Protein 3NYQ (pdb70)

CATH classification: 3.40.50.12780 (+1 more: 3.30.300.30)

Radius of gyration: 21.84 Å; Cα contacts (8 Å, |Δi|>4): 1114; chains: 1; bounding box: 54×60×55 Å

Solvent-accessible surface area: 18293 Å² total; per-residue (Å²): 42,6,99,35,0,27,114,65,28,118,49,82,82,5,107,82,67,0,0,85,17,59,170,95,59,6,31,2,30,56,0,0,14,0,0,2,32,9,5,67,126,10,110,103,3,0,1,7,1,28,58,27,4,15,2,0,0,1,0,0,0,0,3,18,33,30,36,7,0,0,6,0,13,32,141,11,9,76,66,13,0,51,51,9,27,96,32,0,72,11,79,12,0,1,0,19,67,138,14,148,43,40,128,36,6,67,111,36,88,89,6,72,1,72,19,193,30,173,28,89,24,43,168,89,76,32,100,94,37,45,61,1,0,0,1,19,9,9,14,65,101,24,62,8,38,0,0,10,0,7,21,108,0,0,20,44,2,0,54,9,0,14,74,1,0,94,9,71,19,129,7,24,1,0,0,7,4,40,0,23,50,8,15,1,2,0,0,0,0,0,0,1,0,52,57,14,4,4,0,32,5,40,24,194,24,30,12,114,17,0,8,173,30,15,77,92,45,5,39,0,1,1,1,12,13,12,22,1,25,110,0,3,97,39,6,121,89,30,87,91,0,20,118,0,0,54,67,9,84,10,0,0,0,1,29,36,82,4,64,90,122,5,7,65,64,0,19,94,48,16,70,47,74,8,17,8,8,17,19,43,22,9,0,0,6,0,0,1,6,67,33,91,28,127,73,91,33,40,1,14,0,39,51,5,66,58,17,79,25,62,2,63,143,38,92,56,77,50,20,128,40,84,1,8,0,6,0,82,18,59,4,22,9,69,65,16,12,94,103,104,124,23,20,69,71,14,44,18,188,74,27,12,6,106,8,13,18,21,0,5,34,11,108,75,16,16,0,68,66,72,34,58,134,93,63,124,60,12,56,5,17,13,50,56,4,2,24,7,10,0,44,65,0,0,84,71,23,109,68,12,154,44,11,11,9,58,25,35,114,19,102,40,24,46,45,66,0,0,0,69,0,16,7,32,66,109,97,59,51,7,64,60,41,57,0,10,102,41,0,22,65,65,3,0,43,29,10,77,1,83,30,30,95,92,59,141,74,16,114,247

Nearest PDB structures (foldseek):
  3nyq-assembly1_A  TM=1.002E+00  e=0.000E+00  Streptomyces coelicolor
  6m2o-assembly1_A  TM=8.420E-01  e=3.042E-34  Rhodopseudomonas palustris
  5buq-assembly1_B  TM=7.169E-01  e=3.191E-35  Bacillus subtilis subsp. subtilis str. 168
  4wv3-assembly1_A  TM=7.093E-01  e=4.140E-33  Stigmatella aurantiaca
  8ra0-assembly1_A  TM=7.270E-01  e=8.937E-28  Kitasatospora cystarginea

B-factor: mean 18.49, std 7.71, range [5.99, 53.06]

Foldseek 3Di:
DQVLQPQQDDDPLQQAWAEAAPPDTHGSNLLSFLLQVVLVVPCQEEEAFALDPLNLSPLVSCVLNLHAYQYDDNLFFQQQLLVVCVQVVHQAYEYAPPDDHDCSCVPHHYDYRDSRGGHGRDDDPYDQQRFSYFAWADDQADHTFTFGAGNLLLVVLLVLVCVQAVDAQQAEEEEADGCRACQCPSCNRVSNSNRSHYYHHHSHDDLVSLLVVLVPRHQEYEFEQLSLLNLLVCLVVDPSSLQSVLRHLAYEYELDANDPVSQVSNCVRNVDGHKYWYDDRQQGTFAINGSPHDHDHQWRHAGTPFKDWCFQVDDDQDQDDKGWIWIDGSNGTDAGRPCPPVRVVQADPVGIGGPQWMWHHHPVRIIGTDAGDPDHWDFFSSGTEHFNVLQVQLCVDQQFPGWGWDWDQDSNGRTFIEIEGATPDPVDHDDLVVSQVSSCNNGNNSRGHPYYHYDNDDDD

Sequence (460 aa):
LFPALSPAPTGAPADRPALRFGERSLTYAELAAAAGATAGRIGRVAVWATPAMETGVAVVAALLAGVAAVPLNPKSGDKELAHILSDSAPSLVLAPPDAELPPALGALERVDVDVRARGAVPEDGADDGDPALVVYTSGTTGPPKGAVIPRRALATTLDALADAWQWTGEDVLVQGLPLFHVHGLVLGILGPLRRGGSVRHLGRFSTEGAARELNDGATMLFGVPTMYHRIAETLPADPELAKALAGARLLVSGSAALPVHDHERIAAATGRRVIERYGMTETLMNTSVRADGEPRAGTVGVPLPGVELRLVPIAALDGESVGEIQVRGPNLFTEYLNRPDATAAAFTEDGFFRTGDMAVRDPDGYVRIVGRKATDLIKSGGYKIGAGEIENALLEHPEVREAAVTGEPDPDLGERIVAWIVPADPAAPPALGTLADHVAARLAPHKRPRVVRYLDAVPR

InterPro domains:
  IPR000873 AMP-dependent synthetase/ligase domain [PF00501] (16-348)
  IPR020845 AMP-binding, conserved site [PS00455] (140-151)
  IPR025110 AMP-binding enzyme, C-terminal domain [PF13193] (400-476)
  IPR042099 ANL, N-terminal domain [G3DSA:3.40.50.12780] (8-385)
  IPR045851 AMP-binding enzyme domain superfamily [G3DSA:3.30.300.30] (386-485)

Structure (mmCIF, N/CA/C/O backbone):
data_3NYQ
#
_entry.id   3NYQ
#
_cell.length_a   73.376
_cell.length_b   86.786
_cell.length_c   153.391
_cell.angle_alpha   90.00
_cell.angle_beta   90.00
_cell.angle_gamma   90.00
#
_symmetry.space_group_name_H-M   'C 2 2 21'
#
loop_
_entity.id
_entity.type
_entity.pdbx_description
1 polymer 'Malonyl-CoA Ligase'
2 non-polymer 'METHYLMALONYL-COENZYME A'
3 non-polymer 'ADENOSINE MONOPHOSPHATE'
4 non-polymer 'CHLORIDE ION'
5 non-polymer 'MAGNESIUM ION'
6 water water
#
loop_
_atom_site.group_PDB
_atom_site.id
_atom_site.type_symbol
_atom_site.label_atom_id
_atom_site.label_alt_id
_atom_site.label_comp_id
_atom_site.label_asym_id
_atom_site.label_entity_id
_atom_site.label_seq_id
_atom_site.pdbx_PDB_ins_code
_atom_site.Cartn_x
_atom_site.Cartn_y
_atom_site.Cartn_z
_atom_site.occupancy
_atom_site.B_iso_or_equiv
_atom_site.auth_seq_id
_atom_site.auth_comp_id
_atom_site.auth_asym_id
_atom_site.auth_atom_id
_atom_site.pdbx_PDB_model_num
ATOM 1 N N . LEU A 1 24 ? 24.287 -12.620 39.208 1.00 21.92 4 LEU A N 1
ATOM 2 C CA . LEU A 1 24 ? 23.703 -11.916 40.415 1.00 19.68 4 LEU A CA 1
ATOM 3 C C . LEU A 1 24 ? 22.205 -12.137 40.530 1.00 15.54 4 LEU A C 1
ATOM 4 O O . LEU A 1 24 ? 21.696 -12.439 41.605 1.00 15.40 4 LEU A O 1
ATOM 9 N N . PHE A 1 25 ? 21.476 -12.024 39.414 1.00 15.28 5 PHE A N 1
ATOM 10 C CA . PHE A 1 25 ? 20.061 -12.333 39.378 1.00 15.23 5 PHE A CA 1
ATOM 11 C C . PHE A 1 25 ? 19.760 -13.341 38.267 1.00 15.61 5 PHE A C 1
ATOM 12 O O . PHE A 1 25 ? 19.353 -12.945 37.158 1.00 15.80 5 PHE A O 1
ATOM 20 N N . PRO A 1 26 ? 19.958 -14.641 38.553 1.00 16.22 6 PRO A N 1
ATOM 21 C CA . PRO A 1 26 ? 19.789 -15.570 37.432 1.00 16.36 6 PRO A CA 1
ATOM 22 C C . PRO A 1 26 ? 18.347 -15.656 36.956 1.00 15.88 6 PRO A C 1
ATOM 23 O O . PRO A 1 26 ? 18.138 -16.150 35.854 1.00 15.40 6 PRO A O 1
ATOM 27 N N . ALA A 1 27 ? 17.356 -15.206 37.735 1.00 14.23 7 ALA A N 1
ATOM 28 C CA . ALA A 1 27 ? 15.967 -15.168 37.309 1.00 14.67 7 ALA A CA 1
ATOM 29 C C . ALA A 1 27 ? 15.641 -13.981 36.387 1.00 15.29 7 ALA A C 1
ATOM 30 O O . ALA A 1 27 ? 14.548 -13.938 35.820 1.00 15.08 7 ALA A O 1
ATOM 32 N N . LEU A 1 28 ? 16.595 -13.061 36.227 1.00 13.18 8 LEU A N 1
ATOM 33 C CA . LEU A 1 28 ? 16.431 -11.892 35.342 1.00 14.93 8 LEU A CA 1
ATOM 34 C C . LEU A 1 28 ? 17.364 -11.915 34.146 1.00 16.58 8 LEU A C 1
ATOM 35 O O . LEU A 1 28 ? 17.078 -11.287 33.130 1.00 17.58 8 LEU A O 1
ATOM 40 N N . SER A 1 29 ? 18.526 -12.552 34.293 1.00 16.88 9 SER A N 1
ATOM 41 C CA . SER A 1 29 ? 19.555 -12.495 33.256 1.00 20.10 9 SER A CA 1
ATOM 42 C C . SER A 1 29 ? 20.120 -13.912 33.129 1.00 18.55 9 SER A C 1
ATOM 43 O O . SER A 1 29 ? 20.714 -14.417 34.080 1.00 22.06 9 SER A O 1
ATOM 46 N N . PRO A 1 30 ? 19.998 -14.518 31.944 1.00 19.31 10 PRO A N 1
ATOM 47 C CA . PRO A 1 30 ? 19.347 -13.957 30.771 1.00 17.77 10 PRO A CA 1
ATOM 48 C C . PRO A 1 30 ? 17.840 -13.780 30.972 1.00 18.04 10 PRO A C 1
ATOM 49 O O . PRO A 1 30 ? 17.264 -14.290 31.931 1.00 18.35 10 PRO A O 1
ATOM 53 N N . ALA A 1 31 ? 17.197 -13.084 30.046 1.00 17.91 11 ALA A N 1
ATOM 54 C CA . ALA A 1 31 ? 15.772 -12.851 30.161 1.00 17.13 11 ALA A CA 1
ATOM 55 C C . ALA A 1 31 ? 15.037 -14.173 30.373 1.00 17.68 11 ALA A C 1
ATOM 56 O O . ALA A 1 31 ? 15.311 -15.170 29.682 1.00 19.89 11 ALA A O 1
ATOM 58 N N . PRO A 1 32 ? 14.121 -14.209 31.329 1.00 14.07 12 PRO A N 1
ATOM 59 C CA . PRO A 1 32 ? 13.438 -15.452 31.642 1.00 13.19 12 PRO A CA 1
ATOM 60 C C . PRO A 1 32 ? 12.389 -15.829 30.590 1.00 13.90 12 PRO A C 1
ATOM 61 O O . PRO A 1 32 ? 11.893 -14.989 29.842 1.00 16.38 12 PRO A O 1
ATOM 65 N N . THR A 1 33 ? 11.968 -17.090 30.608 1.00 14.78 13 THR A N 1
ATOM 66 C CA . THR A 1 33 ? 10.904 -17.554 29.715 1.00 15.32 13 THR A CA 1
ATOM 67 C C . THR A 1 33 ? 9.936 -18.496 30.432 1.00 15.44 13 THR A C 1
ATOM 68 O O . THR A 1 33 ? 10.270 -19.104 31.472 1.00 16.87 13 THR A O 1
ATOM 72 N N . GLY A 1 34 ? 8.728 -18.626 29.901 1.00 16.54 14 GLY A N 1
ATOM 73 C CA . GLY A 1 34 ? 7.770 -19.582 30.425 1.00 16.62 14 GLY A CA 1
ATOM 74 C C . GLY A 1 34 ? 7.274 -19.143 31.785 1.00 20.83 14 GLY A C 1
ATOM 75 O O . GLY A 1 34 ? 7.241 -17.947 32.081 1.00 18.03 14 GLY A O 1
ATOM 76 N N . ALA A 1 35 ? 6.941 -20.114 32.630 1.00 22.56 15 ALA A N 1
ATOM 77 C CA . ALA A 1 35 ? 6.335 -19.861 33.937 1.00 24.63 15 ALA A CA 1
ATOM 78 C C . ALA A 1 35 ? 7.146 -19.004 34.890 1.00 25.22 15 ALA A C 1
ATOM 79 O O . ALA A 1 35 ? 6.574 -18.118 35.536 1.00 25.96 15 ALA A O 1
ATOM 81 N N . PRO A 1 36 ? 8.462 -19.238 34.995 1.00 26.60 16 PRO A N 1
ATOM 82 C CA . PRO A 1 36 ? 9.285 -18.363 35.837 1.00 26.68 16 PRO A CA 1
ATOM 83 C C . PRO A 1 36 ? 9.165 -16.899 35.392 1.00 25.70 16 PRO A C 1
ATOM 84 O O . PRO A 1 36 ? 9.299 -15.985 36.198 1.00 23.21 16 PRO A O 1
ATOM 88 N N . ALA A 1 37 ? 8.948 -16.668 34.108 1.00 20.58 17 ALA A N 1
ATOM 89 C CA . ALA A 1 37 ? 8.947 -15.303 33.612 1.00 16.79 17 ALA A CA 1
ATOM 90 C C . ALA A 1 37 ? 7.714 -14.554 34.086 1.00 14.10 17 ALA A C 1
ATOM 91 O O . ALA A 1 37 ? 7.772 -13.318 34.229 1.00 14.16 17 ALA A O 1
ATOM 93 N N . ASP A 1 38 ? 6.597 -15.237 34.314 1.00 14.70 18 ASP A N 1
ATOM 94 C CA . ASP A 1 38 ? 5.372 -14.539 34.671 1.00 15.78 18 ASP A CA 1
ATOM 95 C C . ASP A 1 38 ? 5.180 -14.517 36.203 1.00 15.28 18 ASP A C 1
ATOM 96 O O . ASP A 1 38 ? 4.157 -14.006 36.668 1.00 20.85 18 ASP A O 1
ATOM 101 N N . ARG A 1 39 ? 6.140 -14.934 36.969 1.00 16.42 19 ARG A N 1
ATOM 102 C CA . ARG A 1 39 ? 6.029 -14.777 38.422 1.00 17.74 19 ARG A CA 1
ATOM 103 C C . ARG A 1 39 ? 6.153 -13.278 38.793 1.00 16.33 19 ARG A C 1
ATOM 104 O O . ARG A 1 39 ? 6.842 -12.551 38.167 1.00 12.87 19 ARG A O 1
ATOM 112 N N . PRO A 1 40 ? 5.453 -12.876 39.831 1.00 17.10 20 PRO A N 1
ATOM 113 C CA . PRO A 1 40 ? 5.599 -11.483 40.280 1.00 15.42 20 PRO A CA 1
ATOM 114 C C . PRO A 1 40 ? 6.989 -11.183 40.819 1.00 12.12 20 PRO A C 1
ATOM 115 O O . PRO A 1 40 ? 7.597 -12.026 41.482 1.00 13.85 20 PRO A O 1
ATOM 119 N N . ALA A 1 41 ? 7.482 -9.990 40.513 1.00 10.55 21 ALA A N 1
ATOM 120 C CA . ALA A 1 41 ? 8.783 -9.557 41.016 1.00 10.72 21 ALA A CA 1
ATOM 121 C C . ALA A 1 41 ? 8.620 -8.363 41.963 1.00 10.23 21 ALA A C 1
ATOM 122 O O . ALA A 1 41 ? 8.949 -8.461 43.148 1.00 10.07 21 ALA A O 1
ATOM 124 N N . LEU A 1 42 ? 8.140 -7.247 41.444 1.00 9.93 22 LEU A N 1
ATOM 125 C CA . LEU A 1 42 ? 7.947 -6.030 42.254 1.00 9.07 22 LEU A CA 1
ATOM 126 C C . LEU A 1 42 ? 6.486 -5.636 42.246 1.00 8.76 22 LEU A C 1
ATOM 127 O O . LEU A 1 42 ? 5.820 -5.659 41.174 1.00 10.39 22 LEU A O 1
ATOM 132 N N . ARG A 1 43 ? 5.960 -5.198 43.376 1.00 8.55 23 ARG A N 1
ATOM 133 C CA . ARG A 1 43 ? 4.605 -4.682 43.465 1.00 9.90 23 ARG A CA 1
ATOM 134 C C . ARG A 1 43 ? 4.637 -3.445 44.333 1.00 10.41 23 ARG A C 1
ATOM 135 O O . ARG A 1 43 ? 5.145 -3.463 45.492 1.00 10.02 23 ARG A O 1
ATOM 143 N N . PHE A 1 44 ? 4.104 -2.356 43.795 1.00 9.37 24 PHE A N 1
ATOM 144 C CA . PHE A 1 44 ? 3.973 -1.082 44.525 1.00 9.59 24 PHE A CA 1
ATOM 145 C C . PHE A 1 44 ? 2.520 -0.660 44.425 1.00 9.20 24 PHE A C 1
ATOM 146 O O . PHE A 1 44 ? 2.117 -0.083 43.404 1.00 10.21 24 PHE A O 1
ATOM 154 N N . GLY A 1 45 ? 1.693 -1.062 45.363 1.00 11.22 25 GLY A N 1
ATOM 155 C CA . GLY A 1 45 ? 0.237 -0.837 45.246 1.00 10.97 25 GLY A CA 1
ATOM 156 C C . GLY A 1 45 ? -0.295 -1.623 44.062 1.00 10.10 25 GLY A C 1
ATOM 157 O O . GLY A 1 45 ? -0.045 -2.812 43.918 1.00 12.72 25 GLY A O 1
ATOM 158 N N . GLU A 1 46 ? -1.039 -0.927 43.195 1.00 10.87 26 GLU A N 1
ATOM 159 C CA . GLU A 1 46 ? -1.623 -1.561 42.004 1.00 10.49 26 GLU A CA 1
ATOM 160 C C . GLU A 1 46 ? -0.692 -1.589 40.839 1.00 9.98 26 GLU A C 1
ATOM 161 O O . GLU A 1 46 ? -1.042 -2.180 39.794 1.00 12.63 26 GLU A O 1
ATOM 167 N N . ARG A 1 47 ? 0.545 -1.109 40.994 1.00 8.71 27 ARG A N 1
ATOM 168 C CA . ARG A 1 47 ? 1.576 -1.201 39.966 1.00 9.14 27 ARG A CA 1
ATOM 169 C C . ARG A 1 47 ? 2.447 -2.419 40.186 1.00 9.43 27 ARG A C 1
ATOM 170 O O . ARG A 1 47 ? 2.779 -2.760 41.332 1.00 10.47 27 ARG A O 1
ATOM 178 N N . SER A 1 48 ? 2.838 -3.132 39.149 1.00 9.78 28 SER A N 1
ATOM 179 C CA . SER A 1 48 ? 3.699 -4.307 39.312 1.00 10.72 28 SER A CA 1
ATOM 180 C C . SER A 1 48 ? 4.479 -4.630 38.065 1.00 10.54 28 SER A C 1
ATOM 181 O O . SER A 1 48 ? 4.215 -4.076 36.963 1.00 11.69 28 SER A O 1
ATOM 184 N N . LEU A 1 49 ? 5.480 -5.474 38.267 1.00 10.65 29 LEU A N 1
ATOM 185 C CA . LEU A 1 49 ? 6.275 -6.053 37.200 1.00 10.23 29 LEU A CA 1
ATOM 186 C C . LEU A 1 49 ? 6.505 -7.500 37.526 1.00 11.36 29 LEU A C 1
ATOM 187 O O . LEU A 1 49 ? 6.948 -7.817 38.647 1.00 10.70 29 LEU A O 1
ATOM 192 N N . THR A 1 50 ? 6.276 -8.372 36.531 1.00 11.22 30 THR A N 1
ATOM 193 C CA . THR A 1 50 ? 6.734 -9.766 36.616 1.00 10.16 30 THR A CA 1
ATOM 194 C C . THR A 1 50 ? 8.253 -9.810 36.388 1.00 10.19 30 THR A C 1
ATOM 195 O O . THR A 1 50 ? 8.900 -8.812 36.031 1.00 10.24 30 THR A O 1
ATOM 199 N N . TYR A 1 51 ? 8.846 -10.984 36.598 1.00 10.04 31 TYR A N 1
ATOM 200 C CA . TYR A 1 51 ? 10.263 -11.144 36.250 1.00 9.82 31 TYR A CA 1
ATOM 201 C C . TYR A 1 51 ? 10.574 -10.778 34.787 1.00 9.68 31 TYR A C 1
ATOM 202 O O . TYR A 1 51 ? 11.551 -10.079 34.522 1.00 11.75 31 TYR A O 1
ATOM 211 N N . ALA A 1 52 ? 9.742 -11.258 33.856 1.00 10.36 32 ALA A N 1
ATOM 212 C CA . ALA A 1 52 ? 9.993 -10.873 32.474 1.00 10.90 32 ALA A CA 1
ATOM 213 C C . ALA A 1 52 ? 9.877 -9.383 32.200 1.00 10.31 32 ALA A C 1
ATOM 214 O O . ALA A 1 52 ? 10.685 -8.790 31.491 1.00 11.50 32 ALA A O 1
ATOM 216 N N . GLU A 1 53 ? 8.873 -8.752 32.809 1.00 10.59 33 GLU A N 1
ATOM 217 C CA . GLU A 1 53 ? 8.673 -7.321 32.611 1.00 10.27 33 GLU A CA 1
ATOM 218 C C . GLU A 1 53 ? 9.804 -6.509 33.222 1.00 9.83 33 GLU A C 1
ATOM 219 O O . GLU A 1 53 ? 10.285 -5.542 32.635 1.00 11.13 33 GLU A O 1
ATOM 225 N N . LEU A 1 54 ? 10.236 -6.900 34.423 1.00 10.85 34 LEU A N 1
ATOM 226 C CA . LEU A 1 54 ? 11.358 -6.218 35.074 1.00 10.85 34 LEU A CA 1
ATOM 227 C C . LEU A 1 54 ? 12.647 -6.377 34.281 1.00 9.09 34 LEU A C 1
ATOM 228 O O . LEU A 1 54 ? 13.404 -5.423 34.081 1.00 11.53 34 LEU A O 1
ATOM 233 N N . ALA A 1 55 ? 12.905 -7.624 33.844 1.00 10.43 35 ALA A N 1
ATOM 234 C CA . ALA A 1 55 ? 14.102 -7.852 33.025 1.00 10.77 35 ALA A CA 1
ATOM 235 C C . ALA A 1 55 ? 14.111 -7.001 31.747 1.00 10.76 35 ALA A C 1
ATOM 236 O O . ALA A 1 55 ? 15.098 -6.379 31.432 1.00 13.15 35 ALA A O 1
ATOM 238 N N . ALA A 1 56 ? 12.939 -6.897 31.122 1.00 11.84 36 ALA A N 1
ATOM 239 C CA . ALA A 1 56 ? 12.837 -6.106 29.895 1.00 12.84 36 ALA A CA 1
ATOM 240 C C . ALA A 1 56 ? 12.912 -4.596 30.129 1.00 11.76 36 ALA A C 1
ATOM 241 O O . ALA A 1 56 ? 13.611 -3.887 29.390 1.00 12.20 36 ALA A O 1
ATOM 243 N N . ALA A 1 57 ? 12.312 -4.102 31.222 1.00 11.16 37 ALA A N 1
ATOM 244 C CA . ALA A 1 57 ? 12.342 -2.656 31.510 1.00 10.67 37 ALA A CA 1
ATOM 245 C C . ALA A 1 57 ? 13.725 -2.247 32.023 1.00 12.19 37 ALA A C 1
ATOM 246 O O . ALA A 1 57 ? 14.298 -1.227 31.576 1.00 12.38 37 ALA A O 1
ATOM 248 N N . ALA A 1 58 ? 14.311 -3.095 32.877 1.00 11.84 38 ALA A N 1
ATOM 249 C CA . ALA A 1 58 ? 15.678 -2.829 33.341 1.00 10.25 38 ALA A CA 1
ATOM 250 C C . ALA A 1 58 ? 16.680 -2.999 32.216 1.00 12.90 38 ALA A C 1
ATOM 251 O O . ALA A 1 58 ? 17.661 -2.262 32.133 1.00 14.60 38 ALA A O 1
ATOM 253 N N . GLY A 1 59 ? 16.430 -3.965 31.326 1.00 14.48 39 GLY A N 1
ATOM 254 C CA . GLY A 1 59 ? 17.309 -4.123 30.169 1.00 17.73 39 GLY A CA 1
ATOM 255 C C . GLY A 1 59 ? 17.304 -2.913 29.249 1.00 14.72 39 GLY A C 1
ATOM 256 O O . GLY A 1 59 ? 18.387 -2.460 28.819 1.00 17.34 39 GLY A O 1
ATOM 257 N N . ALA A 1 60 ? 16.125 -2.348 28.972 1.00 14.83 40 ALA A N 1
ATOM 258 C CA . ALA A 1 60 ? 16.006 -1.127 28.154 1.00 17.09 40 ALA A CA 1
ATOM 259 C C . ALA A 1 60 ? 16.770 0.018 28.814 1.00 18.61 40 ALA A C 1
ATOM 260 O O . ALA A 1 60 ? 17.526 0.761 28.171 1.00 19.97 40 ALA A O 1
ATOM 262 N N . THR A 1 61 ? 16.672 0.105 30.139 1.00 16.42 41 THR A N 1
ATOM 263 C CA . THR A 1 61 ? 17.358 1.168 30.864 1.00 19.46 41 THR A CA 1
ATOM 264 C C . THR A 1 61 ? 18.874 0.943 30.856 1.00 18.62 41 THR A C 1
ATOM 265 O O . THR A 1 61 ? 19.645 1.898 30.690 1.00 18.79 41 THR A O 1
ATOM 269 N N . ALA A 1 62 ? 19.292 -0.315 30.993 1.00 16.73 42 ALA A N 1
ATOM 270 C CA . ALA A 1 62 ? 20.697 -0.697 31.020 1.00 17.52 42 ALA A CA 1
ATOM 271 C C . ALA A 1 62 ? 21.397 -0.334 29.717 1.00 20.91 42 ALA A C 1
ATOM 272 O O . ALA A 1 62 ? 22.599 -0.062 29.718 1.00 21.30 42 ALA A O 1
ATOM 274 N N . GLY A 1 63 ? 20.642 -0.362 28.616 1.00 23.96 43 GLY A N 1
ATOM 275 C CA . GLY A 1 63 ? 21.216 -0.028 27.297 1.00 27.41 43 GLY A CA 1
ATOM 276 C C . GLY A 1 63 ? 21.408 1.465 27.136 1.00 30.88 43 GLY A C 1
ATOM 277 O O . GLY A 1 63 ? 22.088 1.928 26.216 1.00 33.55 43 GLY A O 1
ATOM 278 N N . ARG A 1 64 ? 20.777 2.231 28.012 1.00 30.95 44 ARG A N 1
ATOM 279 C CA . ARG A 1 64 ? 20.820 3.682 27.961 1.00 32.25 44 ARG A CA 1
ATOM 280 C C . ARG A 1 64 ? 21.917 4.240 28.886 1.00 32.20 44 ARG A C 1
ATOM 281 O O . ARG A 1 64 ? 22.171 5.458 28.909 1.00 34.36 44 ARG A O 1
ATOM 289 N N . ILE A 1 65 ? 22.630 3.338 29.564 1.00 30.72 45 ILE A N 1
ATOM 290 C CA . ILE A 1 65 ? 23.690 3.719 30.506 1.00 29.66 45 ILE A CA 1
ATOM 291 C C . ILE A 1 65 ? 25.023 2.998 30.310 1.00 32.98 45 ILE A C 1
ATOM 292 O O . ILE A 1 65 ? 25.886 3.017 31.191 1.00 33.29 45 ILE A O 1
ATOM 297 N N . GLY A 1 66 ? 25.241 2.428 29.130 1.00 35.06 46 GLY A N 1
ATOM 298 C CA . GLY A 1 66 ? 26.595 2.005 28.767 1.00 37.47 46 GLY A CA 1
ATOM 299 C C . GLY A 1 66 ? 27.511 3.200 28.549 1.00 37.95 46 GLY A C 1
ATOM 300 O O . GLY A 1 66 ? 28.617 3.257 29.095 1.00 38.86 46 GLY A O 1
ATOM 301 N N . ARG A 1 70 ? 29.721 5.612 36.936 1.00 22.81 50 ARG A N 1
ATOM 302 C CA . ARG A 1 70 ? 28.655 5.594 37.967 1.00 21.10 50 ARG A CA 1
ATOM 303 C C . ARG A 1 70 ? 27.423 6.338 37.551 1.00 18.19 50 ARG A C 1
ATOM 304 O O . ARG A 1 70 ? 27.469 7.388 36.916 1.00 20.71 50 ARG A O 1
ATOM 312 N N . VAL A 1 71 ? 26.283 5.846 38.022 1.00 14.76 51 VAL A N 1
ATOM 313 C CA . VAL A 1 71 ? 24.997 6.481 37.766 1.00 13.82 51 VAL A CA 1
ATOM 314 C C . VAL A 1 71 ? 24.304 6.758 39.092 1.00 13.19 51 VAL A C 1
ATOM 315 O O . VAL A 1 71 ? 24.415 5.965 40.048 1.00 16.91 51 VAL A O 1
ATOM 319 N N . ALA A 1 72 ? 23.769 7.954 39.206 1.00 12.96 52 ALA A N 1
ATOM 320 C CA . ALA A 1 72 ? 22.921 8.261 40.365 1.00 11.85 52 ALA A CA 1
ATOM 321 C C . ALA A 1 72 ? 21.529 7.717 40.116 1.00 12.46 52 ALA A C 1
ATOM 322 O O . ALA A 1 72 ? 21.045 7.665 38.971 1.00 12.64 52 ALA A O 1
ATOM 324 N N . VAL A 1 73 ? 20.817 7.389 41.203 1.00 10.87 53 VAL A N 1
ATOM 325 C CA . VAL A 1 73 ? 19.414 7.005 41.129 1.00 10.96 53 VAL A CA 1
ATOM 326 C C . VAL A 1 73 ? 18.628 7.879 42.080 1.00 11.30 53 VAL A C 1
ATOM 327 O O . VAL A 1 73 ? 18.944 7.969 43.292 1.00 10.92 53 VAL A O 1
ATOM 331 N N . TRP A 1 74 ? 17.600 8.541 41.576 1.00 10.36 54 TRP A N 1
ATOM 332 C CA . TRP A 1 74 ? 16.691 9.326 42.397 1.00 9.89 54 TRP A CA 1
ATOM 333 C C . TRP A 1 74 ? 15.758 8.354 43.108 1.00 11.72 54 TRP A C 1
ATOM 334 O O . TRP A 1 74 ? 14.751 7.919 42.549 1.00 11.16 54 TRP A O 1
ATOM 345 N N . ALA A 1 75 ? 16.128 8.003 44.333 1.00 10.14 55 ALA A N 1
ATOM 346 C CA . ALA A 1 75 ? 15.627 6.756 44.917 1.00 10.38 55 ALA A CA 1
ATOM 347 C C . ALA A 1 75 ? 14.359 6.933 45.745 1.00 9.55 55 ALA A C 1
ATOM 348 O O . ALA A 1 75 ? 14.366 6.760 46.986 1.00 9.98 55 ALA A O 1
ATOM 350 N N . THR A 1 76 ? 13.300 7.405 45.107 1.00 9.76 56 THR A N 1
ATOM 351 C CA . THR A 1 76 ? 11.990 7.459 45.723 1.00 10.45 56 THR A CA 1
ATOM 352 C C . THR A 1 76 ? 11.552 6.029 46.091 1.00 10.17 56 THR A C 1
ATOM 353 O O . THR A 1 76 ? 12.001 5.037 45.480 1.00 9.89 56 THR A O 1
ATOM 357 N N . PRO A 1 77 ? 10.571 5.910 46.982 1.00 10.13 57 PRO A N 1
ATOM 358 C CA . PRO A 1 77 ? 10.063 4.564 47.373 1.00 9.37 57 PRO A CA 1
ATOM 359 C C . PRO A 1 77 ? 8.975 4.148 46.386 1.00 10.18 57 PRO A C 1
ATOM 360 O O . PRO A 1 77 ? 7.783 4.072 46.699 1.00 12.45 57 PRO A O 1
ATOM 364 N N . ALA A 1 78 ? 9.418 3.917 45.158 1.00 10.22 58 ALA A N 1
ATOM 365 C CA . ALA A 1 78 ? 8.551 3.739 44.005 1.00 9.93 58 ALA A CA 1
ATOM 366 C C . ALA A 1 78 ? 9.195 2.727 43.057 1.00 9.70 58 ALA A C 1
ATOM 367 O O . ALA A 1 78 ? 10.393 2.431 43.107 1.00 9.22 58 ALA A O 1
ATOM 369 N N . MET A 1 79 ? 8.343 2.139 42.214 1.00 8.57 59 MET A N 1
ATOM 370 C CA . MET A 1 79 ? 8.772 1.015 41.402 1.00 9.68 59 MET A CA 1
ATOM 371 C C . MET A 1 79 ? 9.951 1.352 40.479 1.00 9.91 59 MET A C 1
ATOM 372 O O . MET A 1 79 ? 10.818 0.497 40.245 1.00 10.23 59 MET A O 1
ATOM 377 N N . GLU A 1 80 ? 9.984 2.597 39.978 1.00 9.06 60 GLU A N 1
ATOM 378 C CA . GLU A 1 80 ? 11.088 3.043 39.127 1.00 9.83 60 GLU A CA 1
ATOM 379 C C . GLU A 1 80 ? 12.445 2.877 39.768 1.00 9.39 60 GLU A C 1
ATOM 380 O O . GLU A 1 80 ? 13.416 2.617 39.098 1.00 10.97 60 GLU A O 1
ATOM 386 N N . THR A 1 81 ? 12.527 2.970 41.091 1.00 9.55 61 THR A N 1
ATOM 387 C CA . THR A 1 81 ? 13.798 2.823 41.762 1.00 9.96 61 THR A CA 1
ATOM 388 C C . THR A 1 81 ? 14.311 1.397 41.671 1.00 9.59 61 THR A C 1
ATOM 389 O O . THR A 1 81 ? 15.504 1.146 41.454 1.00 10.24 61 THR A O 1
ATOM 393 N N . GLY A 1 82 ? 13.401 0.429 41.795 1.00 11.20 62 GLY A N 1
ATOM 394 C CA . GLY A 1 82 ? 13.780 -0.964 41.587 1.00 11.04 62 GLY A CA 1
ATOM 395 C C . GLY A 1 82 ? 14.291 -1.209 40.171 1.00 9.73 62 GLY A C 1
ATOM 396 O O . GLY A 1 82 ? 15.339 -1.856 39.980 1.00 10.71 62 GLY A O 1
ATOM 397 N N . VAL A 1 83 ? 13.555 -0.687 39.190 1.00 10.28 63 VAL A N 1
ATOM 398 C CA . VAL A 1 83 ? 14.014 -0.837 37.818 1.00 10.69 63 VAL A CA 1
ATOM 399 C C . VAL A 1 83 ? 15.382 -0.188 37.626 1.00 11.07 63 VAL A C 1
ATOM 400 O O . VAL A 1 83 ? 16.248 -0.752 36.945 1.00 11.16 63 VAL A O 1
ATOM 404 N N . ALA A 1 84 ? 15.576 1.028 38.157 1.00 10.83 64 ALA A N 1
ATOM 405 C CA . ALA A 1 84 ? 16.826 1.736 37.980 1.00 10.88 64 ALA A CA 1
ATOM 406 C C . ALA A 1 84 ? 18.018 1.011 38.547 1.00 11.43 64 ALA A C 1
ATOM 407 O O . ALA A 1 84 ? 19.053 0.881 37.905 1.00 11.18 64 ALA A O 1
ATOM 409 N N . VAL A 1 85 ? 17.890 0.529 39.786 1.00 9.82 65 VAL A N 1
ATOM 410 C CA . VAL A 1 85 ? 19.016 -0.142 40.413 1.00 10.00 65 VAL A CA 1
ATOM 411 C C . VAL A 1 85 ? 19.294 -1.482 39.740 1.00 10.36 65 VAL A C 1
ATOM 412 O O . VAL A 1 85 ? 20.458 -1.825 39.524 1.00 11.13 65 VAL A O 1
ATOM 416 N N . VAL A 1 86 ? 18.239 -2.207 39.369 1.00 9.89 66 VAL A N 1
ATOM 417 C CA . VAL A 1 86 ? 18.463 -3.460 38.644 1.00 11.60 66 VAL A CA 1
ATOM 418 C C . VAL A 1 86 ? 19.121 -3.160 37.294 1.00 11.48 66 VAL A C 1
ATOM 419 O O . VAL A 1 86 ? 20.059 -3.874 36.923 1.00 11.93 66 VAL A O 1
ATOM 423 N N . ALA A 1 87 ? 18.704 -2.081 36.634 1.00 10.51 67 ALA A N 1
ATOM 424 C CA . ALA A 1 87 ? 19.368 -1.686 35.342 1.00 11.27 67 ALA A CA 1
ATOM 425 C C . ALA A 1 87 ? 20.851 -1.486 35.534 1.00 12.29 67 ALA A C 1
ATOM 426 O O . ALA A 1 87 ? 21.667 -2.048 34.771 1.00 13.56 67 ALA A O 1
ATOM 428 N N . ALA A 1 88 ? 21.241 -0.720 36.554 1.00 10.75 68 ALA A N 1
ATOM 429 C CA . ALA A 1 88 ? 22.660 -0.500 36.810 1.00 11.23 68 ALA A CA 1
ATOM 430 C C . ALA A 1 88 ? 23.382 -1.814 37.044 1.00 12.58 68 ALA A C 1
ATOM 431 O O . ALA A 1 88 ? 24.486 -2.033 36.517 1.00 12.64 68 ALA A O 1
ATOM 433 N N . LEU A 1 89 ? 22.820 -2.702 37.841 1.00 12.60 69 LEU A N 1
ATOM 434 C CA . LEU A 1 89 ? 23.463 -3.983 38.130 1.00 12.78 69 LEU A CA 1
ATOM 435 C C . LEU A 1 89 ? 23.566 -4.839 36.855 1.00 14.21 69 LEU A C 1
ATOM 436 O O . LEU A 1 89 ? 24.607 -5.445 36.644 1.00 16.09 69 LEU A O 1
ATOM 441 N N . LEU A 1 90 ? 22.543 -4.824 36.009 1.00 13.39 70 LEU A N 1
ATOM 442 C CA . LEU A 1 90 ? 22.619 -5.588 34.749 1.00 15.28 70 LEU A CA 1
ATOM 443 C C . LEU A 1 90 ? 23.659 -5.034 33.814 1.00 17.27 70 LEU A C 1
ATOM 444 O O . LEU A 1 90 ? 24.335 -5.818 33.144 1.00 17.83 70 LEU A O 1
ATOM 449 N N . ALA A 1 91 ? 23.876 -3.722 33.866 1.00 15.05 71 ALA A N 1
ATOM 450 C CA . ALA A 1 91 ? 24.870 -3.041 33.026 1.00 15.46 71 ALA A CA 1
ATOM 451 C C . ALA A 1 91 ? 26.274 -3.192 33.584 1.00 16.00 71 ALA A C 1
ATOM 452 O O . ALA A 1 91 ? 27.242 -2.815 32.918 1.00 18.47 71 ALA A O 1
ATOM 454 N N . GLY A 1 92 ? 26.391 -3.592 34.846 1.00 16.66 72 GLY A N 1
ATOM 455 C CA . GLY A 1 92 ? 27.684 -3.666 35.523 1.00 17.19 72 GLY A CA 1
ATOM 456 C C . GLY A 1 92 ? 28.244 -2.312 35.922 1.00 16.43 72 GLY A C 1
ATOM 457 O O . GLY A 1 92 ? 29.464 -2.172 36.111 1.00 18.91 72 GLY A O 1
ATOM 458 N N . VAL A 1 93 ? 27.377 -1.332 36.124 1.00 15.20 73 VAL A N 1
ATOM 459 C CA . VAL A 1 93 ? 27.731 0.067 36.422 1.00 15.43 73 VAL A CA 1
ATOM 460 C C . VAL A 1 93 ? 27.278 0.357 37.860 1.00 16.09 73 VAL A C 1
ATOM 461 O O . VAL A 1 93 ? 26.103 0.217 38.171 1.00 16.98 73 VAL A O 1
ATOM 465 N N . ALA A 1 94 ? 28.165 0.903 38.675 1.00 14.44 74 ALA A N 1
ATOM 466 C CA . ALA A 1 94 ? 27.791 1.195 40.060 1.00 14.68 74 ALA A CA 1
ATOM 467 C C . ALA A 1 94 ? 26.681 2.234 40.149 1.00 14.09 74 ALA A C 1
ATOM 468 O O . ALA A 1 94 ? 26.678 3.235 39.423 1.00 14.56 74 ALA A O 1
ATOM 470 N N . ALA A 1 95 ? 25.711 1.981 41.028 1.00 13.73 75 ALA A N 1
ATOM 471 C CA . ALA A 1 95 ? 24.633 2.953 41.306 1.00 11.39 75 ALA A CA 1
ATOM 472 C C . ALA A 1 95 ? 24.862 3.673 42.631 1.00 9.87 75 ALA A C 1
ATOM 473 O O . ALA A 1 95 ? 25.259 3.051 43.620 1.00 11.37 75 ALA A O 1
ATOM 475 N N . VAL A 1 96 ?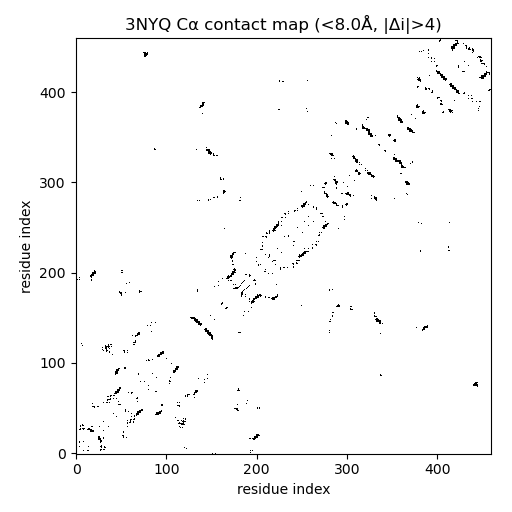 24.520 4.960 42.619 1.00 11.12 76 VAL A N 1
ATOM 476 C CA . VAL A 1 96 ? 24.640 5.800 43.812 1.00 11.43 76 VAL A CA 1
ATOM 477 C C . VAL A 1 96 ? 23.215 6.227 44.137 1.00 12.03 76 VAL A C 1
ATOM 478 O O . VAL A 1 96 ? 22.664 7.143 43.532 1.00 11.12 76 VAL A O 1
ATOM 482 N N . PRO A 1 97 ? 22.597 5.592 45.151 1.00 11.06 77 PRO A N 1
ATOM 483 C CA . PRO A 1 97 ? 21.237 6.020 45.503 1.00 10.81 77 PRO A CA 1
ATOM 484 C C . PRO A 1 97 ? 21.215 7.391 46.153 1.00 11.21 77 PRO A C 1
ATOM 485 O O . PRO A 1 97 ? 22.026 7.665 47.030 1.00 13.01 77 PRO A O 1
ATOM 489 N N . LEU A 1 98 ? 20.267 8.210 45.739 1.00 10.04 78 LEU A N 1
ATOM 490 C CA . LEU A 1 98 ? 20.067 9.555 46.287 1.00 9.52 78 LEU A CA 1
ATOM 491 C C . LEU A 1 98 ? 18.759 9.556 47.038 1.00 10.64 78 LEU A C 1
ATOM 492 O O . LEU A 1 98 ? 17.708 9.139 46.528 1.00 11.19 78 LEU A O 1
ATOM 497 N N . ASN A 1 99 ? 18.797 10.093 48.246 1.00 10.17 79 ASN A N 1
ATOM 498 C CA . ASN A 1 99 ? 17.580 10.381 48.980 1.00 9.44 79 ASN A CA 1
ATOM 499 C C . ASN A 1 99 ? 16.848 11.527 48.262 1.00 10.50 79 ASN A C 1
ATOM 500 O O . ASN A 1 99 ? 17.427 12.628 48.163 1.00 11.33 79 ASN A O 1
ATOM 505 N N . PRO A 1 100 ? 15.615 11.322 47.819 1.00 9.44 80 PRO A N 1
ATOM 506 C CA . PRO A 1 100 ? 14.919 12.395 47.081 1.00 11.49 80 PRO A CA 1
ATOM 507 C C . PRO A 1 100 ? 14.591 13.590 47.968 1.00 12.44 80 PRO A C 1
ATOM 508 O O . PRO A 1 100 ? 14.170 14.628 47.435 1.00 15.78 80 PRO A O 1
ATOM 512 N N . LYS A 1 101 ? 14.708 13.460 49.286 1.00 10.70 81 LYS A N 1
ATOM 513 C CA . LYS A 1 101 ? 14.523 14.605 50.179 1.00 12.16 81 LYS A CA 1
ATOM 514 C C . LYS A 1 101 ? 15.843 15.190 50.663 1.00 12.39 81 LYS A C 1
ATOM 515 O O . LYS A 1 101 ? 15.819 16.051 51.568 1.00 16.11 81 LYS A O 1
ATOM 521 N N . SER A 1 102 ? 16.975 14.730 50.141 1.00 12.67 82 SER A N 1
ATOM 522 C CA . SER A 1 102 ? 18.258 15.376 50.466 1.00 13.94 82 SER A CA 1
ATOM 523 C C . SER A 1 102 ? 18.206 16.859 50.113 1.00 14.78 82 SER A C 1
ATOM 524 O O . SER A 1 102 ? 17.629 17.270 49.103 1.00 16.33 82 SER A O 1
ATOM 527 N N . GLY A 1 103 ? 18.858 17.644 50.960 1.00 14.46 83 GLY A N 1
ATOM 528 C CA . GLY A 1 103 ? 18.950 19.087 50.726 1.00 14.03 83 GLY A CA 1
ATOM 529 C C . GLY A 1 103 ? 20.146 19.434 49.866 1.00 14.56 83 GLY A C 1
ATOM 530 O O . GLY A 1 103 ? 20.857 18.569 49.360 1.00 13.89 83 GLY A O 1
ATOM 531 N N . ASP A 1 104 ? 20.360 20.719 49.702 1.00 15.45 84 ASP A N 1
ATOM 532 C CA . ASP A 1 104 ? 21.331 21.176 48.751 1.00 15.58 84 ASP A CA 1
ATOM 533 C C . ASP A 1 104 ? 22.790 20.862 49.092 1.00 11.93 84 ASP A C 1
ATOM 534 O O . ASP A 1 104 ? 23.509 20.461 48.266 1.00 13.93 84 ASP A O 1
ATOM 539 N N . LYS A 1 105 ? 23.155 21.035 50.341 1.00 12.15 85 LYS A N 1
ATOM 540 C CA . LYS A 1 105 ? 24.478 20.724 50.779 1.00 12.66 85 LYS A CA 1
ATOM 541 C C . LYS A 1 105 ? 24.803 19.250 50.625 1.00 12.63 85 LYS A C 1
ATOM 542 O O . LYS A 1 105 ? 25.853 18.864 50.149 1.00 13.94 85 LYS A O 1
ATOM 548 N N . GLU A 1 106 ? 23.855 18.406 51.029 1.00 13.13 86 GLU A N 1
ATOM 549 C CA . GLU A 1 106 ? 24.022 16.971 50.980 1.00 13.74 86 GLU A CA 1
ATOM 550 C C . GLU A 1 106 ? 24.114 16.452 49.548 1.00 13.80 86 GLU A C 1
ATOM 551 O O . GLU A 1 106 ? 25.040 15.714 49.241 1.00 13.98 86 GLU A O 1
ATOM 557 N N . LEU A 1 107 ? 23.245 16.960 48.672 1.00 12.00 87 LEU A N 1
ATOM 558 C CA . LEU A 1 107 ? 23.340 16.529 47.258 1.00 12.16 87 LEU A CA 1
ATOM 559 C C . LEU A 1 107 ? 24.612 17.021 46.595 1.00 13.59 87 LEU A C 1
ATOM 560 O O . LEU A 1 107 ? 25.259 16.284 45.848 1.00 12.73 87 LEU A O 1
ATOM 565 N N . ALA A 1 108 ? 24.996 18.264 46.880 1.00 13.02 88 ALA A N 1
ATOM 566 C CA . ALA A 1 108 ? 26.188 18.793 46.216 1.00 14.18 88 ALA A CA 1
ATOM 567 C C . ALA A 1 108 ? 27.393 17.949 46.585 1.00 13.02 88 ALA A C 1
ATOM 568 O O . ALA A 1 108 ? 28.283 17.653 45.773 1.00 15.62 88 ALA A O 1
ATOM 570 N N . HIS A 1 109 ? 27.470 17.558 47.852 1.00 12.91 89 HIS A N 1
ATOM 571 C CA . HIS A 1 109 ? 28.581 16.719 48.284 1.00 12.02 89 HIS A CA 1
ATOM 572 C C . HIS A 1 109 ? 28.629 15.369 47.599 1.00 13.35 89 HIS A C 1
ATOM 573 O O . HIS A 1 109 ? 29.692 14.935 47.137 1.00 13.64 89 HIS A O 1
ATOM 580 N N . ILE A 1 110 ? 27.479 14.699 47.544 1.00 12.97 90 ILE A N 1
ATOM 581 C CA . ILE A 1 110 ? 27.447 13.398 46.909 1.00 14.24 90 ILE A CA 1
ATOM 582 C C . ILE A 1 110 ? 27.744 13.517 45.411 1.00 13.21 90 ILE A C 1
ATOM 583 O O . ILE A 1 110 ? 28.558 12.736 44.878 1.00 15.01 90 ILE A O 1
ATOM 588 N N . LEU A 1 111 ? 27.165 14.530 44.760 1.00 15.33 91 LEU A N 1
ATOM 589 C CA . LEU A 1 111 ? 27.412 14.720 43.342 1.00 16.80 91 LEU A CA 1
ATOM 590 C C . LEU A 1 111 ? 28.876 15.012 43.032 1.00 16.84 91 LEU A C 1
ATOM 591 O O . LEU A 1 111 ? 29.445 14.467 42.082 1.00 18.34 91 LEU A O 1
ATOM 596 N N . SER A 1 112 ? 29.512 15.837 43.851 1.00 15.94 92 SER A N 1
ATOM 597 C CA . SER A 1 112 ? 30.911 16.156 43.639 1.00 15.96 92 SER A CA 1
ATOM 598 C C . SER A 1 112 ? 31.792 14.974 43.965 1.00 17.67 92 SER A C 1
ATOM 599 O O . SER A 1 112 ? 32.775 14.701 43.245 1.00 20.46 92 SER A O 1
ATOM 602 N N . ASP A 1 113 ? 31.465 14.245 45.036 1.00 14.89 93 ASP A N 1
ATOM 603 C CA . ASP A 1 113 ? 32.300 13.128 45.432 1.00 16.37 93 ASP A CA 1
ATOM 604 C C . ASP A 1 113 ? 32.220 11.955 44.453 1.00 14.78 93 ASP A C 1
ATOM 605 O O . ASP A 1 113 ? 33.244 11.329 44.121 1.00 17.16 93 ASP A O 1
ATOM 610 N N . SER A 1 114 ? 31.006 11.554 44.096 1.00 14.71 94 SER A N 1
ATOM 611 C CA . SER A 1 114 ? 30.827 10.351 43.270 1.00 14.63 94 SER A CA 1
ATOM 612 C C . SER A 1 114 ? 30.825 10.649 41.760 1.00 15.31 94 SER A C 1
ATOM 613 O O . SER A 1 114 ? 30.971 9.728 40.956 1.00 16.23 94 SER A O 1
ATOM 616 N N . ALA A 1 115 ? 30.601 11.907 41.397 1.00 15.17 95 ALA A N 1
ATOM 617 C CA . ALA A 1 115 ? 30.724 12.382 40.009 1.00 17.15 95 ALA A CA 1
ATOM 618 C C . ALA A 1 115 ? 30.008 11.450 39.037 1.00 18.33 95 ALA A C 1
ATOM 619 O O . ALA A 1 115 ? 30.572 10.995 38.028 1.00 20.11 95 ALA A O 1
ATOM 621 N N . PRO A 1 116 ? 28.735 11.181 39.314 1.00 17.07 96 PRO A N 1
ATOM 622 C CA . PRO A 1 116 ? 27.985 10.334 38.383 1.00 17.92 96 PRO A CA 1
ATOM 623 C C . PRO A 1 116 ? 27.854 10.952 36.993 1.00 19.57 96 PRO A C 1
ATOM 624 O O . PRO A 1 116 ? 27.752 12.171 36.887 1.00 19.60 96 PRO A O 1
ATOM 628 N N . SER A 1 117 ? 27.733 10.092 35.976 1.00 18.46 97 SER A N 1
ATOM 629 C CA . SER A 1 117 ? 27.524 10.503 34.579 1.00 22.31 97 SER A CA 1
ATOM 630 C C . SER A 1 117 ? 26.134 11.068 34.310 1.00 21.93 97 SER A C 1
ATOM 631 O O . SER A 1 117 ? 25.948 11.895 33.404 1.00 22.25 97 SER A O 1
ATOM 634 N N . LEU A 1 118 ? 25.132 10.521 34.995 1.00 17.56 98 LEU A N 1
ATOM 635 C CA . LEU A 1 118 ? 23.733 10.796 34.712 1.00 16.90 98 LEU A CA 1
ATOM 636 C C . LEU A 1 118 ? 22.953 10.417 35.971 1.00 14.49 98 LEU A C 1
ATOM 637 O O . LEU A 1 118 ? 23.515 9.756 36.863 1.00 14.18 98 LEU A O 1
ATOM 642 N N . VAL A 1 119 ? 21.704 10.859 36.001 1.00 13.34 99 VAL A N 1
ATOM 643 C CA . VAL A 1 119 ? 20.761 10.473 37.058 1.00 14.52 99 VAL A CA 1
ATOM 644 C C . VAL A 1 119 ? 19.580 9.753 36.446 1.00 16.66 99 VAL A C 1
ATOM 645 O O . VAL A 1 119 ? 19.031 10.172 35.447 1.00 16.18 99 VAL A O 1
ATOM 649 N N . LEU A 1 120 ? 19.283 8.576 36.987 1.00 14.11 100 LEU A N 1
ATOM 650 C CA . LEU A 1 120 ? 18.099 7.813 36.610 1.00 13.59 100 LEU A CA 1
ATOM 651 C C . LEU A 1 120 ? 16.948 8.258 37.473 1.00 12.30 100 LEU A C 1
ATOM 652 O O . LEU A 1 120 ? 17.029 8.131 38.719 1.00 13.83 100 LEU A O 1
ATOM 657 N N . ALA A 1 121 ? 15.867 8.742 36.885 1.00 11.79 101 ALA A N 1
ATOM 658 C CA . ALA A 1 121 ? 14.758 9.307 37.623 1.00 13.98 101 ALA A CA 1
ATOM 659 C C . ALA A 1 121 ? 13.408 8.876 37.089 1.00 14.95 101 ALA A C 1
ATOM 660 O O . ALA A 1 121 ? 13.298 8.565 35.905 1.00 16.92 101 ALA A O 1
ATOM 662 N N . PRO A 1 122 ? 12.388 8.848 37.949 1.00 15.40 102 PRO A N 1
ATOM 663 C CA . PRO A 1 122 ? 11.014 8.691 37.468 1.00 17.29 102 PRO A CA 1
ATOM 664 C C . PRO A 1 122 ? 10.622 9.854 36.583 1.00 21.74 102 PRO A C 1
ATOM 665 O O . PRO A 1 122 ? 11.146 10.976 36.728 1.00 21.82 102 PRO A O 1
ATOM 669 N N . PRO A 1 123 ? 9.800 9.566 35.575 1.00 23.81 103 PRO A N 1
ATOM 670 C CA . PRO A 1 123 ? 9.521 10.553 34.531 1.00 26.50 103 PRO A CA 1
ATOM 671 C C . PRO A 1 123 ? 8.956 11.870 35.063 1.00 26.83 103 PRO A C 1
ATOM 672 O O . PRO A 1 123 ? 9.264 12.947 34.540 1.00 29.32 103 PRO A O 1
ATOM 676 N N . ASP A 1 124 ? 8.163 11.788 36.114 1.00 28.28 104 ASP A N 1
ATOM 677 C CA . ASP A 1 124 ? 7.503 12.986 36.612 1.00 31.99 104 ASP A CA 1
ATOM 678 C C . ASP A 1 124 ? 8.210 13.649 37.786 1.00 29.66 104 ASP A C 1
ATOM 679 O O . ASP A 1 124 ? 7.689 14.615 38.340 1.00 29.53 104 ASP A O 1
ATOM 684 N N . ALA A 1 125 ? 9.346 13.094 38.212 1.00 23.66 105 ALA A N 1
ATOM 685 C CA . ALA A 1 125 ? 10.072 13.672 39.354 1.00 21.14 105 ALA A CA 1
ATOM 686 C C . ALA A 1 125 ? 10.520 15.111 39.079 1.00 18.21 105 ALA A C 1
ATOM 687 O O . ALA A 1 125 ? 11.070 15.428 38.026 1.00 20.05 105 ALA A O 1
ATOM 689 N N . GLU A 1 126 ? 10.326 15.937 40.099 1.00 21.77 106 GLU A N 1
ATOM 690 C CA . GLU A 1 126 ? 10.862 17.302 40.135 1.00 22.63 106 GLU A CA 1
ATOM 691 C C . GLU A 1 126 ? 12.257 17.253 40.779 1.00 20.72 106 GLU A C 1
ATOM 692 O O . GLU A 1 126 ? 12.387 16.935 41.980 1.00 24.76 106 GLU A O 1
ATOM 698 N N . LEU A 1 127 ? 13.298 17.370 39.965 1.00 18.38 107 LEU A N 1
ATOM 699 C CA . LEU A 1 127 ? 14.657 17.331 40.518 1.00 17.95 107 LEU A CA 1
ATOM 700 C C . LEU A 1 127 ? 15.106 18.722 40.971 1.00 19.22 107 LEU A C 1
ATOM 701 O O . LEU A 1 127 ? 14.780 19.726 40.336 1.00 20.44 107 LEU A O 1
ATOM 706 N N . PRO A 1 128 ? 15.826 18.811 42.085 1.00 16.79 108 PRO A N 1
ATOM 707 C CA . PRO A 1 128 ? 16.254 20.120 42.586 1.00 18.71 108 PRO A CA 1
ATOM 708 C C . PRO A 1 128 ? 17.411 20.703 41.783 1.00 17.11 108 PRO A C 1
ATOM 709 O O . PRO A 1 128 ? 18.071 20.014 41.008 1.00 16.66 108 PRO A O 1
ATOM 713 N N . PRO A 1 129 ? 17.708 21.987 42.025 1.00 19.14 109 PRO A N 1
ATOM 714 C CA . PRO A 1 129 ? 18.762 22.623 41.233 1.00 19.53 109 PRO A CA 1
ATOM 715 C C . PRO A 1 129 ? 20.144 22.034 41.462 1.00 19.34 109 PRO A C 1
ATOM 716 O O . PRO A 1 129 ? 21.004 22.153 40.588 1.00 22.36 109 PRO A O 1
ATOM 720 N N . ALA A 1 130 ? 20.390 21.382 42.599 1.00 19.68 110 ALA A N 1
ATOM 721 C CA . ALA A 1 130 ? 21.686 20.745 42.774 1.00 19.74 110 ALA A CA 1
ATOM 722 C C . ALA A 1 130 ? 22.031 19.782 41.632 1.00 22.06 110 ALA A C 1
ATOM 723 O O . ALA A 1 130 ? 23.210 19.514 41.405 1.00 23.04 110 ALA A O 1
ATOM 725 N N . LEU A 1 131 ? 21.010 19.229 40.970 1.00 20.81 111 LEU A N 1
ATOM 726 C CA . LEU A 1 131 ? 21.202 18.243 39.902 1.00 21.34 111 LEU A CA 1
ATOM 727 C C . LEU A 1 131 ? 21.051 18.879 38.520 1.00 25.58 111 LEU A C 1
ATOM 728 O O . LEU A 1 131 ? 20.864 18.172 37.529 1.00 26.78 111 LEU A O 1
ATOM 733 N N . GLY A 1 132 ? 21.041 20.205 38.464 1.00 25.85 112 GLY A N 1
ATOM 734 C CA . GLY A 1 132 ? 20.625 20.889 37.248 1.00 27.92 112 GLY A CA 1
ATOM 735 C C . GLY A 1 132 ? 21.521 20.589 36.057 1.00 29.46 112 GLY A C 1
ATOM 736 O O . GLY A 1 132 ? 21.095 20.727 34.907 1.00 29.54 112 GLY A O 1
ATOM 737 N N . ALA A 1 133 ? 22.782 20.269 36.323 1.00 26.28 113 ALA A N 1
ATOM 738 C CA . ALA A 1 133 ? 23.758 20.070 35.254 1.00 27.03 113 ALA A CA 1
ATOM 739 C C . ALA A 1 133 ? 23.991 18.600 34.895 1.00 26.69 113 ALA A C 1
ATOM 740 O O . ALA A 1 133 ? 24.790 18.276 34.013 1.00 29.49 113 ALA A O 1
ATOM 742 N N . LEU A 1 134 ? 23.276 17.703 35.563 1.00 25.03 114 LEU A N 1
ATOM 743 C CA . LEU A 1 134 ? 23.466 16.268 35.351 1.00 23.77 114 LEU A CA 1
ATOM 744 C C . LEU A 1 134 ? 22.526 15.809 34.233 1.00 22.60 114 LEU A C 1
ATOM 745 O O . LEU A 1 134 ? 21.359 16.181 34.242 1.00 25.66 114 LEU A O 1
ATOM 750 N N . GLU A 1 135 ? 22.998 14.957 33.329 1.00 22.07 115 GLU A N 1
ATOM 751 C CA . GLU A 1 135 ? 22.108 14.309 32.370 1.00 22.92 115 GLU A CA 1
ATOM 752 C C . GLU A 1 135 ? 21.022 13.481 33.054 1.00 23.69 115 GLU A C 1
ATOM 753 O O . GLU A 1 135 ? 21.317 12.642 33.905 1.00 22.13 115 GLU A O 1
ATOM 759 N N . ARG A 1 136 ? 19.780 13.722 32.671 1.00 22.42 116 ARG A N 1
ATOM 760 C CA . ARG A 1 136 ? 18.638 12.992 33.231 1.00 21.49 116 ARG A CA 1
ATOM 761 C C . ARG A 1 136 ? 18.157 11.902 32.277 1.00 22.33 116 ARG A C 1
ATOM 762 O O . ARG A 1 136 ? 17.774 12.178 31.128 1.00 23.50 116 ARG A O 1
ATOM 770 N N . VAL A 1 137 ? 18.156 10.661 32.762 1.00 18.88 117 VAL A N 1
ATOM 771 C CA . VAL A 1 137 ? 17.597 9.529 32.036 1.00 19.76 117 VAL A CA 1
ATOM 772 C C . VAL A 1 137 ? 16.316 9.087 32.745 1.00 19.55 117 VAL A C 1
ATOM 773 O O . VAL A 1 137 ? 16.365 8.603 33.897 1.00 18.90 117 VAL A O 1
ATOM 777 N N . ASP A 1 138 ? 15.159 9.212 32.095 1.00 19.04 118 ASP A N 1
ATOM 778 C CA . ASP A 1 138 ? 13.927 8.769 32.735 1.00 19.78 118 ASP A CA 1
ATOM 779 C C . ASP A 1 138 ? 13.784 7.270 32.645 1.00 17.94 118 ASP A C 1
ATOM 780 O O . ASP A 1 138 ? 14.100 6.629 31.634 1.00 20.98 118 ASP A O 1
ATOM 785 N N . VAL A 1 139 ? 13.341 6.719 33.763 1.00 15.51 119 VAL A N 1
ATOM 786 C CA . VAL A 1 139 ? 13.137 5.284 33.868 1.00 14.83 119 VAL A CA 1
ATOM 787 C C . VAL A 1 139 ? 11.693 4.983 33.527 1.00 13.14 119 VAL A C 1
ATOM 788 O O . VAL A 1 139 ? 10.760 5.496 34.130 1.00 15.25 119 VAL A O 1
ATOM 792 N N . ASP A 1 140 ? 11.533 4.192 32.465 1.00 13.15 120 ASP A N 1
ATOM 793 C CA . ASP A 1 140 ? 10.235 3.810 31.958 1.00 13.35 120 ASP A CA 1
ATOM 794 C C . ASP A 1 140 ? 9.914 2.359 32.335 1.00 13.60 120 ASP A C 1
ATOM 795 O O . ASP A 1 140 ? 10.459 1.417 31.750 1.00 14.25 120 ASP A O 1
ATOM 800 N N . VAL A 1 141 ? 8.980 2.194 33.256 1.00 13.95 121 VAL A N 1
ATOM 801 C CA . VAL A 1 141 ? 8.646 0.829 33.670 1.00 14.84 121 VAL A CA 1
ATOM 802 C C . VAL A 1 141 ? 7.903 0.038 32.605 1.00 15.25 121 VAL A C 1
ATOM 803 O O . VAL A 1 141 ? 7.810 -1.188 32.749 1.00 17.98 121 VAL A O 1
ATOM 807 N N . ARG A 1 142 ? 7.479 0.704 31.533 1.00 15.08 122 ARG A N 1
ATOM 808 C CA . ARG A 1 142 ? 6.797 0.028 30.424 1.00 17.73 122 ARG A CA 1
ATOM 809 C C . ARG A 1 142 ? 7.740 -0.186 29.257 1.00 17.76 122 ARG A C 1
ATOM 810 O O . ARG A 1 142 ? 7.336 -0.808 28.280 1.00 20.47 122 ARG A O 1
ATOM 818 N N . ALA A 1 143 ? 9.014 0.190 29.365 1.00 15.99 123 ALA A N 1
ATOM 819 C CA . ALA A 1 143 ? 9.949 -0.073 28.265 1.00 15.55 123 ALA A CA 1
ATOM 820 C C . ALA A 1 143 ? 10.287 -1.536 28.179 1.00 15.34 123 ALA A C 1
ATOM 821 O O . ALA A 1 143 ? 10.267 -2.261 29.173 1.00 16.46 123 ALA A O 1
ATOM 823 N N . ARG A 1 144 ? 10.609 -1.982 26.969 1.00 16.41 124 ARG A N 1
ATOM 824 C CA . ARG A 1 144 ? 10.980 -3.372 26.734 1.00 17.24 124 ARG A CA 1
ATOM 825 C C . ARG A 1 144 ? 12.239 -3.460 25.877 1.00 19.54 124 ARG A C 1
ATOM 826 O O . ARG A 1 144 ? 12.217 -3.135 24.690 1.00 25.29 124 ARG A O 1
ATOM 834 N N . GLY A 1 145 ? 13.335 -3.899 26.487 1.00 17.85 125 GLY A N 1
ATOM 835 C CA . GLY A 1 145 ? 14.605 -4.008 25.791 1.00 19.62 125 GLY A CA 1
ATOM 836 C C . GLY A 1 145 ? 15.300 -5.305 26.112 1.00 22.31 125 GLY A C 1
ATOM 837 O O . GLY A 1 145 ? 14.845 -6.054 26.967 1.00 23.20 125 GLY A O 1
ATOM 838 N N . ALA A 1 146 ? 16.398 -5.595 25.428 1.00 23.77 126 ALA A N 1
ATOM 839 C CA . ALA A 1 146 ? 17.171 -6.801 25.706 1.00 20.96 126 ALA A CA 1
ATOM 840 C C . ALA A 1 146 ? 17.942 -6.666 27.032 1.00 21.23 126 ALA A C 1
ATOM 841 O O . ALA A 1 146 ? 18.347 -5.568 27.421 1.00 22.64 126 ALA A O 1
ATOM 843 N N . VAL A 1 147 ? 18.206 -7.800 27.668 1.00 21.15 127 VAL A N 1
ATOM 844 C CA . VAL A 1 147 ? 19.056 -7.815 28.845 1.00 21.74 127 VAL A CA 1
ATOM 845 C C . VAL A 1 147 ? 20.508 -7.940 28.409 1.00 24.20 127 VAL A C 1
ATOM 846 O O . VAL A 1 147 ? 20.839 -8.852 27.647 1.00 23.79 127 VAL A O 1
ATOM 850 N N . PRO A 1 148 ? 21.355 -6.974 28.803 1.00 24.36 128 PRO A N 1
ATOM 851 C CA . PRO A 1 148 ? 22.742 -6.988 28.310 1.00 25.65 128 PRO A CA 1
ATOM 852 C C . PRO A 1 148 ? 23.449 -8.266 28.740 1.00 26.50 128 PRO A C 1
ATOM 853 O O . PRO A 1 148 ? 23.073 -8.873 29.750 1.00 26.31 128 PRO A O 1
ATOM 857 N N . GLU A 1 149 ? 24.438 -8.696 27.956 1.00 26.94 129 GLU A N 1
ATOM 858 C CA . GLU A 1 149 ? 25.342 -9.750 28.402 1.00 29.13 129 GLU A CA 1
ATOM 859 C C . GLU A 1 149 ? 26.007 -9.341 29.721 1.00 27.90 129 GLU A C 1
ATOM 860 O O . GLU A 1 149 ? 26.417 -8.193 29.878 1.00 29.94 129 GLU A O 1
ATOM 866 N N . ASP A 1 150 ? 26.106 -10.280 30.655 1.00 27.28 130 ASP A N 1
ATOM 867 C CA . ASP A 1 150 ? 26.797 -10.047 31.926 1.00 27.84 130 ASP A CA 1
ATOM 868 C C . ASP A 1 150 ? 28.303 -10.203 31.724 1.00 28.13 130 ASP A C 1
ATOM 869 O O . ASP A 1 150 ? 28.784 -11.313 31.476 1.00 29.87 130 ASP A O 1
ATOM 874 N N . GLY A 1 151 ? 29.037 -9.099 31.821 1.00 26.67 131 GLY A N 1
ATOM 875 C CA . GLY A 1 151 ? 30.500 -9.141 31.774 1.00 28.27 131 GLY A CA 1
ATOM 876 C C . GLY A 1 151 ? 31.160 -8.796 33.099 1.00 27.35 131 GLY A C 1
ATOM 877 O O . GLY A 1 151 ? 32.374 -8.560 33.156 1.00 29.66 131 GLY A O 1
ATOM 878 N N . ALA A 1 152 ? 30.359 -8.686 34.160 1.00 25.80 132 ALA A N 1
ATOM 879 C CA . ALA A 1 152 ? 30.878 -8.142 35.415 1.00 23.72 132 ALA A CA 1
ATOM 880 C C . ALA A 1 152 ? 31.783 -9.128 36.152 1.00 22.67 132 ALA A C 1
ATOM 881 O O . ALA A 1 152 ? 31.655 -10.344 35.993 1.00 25.85 132 ALA A O 1
ATOM 883 N N . ASP A 1 153 ? 32.691 -8.590 36.963 1.00 20.10 133 ASP A N 1
ATOM 884 C CA . ASP A 1 153 ? 33.483 -9.382 37.906 1.00 19.63 133 ASP A CA 1
ATOM 885 C C . ASP A 1 153 ? 33.007 -9.198 39.355 1.00 19.22 133 ASP A C 1
ATOM 886 O O . ASP A 1 153 ? 32.390 -8.184 39.717 1.00 16.57 133 ASP A O 1
ATOM 891 N N . ASP A 1 154 ? 33.325 -10.182 40.178 1.00 19.38 134 ASP A N 1
ATOM 892 C CA . ASP A 1 154 ? 32.743 -10.250 41.502 1.00 20.81 134 ASP A CA 1
ATOM 893 C C . ASP A 1 154 ? 33.203 -9.069 42.347 1.00 19.68 134 ASP A C 1
ATOM 894 O O . ASP A 1 154 ? 32.452 -8.566 43.191 1.00 19.32 134 ASP A O 1
ATOM 899 N N . GLY A 1 155 ? 34.381 -8.534 42.083 1.00 18.34 135 GLY A N 1
ATOM 900 C CA . GLY A 1 155 ? 34.859 -7.413 42.859 1.00 16.19 135 GLY A CA 1
ATOM 901 C C . GLY A 1 155 ? 34.458 -6.044 42.351 1.00 15.25 135 GLY A C 1
ATOM 902 O O . GLY A 1 155 ? 34.836 -5.031 42.926 1.00 18.72 135 GLY A O 1
ATOM 903 N N . ASP A 1 156 ? 33.675 -6.009 41.275 1.00 15.06 136 ASP A N 1
ATOM 904 C CA . ASP A 1 156 ? 33.268 -4.764 40.661 1.00 15.80 136 ASP A CA 1
ATOM 905 C C . ASP A 1 156 ? 32.318 -4.028 41.601 1.00 15.24 136 ASP A C 1
ATOM 906 O O . ASP A 1 156 ? 31.514 -4.666 42.285 1.00 15.33 136 ASP A O 1
ATOM 911 N N . PRO A 1 157 ? 32.418 -2.698 41.640 1.00 14.35 137 PRO A N 1
ATOM 912 C CA . PRO A 1 157 ? 31.482 -1.944 42.496 1.00 14.29 137 PRO A CA 1
ATOM 913 C C . PRO A 1 157 ? 30.044 -2.061 42.007 1.00 14.14 137 PRO A C 1
ATOM 914 O O . PRO A 1 157 ? 29.760 -1.998 40.804 1.00 16.73 137 PRO A O 1
ATOM 918 N N . ALA A 1 158 ? 29.171 -2.408 42.936 1.00 13.16 138 ALA A N 1
ATOM 919 C CA . ALA A 1 158 ? 27.731 -2.537 42.680 1.00 12.22 138 ALA A CA 1
ATOM 920 C C . ALA A 1 158 ? 27.000 -1.267 43.082 1.00 12.27 138 ALA A C 1
ATOM 921 O O . ALA A 1 158 ? 26.103 -0.806 42.366 1.00 11.67 138 ALA A O 1
ATOM 923 N N . LEU A 1 159 ? 27.264 -0.799 44.302 1.00 11.49 139 LEU A N 1
ATOM 924 C CA . LEU A 1 159 ? 26.596 0.398 44.833 1.00 10.89 139 LEU A CA 1
ATOM 925 C C . LEU A 1 159 ? 27.619 1.241 45.525 1.00 11.71 139 LEU A C 1
ATOM 926 O O . LEU A 1 159 ? 28.601 0.724 46.050 1.00 12.88 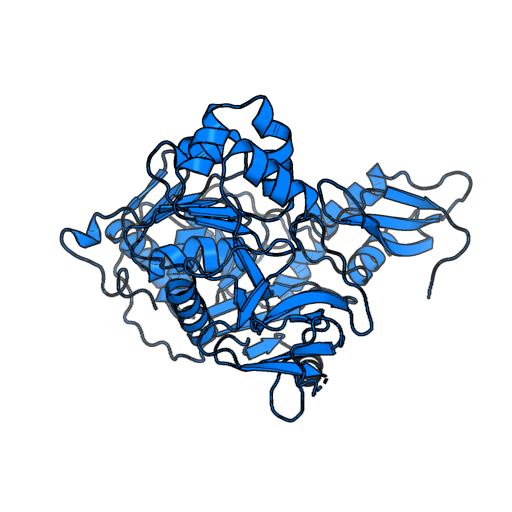139 LEU A O 1
ATOM 931 N N . VAL A 1 160 ? 27.370 2.544 45.532 1.00 10.13 140 VAL A N 1
ATOM 932 C CA . VAL A 1 160 ? 28.054 3.461 46.457 1.00 10.71 140 VAL A CA 1
ATOM 933 C C . VAL A 1 160 ? 26.974 4.041 47.343 1.00 10.53 140 VAL A C 1
ATOM 934 O O . VAL A 1 160 ? 26.124 4.823 46.880 1.00 11.90 140 VAL A O 1
ATOM 938 N N . VAL A 1 161 ? 26.994 3.627 48.619 1.00 10.92 141 VAL A N 1
ATOM 939 C CA . VAL A 1 161 ? 25.928 4.033 49.568 1.00 10.09 141 VAL A CA 1
ATOM 940 C C . VAL A 1 161 ? 26.498 4.995 50.585 1.00 9.74 141 VAL A C 1
ATOM 941 O O . VAL A 1 161 ? 27.438 4.621 51.316 1.00 10.67 141 VAL A O 1
ATOM 945 N N . TYR A 1 162 ? 26.016 6.231 50.562 1.00 11.84 142 TYR A N 1
ATOM 946 C CA . TYR A 1 162 ? 26.537 7.229 51.486 1.00 11.06 142 TYR A CA 1
ATOM 947 C C . TYR A 1 162 ? 26.016 7.004 52.905 1.00 12.48 142 TYR A C 1
ATOM 948 O O . TYR A 1 162 ? 24.796 6.842 53.117 1.00 15.47 142 TYR A O 1
ATOM 957 N N . THR A 1 163 ? 26.957 6.994 53.850 1.00 13.51 143 THR A N 1
ATOM 958 C CA . THR A 1 163 ? 26.704 6.652 55.270 1.00 16.00 143 THR A CA 1
ATOM 959 C C . THR A 1 163 ? 27.393 7.729 56.127 1.00 16.48 143 THR A C 1
ATOM 960 O O . THR A 1 163 ? 28.513 8.148 55.840 1.00 16.07 143 THR A O 1
ATOM 964 N N . SER A 1 164 ? 26.709 8.173 57.181 1.00 17.70 144 SER A N 1
ATOM 965 C CA . SER A 1 164 ? 27.245 9.252 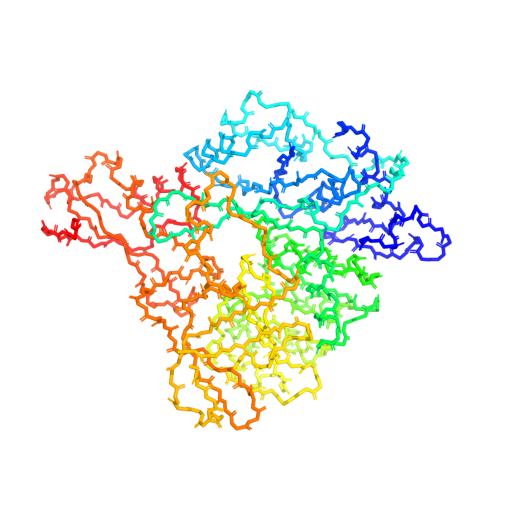58.016 1.00 18.98 144 SER A CA 1
ATOM 966 C C . SER A 1 164 ? 28.346 8.746 58.925 1.00 20.85 144 SER A C 1
ATOM 967 O O . SER A 1 164 ? 28.291 7.623 59.424 1.00 26.27 144 SER A O 1
ATOM 970 N N . GLY A 1 165 ? 29.325 9.596 59.181 1.00 18.47 145 GLY A N 1
ATOM 971 C CA . GLY A 1 165 ? 30.271 9.338 60.265 1.00 19.63 145 GLY A CA 1
ATOM 972 C C . GLY A 1 165 ? 30.070 10.349 61.378 1.00 17.79 145 GLY A C 1
ATOM 973 O O . GLY A 1 165 ? 29.208 11.200 61.286 1.00 16.44 145 GLY A O 1
ATOM 974 N N . THR A 1 166 ? 30.842 10.205 62.451 1.00 19.48 146 THR A N 1
ATOM 975 C CA . THR A 1 166 ? 30.714 11.056 63.650 1.00 19.75 146 THR A CA 1
ATOM 976 C C . THR A 1 166 ? 31.085 12.510 63.343 1.00 16.40 146 THR A C 1
ATOM 977 O O . THR A 1 166 ? 30.547 13.441 63.958 1.00 17.10 146 THR A O 1
ATOM 981 N N . THR A 1 167 ? 31.945 12.695 62.358 1.00 17.23 147 THR A N 1
ATOM 982 C CA . THR A 1 167 ? 32.388 14.023 61.941 1.00 18.25 147 THR A CA 1
ATOM 983 C C . THR A 1 167 ? 32.427 14.030 60.426 1.00 17.45 147 THR A C 1
ATOM 984 O O . THR A 1 167 ? 32.592 12.970 59.793 1.00 20.00 147 THR A O 1
ATOM 988 N N . GLY A 1 168 ? 32.266 15.220 59.868 1.00 17.12 148 GLY A N 1
ATOM 989 C CA . GLY A 1 168 ? 32.352 15.433 58.424 1.00 16.88 148 GLY A CA 1
ATOM 990 C C . GLY A 1 168 ? 31.123 14.976 57.661 1.00 16.16 148 GLY A C 1
ATOM 991 O O . GLY A 1 168 ? 30.201 14.395 58.233 1.00 15.82 148 GLY A O 1
ATOM 992 N N . PRO A 1 169 ? 31.128 15.166 56.337 1.00 15.40 149 PRO A N 1
ATOM 993 C CA . PRO A 1 169 ? 30.010 14.766 55.506 1.00 16.20 149 PRO A CA 1
ATOM 994 C C . PRO A 1 169 ? 30.062 13.237 55.276 1.00 13.91 149 PRO A C 1
ATOM 995 O O . PRO A 1 169 ? 31.042 12.570 55.577 1.00 14.65 149 PRO A O 1
ATOM 999 N N . PRO A 1 170 ? 28.965 12.674 54.772 1.00 14.58 150 PRO A N 1
ATOM 1000 C CA . PRO A 1 170 ? 28.851 11.229 54.642 1.00 14.50 150 PRO A CA 1
ATOM 1001 C C . PRO A 1 170 ? 29.927 10.668 53.687 1.00 12.64 150 PRO A C 1
ATOM 1002 O O . PRO A 1 170 ? 30.370 11.348 52.719 1.00 15.77 150 PRO A O 1
ATOM 1006 N N . LYS A 1 171 ? 30.383 9.467 53.997 1.00 12.30 151 LYS A N 1
ATOM 1007 C CA . LYS A 1 171 ? 31.352 8.778 53.144 1.00 12.87 151 LYS A CA 1
ATOM 1008 C C . LYS A 1 171 ? 30.625 7.768 52.243 1.00 13.20 151 LYS A C 1
ATOM 1009 O O . LYS A 1 171 ? 29.616 7.149 52.650 1.00 12.83 151 LYS A O 1
ATOM 1015 N N . GLY A 1 172 ? 31.105 7.636 51.008 1.00 11.61 152 GLY A N 1
ATOM 1016 C CA . GLY A 1 172 ? 30.492 6.716 50.054 1.00 11.85 152 GLY A CA 1
ATOM 1017 C C . GLY A 1 172 ? 31.034 5.315 50.239 1.00 13.82 152 GLY A C 1
ATOM 1018 O O . GLY A 1 172 ? 32.177 5.034 49.881 1.00 12.90 152 GLY A O 1
ATOM 1019 N N . ALA A 1 173 ? 30.260 4.408 50.811 1.00 10.90 153 ALA A N 1
ATOM 1020 C CA . ALA A 1 173 ? 30.726 3.041 50.962 1.00 11.04 153 ALA A CA 1
ATOM 1021 C C . ALA A 1 173 ? 30.569 2.315 49.635 1.00 12.43 153 ALA A C 1
ATOM 1022 O O . ALA A 1 173 ? 29.445 2.145 49.150 1.00 12.26 153 ALA A O 1
ATOM 1024 N N . VAL A 1 174 ? 31.692 1.872 49.074 1.00 11.94 154 VAL A N 1
ATOM 1025 C CA . VAL A 1 174 ? 31.692 1.152 47.801 1.00 12.64 154 VAL A CA 1
ATOM 1026 C C . VAL A 1 174 ? 31.479 -0.317 48.109 1.00 11.00 154 VAL A C 1
ATOM 1027 O O . VAL A 1 174 ? 32.330 -0.963 48.763 1.00 12.17 154 VAL A O 1
ATOM 1031 N N . ILE A 1 175 ? 30.335 -0.840 47.672 1.00 11.26 155 ILE A N 1
ATOM 1032 C CA . ILE A 1 175 ? 29.920 -2.199 47.969 1.00 11.67 155 ILE A CA 1
ATOM 1033 C C . ILE A 1 175 ? 30.078 -3.057 46.705 1.00 13.01 155 ILE A C 1
ATOM 1034 O O . ILE A 1 175 ? 29.488 -2.719 45.678 1.00 12.59 155 ILE A O 1
ATOM 1039 N N . PRO A 1 176 ? 30.917 -4.112 46.769 1.00 12.36 156 PRO A N 1
ATOM 1040 C CA . PRO A 1 176 ? 31.124 -4.924 45.553 1.00 13.11 156 PRO A CA 1
ATOM 1041 C C . PRO A 1 176 ? 29.992 -5.884 45.265 1.00 11.95 156 PRO A C 1
ATOM 1042 O O . PRO A 1 176 ? 29.259 -6.307 46.183 1.00 12.47 156 PRO A O 1
ATOM 1046 N N . ARG A 1 177 ? 29.903 -6.347 44.015 1.00 12.14 157 ARG A N 1
ATOM 1047 C CA . ARG A 1 177 ? 28.902 -7.334 43.630 1.00 12.54 157 ARG A CA 1
ATOM 1048 C C . ARG A 1 177 ? 28.947 -8.564 44.515 1.00 13.28 157 ARG A C 1
ATOM 1049 O O . ARG A 1 177 ? 27.900 -9.058 44.930 1.00 13.43 157 ARG A O 1
ATOM 1057 N N . ARG A 1 178 ? 30.140 -9.065 44.846 1.00 13.46 158 ARG A N 1
ATOM 1058 C CA . ARG A 1 178 ? 30.235 -10.264 45.647 1.00 15.22 158 ARG A CA 1
ATOM 1059 C C . ARG A 1 178 ? 29.630 -10.138 47.041 1.00 12.84 158 ARG A C 1
ATOM 1060 O O . ARG A 1 178 ? 29.076 -11.092 47.565 1.00 15.50 158 ARG A O 1
ATOM 1068 N N . ALA A 1 179 ? 29.684 -8.934 47.586 1.00 13.44 159 ALA A N 1
ATOM 1069 C CA . ALA A 1 179 ? 29.095 -8.706 48.923 1.00 13.38 159 ALA A CA 1
ATOM 1070 C C . ALA A 1 179 ? 27.579 -8.830 48.900 1.00 12.48 159 ALA A C 1
ATOM 1071 O O . ALA A 1 179 ? 26.968 -9.394 49.776 1.00 11.86 159 ALA A O 1
ATOM 1073 N N . LEU A 1 180 ? 26.964 -8.294 47.856 1.00 12.62 160 LEU A N 1
ATOM 1074 C CA . LEU A 1 180 ? 25.525 -8.483 47.693 1.00 11.92 160 LEU A CA 1
ATOM 1075 C C . LEU A 1 180 ? 25.130 -9.951 47.614 1.00 12.50 160 LEU A C 1
ATOM 1076 O O . LEU A 1 180 ? 24.195 -10.395 48.309 1.00 12.86 160 LEU A O 1
ATOM 1081 N N . ALA A 1 181 ? 25.789 -10.679 46.715 1.00 12.37 161 ALA A N 1
ATOM 1082 C CA . ALA A 1 181 ? 25.456 -12.084 46.529 1.00 11.74 161 ALA A CA 1
ATOM 1083 C C . ALA A 1 181 ? 25.673 -12.846 47.839 1.00 12.65 161 ALA A C 1
ATOM 1084 O O . ALA A 1 181 ? 24.830 -13.640 48.226 1.00 13.89 161 ALA A O 1
ATOM 1086 N N . THR A 1 182 ? 26.785 -12.641 48.499 1.00 12.74 162 THR A N 1
ATOM 1087 C CA . THR A 1 182 ? 27.062 -13.445 49.670 1.00 14.41 162 THR A CA 1
ATOM 1088 C C . THR A 1 182 ? 26.144 -13.114 50.845 1.00 12.19 162 THR A C 1
ATOM 1089 O O . THR A 1 182 ? 25.699 -14.002 51.505 1.00 12.60 162 THR A O 1
ATOM 1093 N N . THR A 1 183 ? 25.861 -11.834 51.064 1.00 11.89 163 THR A N 1
ATOM 1094 C CA . THR A 1 183 ? 25.043 -11.537 52.222 1.00 11.64 163 THR A CA 1
ATOM 1095 C C . THR A 1 183 ? 23.615 -12.032 51.959 1.00 10.96 163 THR A C 1
ATOM 1096 O O . THR A 1 183 ? 22.966 -12.569 52.842 1.00 12.08 163 THR A O 1
ATOM 1100 N N . LEU A 1 184 ? 23.119 -11.866 50.731 1.00 10.64 164 LEU A N 1
ATOM 1101 C CA . LEU A 1 184 ? 21.757 -12.320 50.452 1.00 10.72 164 LEU A CA 1
ATOM 1102 C C . LEU A 1 184 ? 21.616 -13.851 50.552 1.00 10.91 164 LEU A C 1
ATOM 1103 O O . LEU A 1 184 ? 20.654 -14.340 51.122 1.00 11.63 164 LEU A O 1
ATOM 1108 N N . ASP A 1 185 ? 22.649 -14.577 50.124 1.00 12.16 165 ASP A N 1
ATOM 1109 C CA . ASP A 1 185 ? 22.599 -16.031 50.230 1.00 12.06 165 ASP A CA 1
ATOM 1110 C C . ASP A 1 185 ? 22.797 -16.521 51.668 1.00 11.64 165 ASP A C 1
ATOM 1111 O O . ASP A 1 185 ? 22.144 -17.491 52.079 1.00 12.97 165 ASP A O 1
ATOM 1116 N N . ALA A 1 186 ? 23.590 -15.790 52.437 1.00 11.73 166 ALA A N 1
ATOM 1117 C CA . ALA A 1 186 ? 23.729 -16.113 53.853 1.00 13.05 166 ALA A CA 1
ATOM 1118 C C . ALA A 1 186 ? 22.415 -15.946 54.580 1.00 11.79 166 ALA A C 1
ATOM 1119 O O . ALA A 1 186 ? 22.031 -16.772 55.397 1.00 13.42 166 ALA A O 1
ATOM 1121 N N . LEU A 1 187 ? 21.737 -14.826 54.290 1.00 12.88 167 LEU A N 1
ATOM 1122 C CA . LEU A 1 187 ? 20.433 -14.596 54.883 1.00 13.11 167 LEU A CA 1
ATOM 1123 C C . LEU A 1 187 ? 19.389 -15.636 54.437 1.00 12.94 167 LEU A C 1
ATOM 1124 O O . LEU A 1 187 ? 18.515 -16.035 55.208 1.00 13.67 167 LEU A O 1
ATOM 1129 N N . ALA A 1 188 ? 19.461 -16.063 53.174 1.00 13.17 168 ALA A N 1
ATOM 1130 C CA . ALA A 1 188 ? 18.561 -17.098 52.700 1.00 12.71 168 ALA A CA 1
ATOM 1131 C C . ALA A 1 188 ? 18.641 -18.372 53.550 1.00 13.61 168 ALA A C 1
ATOM 1132 O O . ALA A 1 188 ? 17.610 -18.936 53.931 1.00 14.04 168 ALA A O 1
ATOM 1134 N N . ASP A 1 189 ? 19.875 -18.744 53.872 1.00 14.24 169 ASP A N 1
ATOM 1135 C CA . ASP A 1 189 ? 20.103 -19.894 54.755 1.00 16.05 169 ASP A CA 1
ATOM 1136 C C . ASP A 1 189 ? 19.598 -19.622 56.173 1.00 13.87 169 ASP A C 1
ATOM 1137 O O . ASP A 1 189 ? 18.810 -20.386 56.719 1.00 14.81 169 ASP A O 1
ATOM 1142 N N . ALA A 1 190 ? 19.966 -18.482 56.749 1.00 12.75 170 ALA A N 1
ATOM 1143 C CA . ALA A 1 190 ? 19.562 -18.228 58.123 1.00 12.72 170 ALA A CA 1
ATOM 1144 C C . ALA A 1 190 ? 18.057 -18.101 58.285 1.00 13.81 170 ALA A C 1
ATOM 1145 O O . ALA A 1 190 ? 17.525 -18.448 59.310 1.00 14.49 170 ALA A O 1
ATOM 1147 N N . TRP A 1 191 ? 17.382 -17.540 57.284 1.00 13.03 171 TRP A N 1
ATOM 1148 C CA . TRP A 1 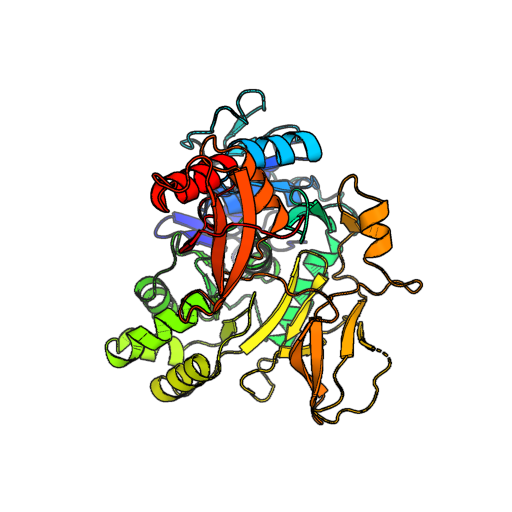191 ? 15.976 -17.181 57.433 1.00 12.01 171 TRP A CA 1
ATOM 1149 C C . TRP A 1 191 ? 15.065 -18.174 56.713 1.00 12.74 171 TRP A C 1
ATOM 1150 O O . TRP A 1 191 ? 13.857 -17.940 56.644 1.00 13.27 171 TRP A O 1
ATOM 1161 N N . GLN A 1 192 ? 15.666 -19.202 56.103 1.00 13.90 172 GLN A N 1
ATOM 1162 C CA . GLN A 1 192 ? 14.914 -20.166 55.273 1.00 14.36 172 GLN A CA 1
ATOM 1163 C C . GLN A 1 192 ? 14.087 -19.419 54.236 1.00 13.44 172 GLN A C 1
ATOM 1164 O O . GLN A 1 192 ? 12.895 -19.677 54.036 1.00 14.11 172 GLN A O 1
ATOM 1170 N N . TRP A 1 193 ? 14.740 -18.430 53.636 1.00 12.37 173 TRP A N 1
ATOM 1171 C CA . TRP A 1 193 ? 14.106 -17.585 52.636 1.00 12.14 173 TRP A CA 1
ATOM 1172 C C . TRP A 1 193 ? 14.201 -18.251 51.281 1.00 11.41 173 TRP A C 1
ATOM 1173 O O . TRP A 1 193 ? 15.301 -18.568 50.830 1.00 14.11 173 TRP A O 1
ATOM 1184 N N . THR A 1 194 ? 13.050 -18.357 50.625 1.00 13.19 174 THR A N 1
ATOM 1185 C CA . THR A 1 194 ? 12.994 -19.018 49.309 1.00 13.72 174 THR A CA 1
ATOM 1186 C C . THR A 1 194 ? 12.221 -18.207 48.300 1.00 14.23 174 THR A C 1
ATOM 1187 O O . THR A 1 194 ? 11.665 -17.155 48.624 1.00 13.72 174 THR A O 1
ATOM 1191 N N . GLY A 1 195 ? 12.163 -18.695 47.067 1.00 14.19 175 GLY A N 1
ATOM 1192 C CA . GLY A 1 195 ? 11.412 -17.990 46.037 1.00 13.31 175 GLY A CA 1
ATOM 1193 C C . GLY A 1 195 ? 9.910 -18.050 46.214 1.00 13.45 175 GLY A C 1
ATOM 1194 O O . GLY A 1 195 ? 9.174 -17.327 45.539 1.00 15.44 175 GLY A O 1
ATOM 1195 N N . GLU A 1 196 ? 9.426 -18.793 47.204 1.00 12.93 176 GLU A N 1
ATOM 1196 C CA . GLU A 1 196 ? 8.025 -18.765 47.542 1.00 14.00 176 GLU A CA 1
ATOM 1197 C C . GLU A 1 196 ? 7.623 -17.658 48.508 1.00 14.10 176 GLU A C 1
ATOM 1198 O O . GLU A 1 196 ? 6.443 -17.318 48.633 1.00 17.32 176 GLU A O 1
ATOM 1204 N N . ASP A 1 197 ? 8.634 -17.038 49.112 1.00 12.56 177 ASP A N 1
ATOM 1205 C CA . ASP A 1 197 ? 8.351 -15.918 50.014 1.00 12.74 177 ASP A CA 1
ATOM 1206 C C . ASP A 1 197 ? 7.969 -14.622 49.297 1.00 12.01 177 ASP A C 1
ATOM 1207 O O . ASP A 1 197 ? 8.496 -14.280 48.220 1.00 13.05 177 ASP A O 1
ATOM 1212 N N . VAL A 1 198 ? 7.024 -13.923 49.905 1.00 10.28 178 VAL A N 1
ATOM 1213 C CA . VAL A 1 198 ? 6.574 -12.612 49.469 1.00 10.59 178 VAL A CA 1
ATOM 1214 C C . VAL A 1 198 ? 6.874 -11.638 50.611 1.00 9.25 178 VAL A C 1
ATOM 1215 O O . VAL A 1 198 ? 6.311 -11.753 51.695 1.00 10.69 178 VAL A O 1
ATOM 1219 N N . LEU A 1 199 ? 7.782 -10.701 50.368 1.00 9.16 179 LEU A N 1
ATOM 1220 C CA . LEU A 1 199 ? 8.142 -9.717 51.391 1.00 8.55 179 LEU A CA 1
ATOM 1221 C C . LEU A 1 199 ? 7.190 -8.541 51.351 1.00 8.73 179 LEU A C 1
ATOM 1222 O O . LEU A 1 199 ? 6.874 -8.069 50.250 1.00 10.04 179 LEU A O 1
ATOM 1227 N N . VAL A 1 200 ? 6.774 -8.025 52.498 1.00 8.94 180 VAL A N 1
ATOM 1228 C CA . VAL A 1 200 ? 6.219 -6.660 52.561 1.00 8.24 180 VAL A CA 1
ATOM 1229 C C . VAL A 1 200 ? 7.188 -5.781 53.340 1.00 8.38 180 VAL A C 1
ATOM 1230 O O . VAL A 1 200 ? 7.726 -6.210 54.379 1.00 9.26 180 VAL A O 1
ATOM 1234 N N . GLN A 1 201 ? 7.383 -4.541 52.884 1.00 8.21 181 GLN A N 1
ATOM 1235 C CA . GLN A 1 201 ? 8.244 -3.601 53.572 1.00 7.75 181 GLN A CA 1
ATOM 1236 C C . GLN A 1 201 ? 7.870 -2.206 53.157 1.00 8.57 181 GLN A C 1
ATOM 1237 O O . GLN A 1 201 ? 7.308 -2.002 52.074 1.00 9.30 181 GLN A O 1
ATOM 1243 N N . GLY A 1 202 ? 8.253 -1.234 53.967 1.00 8.70 182 GLY A N 1
ATOM 1244 C CA . GLY A 1 202 ? 8.082 0.166 53.582 1.00 8.65 182 GLY A CA 1
ATOM 1245 C C . GLY A 1 202 ? 9.308 0.976 53.920 1.00 8.82 182 GLY A C 1
ATOM 1246 O O . GLY A 1 202 ? 9.157 2.053 54.545 1.00 12.35 182 GLY A O 1
ATOM 1247 N N . LEU A 1 203 ? 10.497 0.462 53.645 1.00 8.41 183 LEU A N 1
ATOM 1248 C CA . LEU A 1 203 ? 11.747 1.125 54.009 1.00 8.32 183 LEU A CA 1
ATOM 1249 C C . LEU A 1 203 ? 12.244 2.050 52.909 1.00 8.86 183 LEU A C 1
ATOM 1250 O O . LEU A 1 203 ? 12.050 1.739 51.718 1.00 9.99 183 LEU A O 1
ATOM 1255 N N . PRO A 1 204 ? 13.070 3.048 53.249 1.00 8.42 184 PRO A N 1
ATOM 1256 C CA . PRO A 1 204 ? 13.696 3.886 52.207 1.00 8.98 184 PRO A CA 1
ATOM 1257 C C . PRO A 1 204 ? 14.609 3.053 51.327 1.00 9.64 184 PRO A C 1
ATOM 1258 O O . PRO A 1 204 ? 15.309 2.134 51.781 1.00 10.27 184 PRO A O 1
ATOM 1262 N N . LEU A 1 205 ? 14.696 3.454 50.066 1.00 9.00 185 LEU A N 1
ATOM 1263 C CA . LEU A 1 205 ? 15.426 2.668 49.077 1.00 9.89 185 LEU A CA 1
ATOM 1264 C C . LEU A 1 205 ? 16.795 3.252 48.746 1.00 9.79 185 LEU A C 1
ATOM 1265 O O . LEU A 1 205 ? 17.421 2.852 47.765 1.00 10.99 185 LEU A O 1
ATOM 1270 N N . PHE A 1 206 ? 17.308 4.139 49.605 1.00 9.18 186 PHE A N 1
ATOM 1271 C CA . PHE A 1 206 ? 18.679 4.650 49.476 1.00 9.49 186 PHE A CA 1
ATOM 1272 C C . PHE A 1 206 ? 19.592 4.188 50.596 1.00 10.10 186 PHE A C 1
ATOM 1273 O O . PHE A 1 206 ? 20.723 4.677 50.741 1.00 12.13 186 PHE A O 1
ATOM 1281 N N . HIS A 1 207 ? 19.142 3.220 51.387 1.00 9.14 187 HIS A N 1
ATOM 1282 C CA . HIS A 1 207 ? 20.017 2.513 52.319 1.00 9.70 187 HIS A CA 1
ATOM 1283 C C . HIS A 1 207 ? 19.933 1.006 52.079 1.00 8.31 187 HIS A C 1
ATOM 1284 O O . HIS A 1 207 ? 19.010 0.472 51.434 1.00 10.25 187 HIS A O 1
ATOM 1291 N N . VAL A 1 208 ? 20.871 0.289 52.707 1.00 10.10 188 VAL A N 1
ATOM 1292 C CA . VAL A 1 208 ? 21.019 -1.145 52.492 1.00 9.35 188 VAL A CA 1
ATOM 1293 C C . VAL A 1 208 ? 19.791 -1.951 52.922 1.00 8.57 188 VAL A C 1
ATOM 1294 O O . VAL A 1 208 ? 19.432 -2.943 52.262 1.00 8.77 188 VAL A O 1
ATOM 1298 N N . HIS A 1 209 ? 19.185 -1.614 54.054 1.00 8.61 189 HIS A N 1
ATOM 1299 C CA . HIS A 1 209 ? 18.059 -2.408 54.549 1.00 7.15 189 HIS A CA 1
ATOM 1300 C C . HIS A 1 209 ? 16.959 -2.452 53.466 1.00 8.24 189 HIS A C 1
ATOM 1301 O O . HIS A 1 209 ? 16.526 -3.533 53.044 1.00 9.02 189 HIS A O 1
ATOM 1308 N N . GLY A 1 210 ? 16.447 -1.279 53.102 1.00 7.65 190 GLY A N 1
ATOM 1309 C CA . GLY A 1 210 ? 15.346 -1.266 52.152 1.00 8.23 190 GLY A CA 1
ATOM 1310 C C . GLY A 1 210 ? 15.732 -1.738 50.764 1.00 7.54 190 GLY A C 1
ATOM 1311 O O . GLY A 1 210 ? 14.921 -2.406 50.085 1.00 9.32 190 GLY A O 1
ATOM 1312 N N . LEU A 1 211 ? 16.924 -1.329 50.301 1.00 8.36 191 LEU A N 1
ATOM 1313 C CA . LEU A 1 211 ? 17.264 -1.572 48.907 1.00 9.26 191 LEU A CA 1
ATOM 1314 C C . LEU A 1 211 ? 17.905 -2.939 48.711 1.00 8.84 191 LEU A C 1
ATOM 1315 O O . LEU A 1 211 ? 17.435 -3.726 47.876 1.00 9.52 191 LEU A O 1
ATOM 1320 N N . VAL A 1 212 ? 18.949 -3.250 49.468 1.00 8.74 192 VAL A N 1
ATOM 1321 C CA . VAL A 1 212 ? 19.647 -4.519 49.267 1.00 10.65 192 VAL A CA 1
ATOM 1322 C C . VAL A 1 212 ? 18.843 -5.682 49.816 1.00 10.00 192 VAL A C 1
ATOM 1323 O O . VAL A 1 212 ? 18.502 -6.620 49.083 1.00 10.53 192 VAL A O 1
ATOM 1327 N N . LEU A 1 213 ? 18.487 -5.639 51.102 1.00 8.95 193 LEU A N 1
ATOM 1328 C CA . LEU A 1 213 ? 17.699 -6.741 51.641 1.00 8.34 193 LEU A CA 1
ATOM 1329 C C . LEU A 1 213 ? 16.285 -6.738 51.074 1.00 9.88 193 LEU A C 1
ATOM 1330 O O . LEU A 1 213 ? 15.743 -7.790 50.767 1.00 10.11 193 LEU A O 1
ATOM 1335 N N . GLY A 1 214 ? 15.698 -5.541 50.893 1.00 8.44 194 GLY A N 1
ATOM 1336 C CA . GLY A 1 214 ? 14.274 -5.465 50.635 1.00 8.72 194 GLY A CA 1
ATOM 1337 C C . GLY A 1 214 ? 13.877 -5.458 49.171 1.00 7.88 194 GLY A C 1
ATOM 1338 O O . GLY A 1 214 ? 12.702 -5.632 48.916 1.00 9.14 194 GLY A O 1
ATOM 1339 N N . ILE A 1 215 ? 14.796 -5.174 48.248 1.00 8.72 195 ILE A N 1
ATOM 1340 C CA . ILE A 1 215 ? 14.481 -5.236 46.814 1.00 9.25 195 ILE A CA 1
ATOM 1341 C C . ILE A 1 215 ? 15.369 -6.275 46.127 1.00 9.27 195 ILE A C 1
ATOM 1342 O O . ILE A 1 215 ? 14.858 -7.213 45.498 1.00 10.12 195 ILE A O 1
ATOM 1347 N N . LEU A 1 216 ? 16.679 -6.163 46.302 1.00 8.51 196 LEU A N 1
ATOM 1348 C CA . LEU A 1 216 ? 17.556 -7.129 45.667 1.00 9.28 196 LEU A CA 1
ATOM 1349 C C . LEU A 1 216 ? 17.426 -8.521 46.229 1.00 9.12 196 LEU A C 1
ATOM 1350 O O . LEU A 1 216 ? 17.604 -9.505 45.478 1.00 11.25 196 LEU A O 1
ATOM 1355 N N . GLY A 1 217 ? 17.144 -8.631 47.521 1.00 9.04 197 GLY A N 1
ATOM 1356 C CA . GLY A 1 217 ? 16.997 -9.963 48.146 1.00 10.59 197 GLY A CA 1
ATOM 1357 C C . GLY A 1 217 ? 15.891 -10.796 47.527 1.00 10.44 197 GLY A C 1
ATOM 1358 O O . GLY A 1 217 ? 16.131 -11.914 47.041 1.00 11.03 197 GLY A O 1
ATOM 1359 N N . PRO A 1 218 ? 14.665 -10.280 47.462 1.00 9.95 198 PRO A N 1
ATOM 1360 C CA . PRO A 1 218 ? 13.597 -11.020 46.781 1.00 10.64 198 PRO A CA 1
ATOM 1361 C C . PRO A 1 218 ? 13.948 -11.370 45.340 1.00 9.92 198 PRO A C 1
ATOM 1362 O O . PRO A 1 218 ? 13.707 -12.510 44.944 1.00 11.15 198 PRO A O 1
ATOM 1366 N N . LEU A 1 219 ? 14.599 -10.473 44.607 1.00 10.40 199 LEU A N 1
ATOM 1367 C CA . LEU A 1 219 ? 14.976 -10.787 43.233 1.00 11.61 199 LEU A CA 1
ATOM 1368 C C . LEU A 1 219 ? 16.029 -11.873 43.095 1.00 12.75 199 LEU A C 1
ATOM 1369 O O . LEU A 1 219 ? 15.932 -12.711 42.190 1.00 14.30 199 LEU A O 1
ATOM 1374 N N . ARG A 1 220 ? 17.004 -11.896 43.995 1.00 12.26 200 ARG A N 1
ATOM 1375 C CA . ARG A 1 220 ? 17.989 -12.965 44.024 1.00 12.66 200 ARG A CA 1
ATOM 1376 C C . ARG A 1 220 ? 17.362 -14.301 44.365 1.00 13.80 200 ARG A C 1
ATOM 1377 O O . ARG A 1 220 ? 17.781 -15.357 43.820 1.00 16.00 200 ARG A O 1
ATOM 1385 N N . ARG A 1 221 ? 16.278 -14.295 45.138 1.00 11.50 201 ARG A N 1
ATOM 1386 C CA . ARG A 1 221 ? 15.639 -15.525 45.550 1.00 11.69 201 ARG A CA 1
ATOM 1387 C C . ARG A 1 221 ? 14.635 -16.040 44.546 1.00 12.61 201 ARG A C 1
ATOM 1388 O O . ARG A 1 221 ? 14.148 -17.173 44.660 1.00 14.85 201 ARG A O 1
ATOM 1396 N N . GLY A 1 222 ? 14.208 -15.189 43.628 1.00 10.98 202 GLY A N 1
ATOM 1397 C CA . GLY A 1 222 ? 13.119 -15.584 42.749 1.00 13.15 202 GLY A CA 1
ATOM 1398 C C . GLY A 1 222 ? 11.752 -15.320 43.323 1.00 12.84 202 GLY A C 1
ATOM 1399 O O . GLY A 1 222 ? 10.746 -15.703 42.746 1.00 15.22 202 GLY A O 1
ATOM 1400 N N . GLY A 1 223 ? 11.684 -14.613 44.459 1.00 11.78 203 GLY A N 1
ATOM 1401 C CA . GLY A 1 223 ? 10.414 -14.255 45.077 1.00 11.58 203 GLY A CA 1
ATOM 1402 C C . GLY A 1 223 ? 9.939 -12.860 44.695 1.00 11.51 203 GLY A C 1
ATOM 1403 O O . GLY A 1 223 ? 10.352 -12.288 43.674 1.00 12.79 203 GLY A O 1
ATOM 1404 N N . SER A 1 224 ? 9.112 -12.278 45.532 1.00 10.89 204 SER A N 1
ATOM 1405 C CA . SER A 1 224 ? 8.585 -10.953 45.214 1.00 11.16 204 SER A CA 1
ATOM 1406 C C . SER A 1 224 ? 8.627 -10.050 46.435 1.00 10.55 204 SER A C 1
ATOM 1407 O O . SER A 1 224 ? 8.719 -10.501 47.595 1.00 11.16 204 SER A O 1
ATOM 1410 N N . VAL A 1 225 ? 8.424 -8.770 46.183 1.00 8.75 205 VAL A N 1
ATOM 1411 C CA . VAL A 1 225 ? 8.308 -7.773 47.244 1.00 10.43 205 VAL A CA 1
ATOM 1412 C C . VAL A 1 225 ? 7.127 -6.871 46.920 1.00 9.12 205 VAL A C 1
ATOM 1413 O O . VAL A 1 225 ? 6.977 -6.410 45.764 1.00 9.74 205 VAL A O 1
ATOM 1417 N N . ARG A 1 226 ? 6.349 -6.582 47.956 1.00 8.28 206 ARG A N 1
ATOM 1418 C CA . ARG A 1 226 ? 5.299 -5.568 47.962 1.00 9.01 206 ARG A CA 1
ATOM 1419 C C . ARG A 1 226 ? 5.753 -4.402 48.806 1.00 9.03 206 ARG A C 1
ATOM 1420 O O . ARG A 1 226 ? 5.901 -4.558 50.033 1.00 10.40 206 ARG A O 1
ATOM 1428 N N . HIS A 1 227 ? 6.144 -3.313 48.166 1.00 8.55 207 HIS A N 1
ATOM 1429 C CA . HIS A 1 227 ? 6.653 -2.168 48.884 1.00 7.94 207 HIS A CA 1
ATOM 1430 C C . HIS A 1 227 ? 5.484 -1.218 49.115 1.00 9.66 207 HIS A C 1
ATOM 1431 O O . HIS A 1 227 ? 4.690 -0.928 48.214 1.00 10.05 207 HIS A O 1
ATOM 1438 N N . LEU A 1 228 ? 5.318 -0.804 50.368 1.00 9.64 208 LEU A N 1
ATOM 1439 C CA . LEU A 1 228 ? 4.170 -0.009 50.814 1.00 9.63 208 LEU A CA 1
ATOM 1440 C C . LEU A 1 228 ? 4.261 1.451 50.416 1.00 8.86 208 LEU A C 1
ATOM 1441 O O . LEU A 1 228 ? 3.260 2.145 50.561 1.00 11.13 208 LEU A O 1
ATOM 1446 N N . GLY A 1 229 ? 5.404 1.882 49.893 1.00 9.22 209 GLY A N 1
ATOM 1447 C CA . GLY A 1 229 ? 5.622 3.335 49.597 1.00 11.05 209 GLY A CA 1
ATOM 1448 C C . GLY A 1 229 ? 5.994 4.063 50.871 1.00 12.54 209 GLY A C 1
ATOM 1449 O O . GLY A 1 229 ? 7.155 4.174 51.213 1.00 16.39 209 GLY A O 1
ATOM 1450 N N . ARG A 1 230 ? 4.982 4.373 51.669 1.00 14.53 210 ARG A N 1
ATOM 1451 C CA . ARG A 1 230 ? 5.184 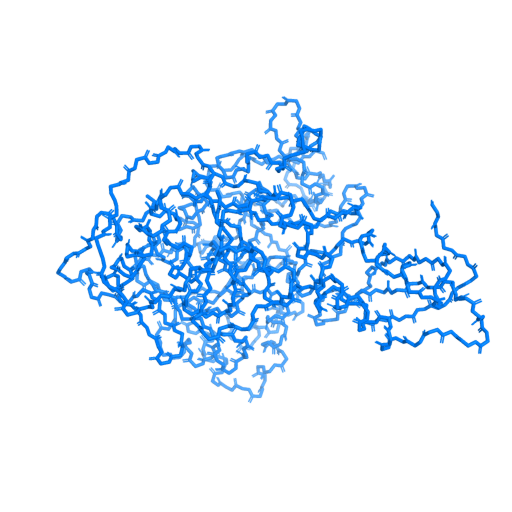4.879 53.028 1.00 15.80 210 ARG A CA 1
ATOM 1452 C C . ARG A 1 230 ? 4.696 3.782 53.974 1.00 13.02 210 ARG A C 1
ATOM 1453 O O . ARG A 1 230 ? 3.615 3.198 53.786 1.00 13.65 210 ARG A O 1
ATOM 1461 N N . PHE A 1 231 ? 5.485 3.442 54.991 1.00 13.15 211 PHE A N 1
ATOM 1462 C CA . PHE A 1 231 ? 5.061 2.417 55.947 1.00 12.24 211 PHE A CA 1
ATOM 1463 C C . PHE A 1 231 ? 3.801 2.836 56.705 1.00 12.15 211 PHE A C 1
ATOM 1464 O O . PHE A 1 231 ? 3.632 3.991 57.063 1.00 13.06 211 PHE A O 1
ATOM 1472 N N . SER A 1 232 ? 2.921 1.871 56.903 1.00 11.29 212 SER A N 1
ATOM 1473 C CA . SER A 1 232 ? 1.838 2.019 57.883 1.00 12.37 212 SER A CA 1
ATOM 1474 C C . SER A 1 232 ? 1.561 0.652 58.434 1.00 11.16 212 SER A C 1
ATOM 1475 O O . SER A 1 232 ? 1.804 -0.368 57.785 1.00 12.10 212 SER A O 1
ATOM 1478 N N . THR A 1 233 ? 1.047 0.617 59.664 1.00 12.79 213 THR A N 1
ATOM 1479 C CA . THR A 1 233 ? 0.636 -0.659 60.236 1.00 12.84 213 THR A CA 1
ATOM 1480 C C . THR A 1 233 ? -0.474 -1.329 59.433 1.00 12.93 213 THR A C 1
ATOM 1481 O O . THR A 1 233 ? -0.488 -2.554 59.252 1.00 13.67 213 THR A O 1
ATOM 1485 N N . GLU A 1 234 ? -1.407 -0.512 58.947 1.00 13.86 214 GLU A N 1
ATOM 1486 C CA . GLU A 1 234 ? -2.544 -1.020 58.168 1.00 15.26 214 GLU A CA 1
ATOM 1487 C C . GLU A 1 234 ? -2.067 -1.633 56.849 1.00 14.05 214 GLU A C 1
ATOM 1488 O O . GLU A 1 234 ? -2.537 -2.677 56.431 1.00 15.00 214 GLU A O 1
ATOM 1494 N N . GLY A 1 235 ? -1.071 -0.998 56.241 1.00 13.67 215 GLY A N 1
ATOM 1495 C CA . GLY A 1 235 ? -0.554 -1.521 54.980 1.00 12.36 215 GLY A CA 1
ATOM 1496 C C . GLY A 1 235 ? 0.191 -2.834 55.167 1.00 12.53 215 GLY A C 1
ATOM 1497 O O . GLY A 1 235 ? 0.035 -3.787 54.406 1.00 12.90 215 GLY A O 1
ATOM 1498 N N . ALA A 1 236 ? 0.962 -2.923 56.251 1.00 11.62 216 ALA A N 1
ATOM 1499 C CA . ALA A 1 236 ? 1.644 -4.165 56.555 1.00 12.83 216 ALA A CA 1
ATOM 1500 C C . ALA A 1 236 ? 0.635 -5.293 56.832 1.00 11.40 216 ALA A C 1
ATOM 1501 O O . ALA A 1 236 ? 0.769 -6.415 56.303 1.00 12.86 216 ALA A O 1
ATOM 1503 N N . ALA A 1 237 ? -0.389 -4.967 57.634 1.00 11.87 217 ALA A N 1
ATOM 1504 C CA . ALA A 1 237 ? -1.426 -5.964 57.962 1.00 13.08 217 ALA A CA 1
ATOM 1505 C C . ALA A 1 237 ? -2.121 -6.471 56.701 1.00 12.44 217 ALA A C 1
ATOM 1506 O O . ALA A 1 237 ? -2.313 -7.659 56.522 1.00 13.37 217 ALA A O 1
ATOM 1508 N N . ARG A 1 238 ? -2.475 -5.530 55.833 1.00 12.41 218 ARG A N 1
ATOM 1509 C CA . ARG A 1 238 ? -3.181 -5.912 54.611 1.00 11.55 218 ARG A CA 1
ATOM 1510 C C . ARG A 1 238 ? -2.403 -6.925 53.773 1.00 12.24 218 ARG A C 1
ATOM 1511 O O . ARG A 1 238 ? -2.949 -7.953 53.333 1.00 14.52 218 ARG A O 1
ATOM 1519 N N . GLU A 1 239 ? -1.109 -6.667 53.576 1.00 11.13 219 GLU A N 1
ATOM 1520 C CA . GLU A 1 239 ? -0.350 -7.575 52.748 1.00 11.53 219 GLU A CA 1
ATOM 1521 C C . GLU A 1 239 ? -0.100 -8.915 53.397 1.00 11.44 219 GLU A C 1
ATOM 1522 O O . GLU A 1 239 ? -0.209 -9.960 52.748 1.00 12.54 219 GLU A O 1
ATOM 1528 N N . LEU A 1 240 ? 0.184 -8.901 54.700 1.00 11.75 220 LEU A N 1
ATOM 1529 C CA . LEU A 1 240 ? 0.405 -10.154 55.413 1.00 12.05 220 LEU A CA 1
ATOM 1530 C C . LEU A 1 240 ? -0.870 -11.019 55.497 1.00 12.31 220 LEU A C 1
ATOM 1531 O O . LEU A 1 240 ? -0.755 -12.257 55.550 1.00 15.28 220 LEU A O 1
ATOM 1536 N N . ASN A 1 241 ? -2.041 -10.381 55.422 1.00 14.61 221 ASN A N 1
ATOM 1537 C CA . ASN A 1 241 ? -3.312 -11.131 55.400 1.00 14.45 221 ASN A CA 1
ATOM 1538 C C . ASN A 1 241 ? -3.688 -11.541 53.972 1.00 18.20 221 ASN A C 1
ATOM 1539 O O . ASN A 1 241 ? -4.748 -12.151 53.768 1.00 19.78 221 ASN A O 1
ATOM 1544 N N . ASP A 1 242 ? -2.858 -11.159 52.998 1.00 16.17 222 ASP A N 1
ATOM 1545 C CA . ASP A 1 242 ? -3.161 -11.390 51.570 1.00 17.62 222 ASP A CA 1
ATOM 1546 C C . ASP A 1 242 ? -1.926 -11.899 50.846 1.00 14.58 222 ASP A C 1
ATOM 1547 O O . ASP A 1 242 ? -1.698 -11.481 49.695 1.00 15.99 222 ASP A O 1
ATOM 1552 N N . GLY A 1 243 ? -1.226 -12.861 51.430 1.00 14.89 223 GLY A N 1
ATOM 1553 C CA . GLY A 1 243 ? -0.154 -13.590 50.763 1.00 13.81 223 GLY A CA 1
ATOM 1554 C C . GLY A 1 243 ? 1.281 -13.158 51.028 1.00 12.85 223 GLY A C 1
ATOM 1555 O O . GLY A 1 243 ? 2.176 -13.882 50.652 1.00 14.84 223 GLY A O 1
ATOM 1556 N N . ALA A 1 244 ? 1.506 -12.000 51.687 1.00 11.81 224 ALA A N 1
ATOM 1557 C CA . ALA A 1 244 ? 2.890 -11.722 52.093 1.00 11.31 224 ALA A CA 1
ATOM 1558 C C . ALA A 1 244 ? 3.276 -12.638 53.250 1.00 10.76 224 ALA A C 1
ATOM 1559 O O . ALA A 1 244 ? 2.433 -12.913 54.107 1.00 12.98 224 ALA A O 1
ATOM 1561 N N . THR A 1 245 ? 4.508 -13.138 53.235 1.00 9.98 225 THR A N 1
ATOM 1562 C CA . THR A 1 245 ? 4.950 -14.139 54.207 1.00 9.94 225 THR A CA 1
ATOM 1563 C C . THR A 1 245 ? 6.018 -13.574 55.130 1.00 11.44 225 THR A C 1
ATOM 1564 O O . THR A 1 245 ? 6.312 -14.179 56.173 1.00 12.00 225 THR A O 1
ATOM 1568 N N . MET A 1 246 ? 6.644 -12.453 54.767 1.00 9.67 226 MET A N 1
ATOM 1569 C CA . MET A 1 246 ? 7.742 -11.884 55.560 1.00 9.82 226 MET A CA 1
ATOM 1570 C C . MET A 1 246 ? 7.535 -10.390 55.688 1.00 8.95 226 MET A C 1
ATOM 1571 O O . MET A 1 246 ? 7.076 -9.739 54.741 1.00 8.96 226 MET A O 1
ATOM 1576 N N . LEU A 1 247 ? 7.886 -9.834 56.854 1.00 9.25 227 LEU A N 1
ATOM 1577 C CA . LEU A 1 247 ? 7.911 -8.369 57.078 1.00 8.73 227 LEU A CA 1
ATOM 1578 C C . LEU A 1 247 ? 9.331 -7.992 57.508 1.00 8.84 227 LEU A C 1
ATOM 1579 O O . LEU A 1 247 ? 9.903 -8.653 58.381 1.00 9.77 227 LEU A O 1
ATOM 1584 N N . PHE A 1 248 ? 9.927 -6.964 56.882 1.00 8.68 228 PHE A N 1
ATOM 1585 C CA . PHE A 1 248 ? 11.165 -6.334 57.374 1.00 8.86 228 PHE A CA 1
ATOM 1586 C C . PHE A 1 248 ? 10.831 -4.936 57.826 1.00 8.96 228 PHE A C 1
ATOM 1587 O O . PHE A 1 248 ? 10.023 -4.240 57.201 1.00 10.44 228 PHE A O 1
ATOM 1595 N N . GLY A 1 249 ? 11.392 -4.523 58.958 1.00 8.42 229 GLY A N 1
ATOM 1596 C CA . GLY A 1 249 ? 11.199 -3.165 59.447 1.00 9.34 229 GLY A CA 1
ATOM 1597 C C . GLY A 1 249 ? 12.328 -2.789 60.398 1.00 8.16 229 GLY A C 1
ATOM 1598 O O . GLY A 1 249 ? 13.167 -3.626 60.784 1.00 8.80 229 GLY A O 1
ATOM 1599 N N . VAL A 1 250 ? 12.358 -1.493 60.715 1.00 8.01 230 VAL A N 1
ATOM 1600 C CA . VAL A 1 250 ? 13.194 -1.004 61.831 1.00 8.12 230 VAL A CA 1
ATOM 1601 C C . VAL A 1 250 ? 12.371 -0.990 63.111 1.00 8.73 230 VAL A C 1
ATOM 1602 O O . VAL A 1 250 ? 11.131 -1.056 63.077 1.00 8.11 230 VAL A O 1
ATOM 1606 N N . PRO A 1 251 ? 13.045 -0.876 64.267 1.00 8.21 231 PRO A N 1
ATOM 1607 C CA . PRO A 1 251 ? 12.324 -0.901 65.512 1.00 9.02 231 PRO A CA 1
ATOM 1608 C C . PRO A 1 251 ? 11.243 0.122 65.651 1.00 8.49 231 PRO A C 1
ATOM 1609 O O . PRO A 1 251 ? 10.193 -0.231 66.238 1.00 9.73 231 PRO A O 1
ATOM 1613 N N . THR A 1 252 ? 11.365 1.311 65.069 1.00 8.27 232 THR A N 1
ATOM 1614 C CA . THR A 1 252 ? 10.284 2.284 65.126 1.00 8.06 232 THR A CA 1
ATOM 1615 C C . THR A 1 252 ? 8.971 1.713 64.566 1.00 9.33 232 THR A C 1
ATOM 1616 O O . THR A 1 252 ? 7.894 1.966 65.102 1.00 10.18 232 THR A O 1
ATOM 1620 N N . MET A 1 253 ? 9.076 0.948 63.473 1.00 9.16 233 MET A N 1
ATOM 1621 C CA . MET A 1 253 ? 7.880 0.361 62.842 1.00 8.08 233 MET A CA 1
ATOM 1622 C C . MET A 1 253 ? 7.297 -0.689 63.759 1.00 10.00 233 MET A C 1
ATOM 1623 O O . MET A 1 253 ? 6.067 -0.739 63.908 1.00 9.96 233 MET A O 1
ATOM 1628 N N . TYR A 1 254 ? 8.137 -1.517 64.370 1.00 9.02 234 TYR A N 1
ATOM 1629 C CA . TYR A 1 254 ? 7.631 -2.473 65.370 1.00 9.27 234 TYR A CA 1
ATOM 1630 C C . TYR A 1 254 ? 7.077 -1.824 66.628 1.00 9.56 234 TYR A C 1
ATOM 1631 O O . TYR A 1 254 ? 6.121 -2.369 67.190 1.00 11.06 234 TYR A O 1
ATOM 1640 N N . HIS A 1 255 ? 7.587 -0.657 67.013 1.00 10.36 235 HIS A N 1
ATOM 1641 C CA . HIS A 1 255 ? 6.991 0.068 68.138 1.00 8.74 235 HIS A CA 1
ATOM 1642 C C . HIS A 1 255 ? 5.587 0.507 67.793 1.00 10.46 235 HIS A C 1
ATOM 1643 O O . HIS A 1 255 ? 4.671 0.404 68.624 1.00 11.19 235 HIS A O 1
ATOM 1650 N N . ARG A 1 256 ? 5.414 1.028 66.587 1.00 9.44 236 ARG A N 1
ATOM 1651 C CA . ARG A 1 256 ? 4.103 1.532 66.167 1.00 10.23 236 ARG A CA 1
ATOM 1652 C C . ARG A 1 256 ? 3.142 0.351 66.005 1.00 11.90 236 ARG A C 1
ATOM 1653 O O . ARG A 1 256 ? 1.955 0.451 66.385 1.00 12.92 236 ARG A O 1
ATOM 1661 N N . ILE A 1 257 ? 3.654 -0.795 65.559 1.00 10.55 237 ILE A N 1
ATOM 1662 C CA . ILE A 1 257 ? 2.822 -2.003 65.563 1.00 11.79 237 ILE A CA 1
ATOM 1663 C C . ILE A 1 257 ? 2.428 -2.362 66.984 1.00 12.57 237 ILE A C 1
ATOM 1664 O O . ILE A 1 257 ? 1.228 -2.663 67.242 1.00 12.38 237 ILE A O 1
ATOM 1669 N N . ALA A 1 258 ? 3.366 -2.344 67.924 1.00 11.62 238 ALA A N 1
ATOM 1670 C CA . ALA A 1 258 ? 3.051 -2.766 69.299 1.00 12.31 238 ALA A CA 1
ATOM 1671 C C . ALA A 1 258 ? 2.017 -1.844 69.916 1.00 14.50 238 ALA A C 1
ATOM 1672 O O . ALA A 1 258 ? 1.110 -2.306 70.648 1.00 15.99 238 ALA A O 1
ATOM 1674 N N . GLU A 1 259 ? 2.088 -0.543 69.626 1.00 13.25 239 GLU A N 1
ATOM 1675 C CA . GLU A 1 259 ? 1.128 0.421 70.183 1.00 14.88 239 GLU A CA 1
ATOM 1676 C C . GLU A 1 259 ? -0.286 0.150 69.667 1.00 16.60 239 GLU A C 1
ATOM 1677 O O . GLU A 1 259 ? -1.290 0.463 70.357 1.00 19.47 239 GLU A O 1
ATOM 1683 N N . THR A 1 260 ? -0.402 -0.396 68.455 1.00 14.90 240 THR A N 1
ATOM 1684 C CA . THR A 1 260 ? -1.675 -0.439 67.681 1.00 15.73 240 THR A CA 1
ATOM 1685 C C . THR A 1 260 ? -2.352 -1.790 67.868 1.00 17.02 240 THR A C 1
ATOM 1686 O O . THR A 1 260 ? -3.569 -1.919 67.673 1.00 17.31 240 THR A O 1
ATOM 1690 N N . LEU A 1 261 ? -1.599 -2.777 68.321 1.00 16.02 241 LEU A N 1
ATOM 1691 C CA . LEU A 1 261 ? -2.087 -4.152 68.395 1.00 15.27 241 LEU A CA 1
ATOM 1692 C C . LEU A 1 261 ? -3.347 -4.348 69.209 1.00 17.66 241 LEU A C 1
ATOM 1693 O O . LEU A 1 261 ? -4.253 -5.073 68.770 1.00 16.75 241 LEU A O 1
ATOM 1698 N N . PRO A 1 262 ? -3.429 -3.747 70.406 1.00 18.70 242 PRO A N 1
ATOM 1699 C CA . PRO A 1 262 ? -4.629 -4.053 71.197 1.00 19.42 242 PRO A CA 1
ATOM 1700 C C . PRO A 1 262 ? -5.896 -3.713 70.455 1.00 22.17 242 PRO A C 1
ATOM 1701 O O . PRO A 1 262 ? -6.918 -4.374 70.656 1.00 25.40 242 PRO A O 1
ATOM 1705 N N . ALA A 1 263 ? -5.861 -2.671 69.645 1.00 21.64 243 ALA A N 1
ATOM 1706 C CA . ALA A 1 263 ? -7.046 -2.147 68.971 1.00 23.50 243 ALA A CA 1
ATOM 1707 C C . ALA A 1 263 ? -7.271 -2.758 67.619 1.00 23.55 243 ALA A C 1
ATOM 1708 O O . ALA A 1 263 ? -8.284 -2.475 66.970 1.00 24.27 243 ALA A O 1
ATOM 1710 N N . ASP A 1 264 ? -6.309 -3.557 67.160 1.00 20.74 244 ASP A N 1
ATOM 1711 C CA . ASP A 1 264 ? -6.305 -3.934 65.760 1.00 18.49 244 ASP A CA 1
ATOM 1712 C C . ASP A 1 264 ? -6.256 -5.441 65.527 1.00 18.16 244 ASP A C 1
ATOM 1713 O O . ASP A 1 264 ? -5.172 -5.992 65.342 1.00 16.70 244 ASP A O 1
ATOM 1718 N N . PRO A 1 265 ? -7.416 -6.132 65.609 1.00 16.77 245 PRO A N 1
ATOM 1719 C CA . PRO A 1 265 ? -7.390 -7.589 65.455 1.00 17.26 245 PRO A CA 1
ATOM 1720 C C . PRO A 1 265 ? -6.802 -8.086 64.145 1.00 12.53 245 PRO A C 1
ATOM 1721 O O . PRO A 1 265 ? -6.149 -9.119 64.136 1.00 13.17 245 PRO A O 1
ATOM 1725 N N . GLU A 1 266 ? -7.016 -7.375 63.041 1.00 13.74 246 GLU A N 1
ATOM 1726 C CA . GLU A 1 266 ? -6.437 -7.856 61.804 1.00 13.29 246 GLU A CA 1
ATOM 1727 C C . GLU A 1 266 ? -4.924 -7.743 61.743 1.00 11.76 246 GLU A C 1
ATOM 1728 O O . GLU A 1 266 ? -4.280 -8.586 61.164 1.00 11.91 246 GLU A O 1
ATOM 1734 N N . LEU A 1 267 ? -4.371 -6.777 62.478 1.00 14.14 247 LEU A N 1
ATOM 1735 C CA . LEU A 1 267 ? -2.914 -6.682 62.579 1.00 12.67 247 LEU A CA 1
ATOM 1736 C C . LEU A 1 267 ? -2.339 -7.849 63.391 1.00 11.85 247 LEU A C 1
ATOM 1737 O O . LEU A 1 267 ? -1.343 -8.479 63.038 1.00 11.94 247 LEU A O 1
ATOM 1742 N N . ALA A 1 268 ? -3.037 -8.181 64.484 1.00 11.45 248 ALA A N 1
ATOM 1743 C CA . ALA A 1 268 ? -2.614 -9.313 65.283 1.00 13.48 248 ALA A CA 1
ATOM 1744 C C . ALA A 1 268 ? -2.613 -10.646 64.512 1.00 11.30 248 ALA A C 1
ATOM 1745 O O . ALA A 1 268 ? -1.660 -11.401 64.560 1.00 12.51 248 ALA A O 1
ATOM 1747 N N . LYS A 1 269 ? -3.670 -10.847 63.722 1.00 12.51 249 LYS A N 1
ATOM 1748 C CA . LYS A 1 269 ? -3.764 -12.053 62.883 1.00 13.97 249 LYS A CA 1
ATOM 1749 C C . LYS A 1 269 ? -2.715 -12.069 61.787 1.00 11.19 249 LYS A C 1
ATOM 1750 O O . LYS A 1 269 ? -2.132 -13.112 61.516 1.00 13.16 249 LYS A O 1
ATOM 1756 N N . ALA A 1 270 ? -2.485 -10.900 61.187 1.00 13.04 250 ALA A N 1
ATOM 1757 C CA . ALA A 1 270 ? -1.428 -10.750 60.171 1.00 13.58 250 ALA A CA 1
ATOM 1758 C C . ALA A 1 270 ? -0.069 -11.187 60.682 1.00 11.95 250 ALA A C 1
ATOM 1759 O O . ALA A 1 270 ? 0.622 -12.004 60.068 1.00 14.28 250 ALA A O 1
ATOM 1761 N N . LEU A 1 271 ? 0.287 -10.674 61.873 1.00 11.13 251 LEU A N 1
ATOM 1762 C CA . LEU A 1 271 ? 1.575 -11.037 62.477 1.00 13.27 251 LEU A CA 1
ATOM 1763 C C . LEU A 1 271 ? 1.626 -12.484 62.912 1.00 12.60 251 LEU A C 1
ATOM 1764 O O . LEU A 1 271 ? 2.623 -13.153 62.691 1.00 14.35 251 LEU A O 1
ATOM 1769 N N . ALA A 1 272 ? 0.522 -12.978 63.478 1.00 13.55 252 ALA A N 1
ATOM 1770 C CA . ALA A 1 272 ? 0.525 -14.375 63.913 1.00 13.61 252 ALA A CA 1
ATOM 1771 C C . ALA A 1 272 ? 0.696 -15.340 62.749 1.00 14.77 252 ALA A C 1
ATOM 1772 O O . ALA A 1 272 ? 1.356 -16.373 62.905 1.00 18.69 252 ALA A O 1
ATOM 1774 N N . GLY A 1 273 ? 0.229 -14.936 61.561 1.00 13.20 253 GLY A N 1
ATOM 1775 C CA . GLY A 1 273 ? 0.249 -15.817 60.395 1.00 13.87 253 GLY A CA 1
ATOM 1776 C C . GLY A 1 273 ? 1.509 -15.705 59.551 1.00 14.23 253 GLY A C 1
ATOM 1777 O O . GLY A 1 273 ? 1.720 -16.488 58.627 1.00 15.80 253 GLY A O 1
ATOM 1778 N N . ALA A 1 274 ? 2.339 -14.705 59.838 1.00 13.39 254 ALA A N 1
ATOM 1779 C CA . ALA A 1 274 ? 3.544 -14.487 59.033 1.00 12.39 254 ALA A CA 1
ATOM 1780 C C . ALA A 1 274 ? 4.510 -15.648 59.153 1.00 13.78 254 ALA A C 1
ATOM 1781 O O . ALA A 1 274 ? 4.675 -16.203 60.238 1.00 15.62 254 ALA A O 1
ATOM 1783 N N . ARG A 1 275 ? 5.249 -15.948 58.096 1.00 11.89 255 ARG A N 1
ATOM 1784 C CA . ARG A 1 275 ? 6.342 -16.916 58.239 1.00 11.41 255 ARG A CA 1
ATOM 1785 C C . ARG A 1 275 ? 7.450 -16.304 59.096 1.00 13.50 255 ARG A C 1
ATOM 1786 O O . ARG A 1 275 ? 7.952 -16.938 60.035 1.00 15.59 255 ARG A O 1
ATOM 1794 N N . LEU A 1 276 ? 7.858 -15.072 58.807 1.00 11.26 256 LEU A N 1
ATOM 1795 C CA . LEU A 1 276 ? 8.990 -14.475 59.486 1.00 11.63 256 LEU A CA 1
ATOM 1796 C C . LEU A 1 276 ? 8.756 -12.980 59.655 1.00 10.69 256 LEU A C 1
ATOM 1797 O O . LEU A 1 276 ? 8.367 -12.273 58.704 1.00 10.82 256 LEU A O 1
ATOM 1802 N N . LEU A 1 277 ? 9.057 -12.485 60.849 1.00 10.62 257 LEU A N 1
ATOM 1803 C CA . LEU A 1 277 ? 9.094 -11.056 61.133 1.00 9.15 257 LEU A CA 1
ATOM 1804 C C . LEU A 1 277 ? 10.531 -10.715 61.487 1.00 10.80 257 LEU A C 1
ATOM 1805 O O . LEU A 1 277 ? 11.095 -11.327 62.404 1.00 11.67 257 LEU A O 1
ATOM 1810 N N . VAL A 1 278 ? 11.127 -9.739 60.796 1.00 8.86 258 VAL A N 1
ATOM 1811 C CA . VAL A 1 278 ? 12.524 -9.388 61.005 1.00 10.21 258 VAL A CA 1
ATOM 1812 C C . VAL A 1 278 ? 12.625 -7.889 61.307 1.00 9.02 258 VAL A C 1
ATOM 1813 O O . VAL A 1 278 ? 11.986 -7.039 60.626 1.00 9.00 258 VAL A O 1
ATOM 1817 N N . SER A 1 279 ? 13.455 -7.578 62.310 1.00 9.01 259 SER A N 1
ATOM 1818 C CA . SER A 1 279 ? 13.823 -6.208 62.661 1.00 9.18 259 SER A CA 1
ATOM 1819 C C . SER A 1 279 ? 15.321 -6.034 62.533 1.00 9.28 259 SER A C 1
ATOM 1820 O O . SER A 1 279 ? 16.125 -6.961 62.747 1.00 10.61 259 SER A O 1
ATOM 1823 N N . GLY A 1 280 ? 15.702 -4.826 62.106 1.00 8.68 260 GLY A N 1
ATOM 1824 C CA . GLY A 1 280 ? 17.113 -4.507 62.055 1.00 11.46 260 GLY A CA 1
ATOM 1825 C C . GLY A 1 280 ? 17.317 -3.015 61.960 1.00 9.13 260 GLY A C 1
ATOM 1826 O O . GLY A 1 280 ? 16.365 -2.248 62.058 1.00 9.84 260 GLY A O 1
ATOM 1827 N N . SER A 1 281 ? 18.594 -2.604 61.876 1.00 9.37 261 SER A N 1
ATOM 1828 C CA . SER A 1 281 ? 19.101 -1.215 61.779 1.00 8.88 261 SER A CA 1
ATOM 1829 C C . SER A 1 281 ? 19.361 -0.550 63.100 1.00 10.22 261 SER A C 1
ATOM 1830 O O . SER A 1 281 ? 20.006 0.508 63.155 1.00 11.89 261 SER A O 1
ATOM 1833 N N . ALA A 1 282 ? 18.759 -1.105 64.146 1.00 9.61 262 ALA A N 1
ATOM 1834 C CA . ALA A 1 282 ? 18.830 -0.581 65.530 1.00 9.64 262 ALA A CA 1
ATOM 1835 C C . ALA A 1 282 ? 18.249 -1.673 66.416 1.00 9.17 262 ALA A C 1
ATOM 1836 O O . ALA A 1 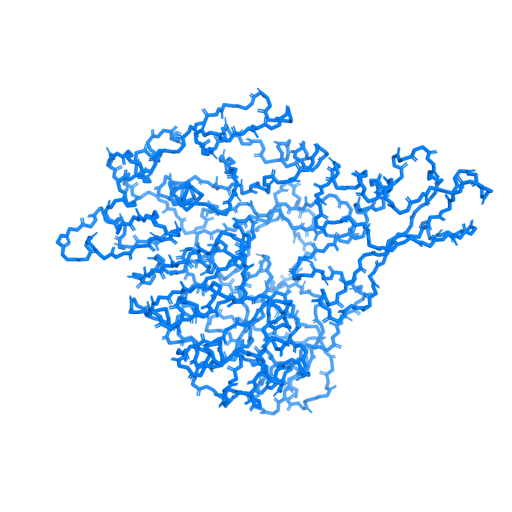282 ? 17.633 -2.618 65.919 1.00 11.59 262 ALA A O 1
ATOM 1838 N N . ALA A 1 283 ? 18.487 -1.562 67.713 1.00 11.33 263 ALA A N 1
ATOM 1839 C CA . ALA A 1 283 ? 17.972 -2.570 68.650 1.00 11.95 263 ALA A CA 1
ATOM 1840 C C . ALA A 1 283 ? 16.465 -2.479 68.840 1.00 10.58 263 ALA A C 1
ATOM 1841 O O . ALA A 1 283 ? 15.911 -1.392 68.976 1.00 12.12 263 ALA A O 1
ATOM 1843 N N . LEU A 1 284 ? 15.814 -3.640 68.835 1.00 11.03 264 LEU A N 1
ATOM 1844 C CA . LEU A 1 284 ? 14.418 -3.719 69.194 1.00 13.38 264 LEU A CA 1
ATOM 1845 C C . LEU A 1 284 ? 14.223 -3.821 70.716 1.00 13.39 264 LEU A C 1
ATOM 1846 O O . LEU A 1 284 ? 14.655 -4.791 71.321 1.00 13.62 264 LEU A O 1
ATOM 1851 N N . PRO A 1 285 ? 13.600 -2.789 71.305 1.00 13.31 265 PRO A N 1
ATOM 1852 C CA . PRO A 1 285 ? 13.515 -2.851 72.759 1.00 13.89 265 PRO A CA 1
ATOM 1853 C C . PRO A 1 285 ? 12.683 -4.024 73.255 1.00 14.61 265 PRO A C 1
ATOM 1854 O O . PRO A 1 285 ? 11.677 -4.387 72.646 1.00 13.19 265 PRO A O 1
ATOM 1858 N N . VAL A 1 286 ? 13.009 -4.542 74.428 1.00 14.62 266 VAL A N 1
ATOM 1859 C CA . VAL A 1 286 ? 12.349 -5.705 74.962 1.00 14.60 266 VAL A CA 1
ATOM 1860 C C . VAL A 1 286 ? 10.866 -5.438 75.243 1.00 15.86 266 VAL A C 1
ATOM 1861 O O . VAL A 1 286 ? 10.045 -6.333 75.041 1.00 15.11 266 VAL A O 1
ATOM 1865 N N . HIS A 1 287 ? 10.514 -4.197 75.550 1.00 14.88 267 HIS A N 1
ATOM 1866 C CA . HIS A 1 287 ? 9.114 -3.899 75.811 1.00 20.03 267 HIS A CA 1
ATOM 1867 C C . HIS A 1 287 ? 8.286 -4.032 74.540 1.00 17.66 267 HIS A C 1
ATOM 1868 O O . HIS A 1 287 ? 7.130 -4.471 74.608 1.00 19.37 267 HIS A O 1
ATOM 1875 N N . ASP A 1 288 ? 8.861 -3.648 73.398 1.00 14.63 268 ASP A N 1
ATOM 1876 C CA . ASP A 1 288 ? 8.169 -3.849 72.113 1.00 15.83 268 ASP A CA 1
ATOM 1877 C C . ASP A 1 288 ? 8.131 -5.333 71.719 1.00 14.87 268 ASP A C 1
ATOM 1878 O O . ASP A 1 288 ? 7.070 -5.845 71.297 1.00 14.11 268 ASP A O 1
ATOM 1883 N N . HIS A 1 289 ? 9.240 -6.043 71.871 1.00 14.32 269 HIS A N 1
ATOM 1884 C CA . HIS A 1 289 ? 9.275 -7.492 71.619 1.00 14.10 269 HIS A CA 1
ATOM 1885 C C . HIS A 1 289 ? 8.146 -8.159 72.371 1.00 15.14 269 HIS A C 1
ATOM 1886 O O . HIS A 1 289 ? 7.398 -9.000 71.835 1.00 15.49 269 HIS A O 1
ATOM 1893 N N . GLU A 1 290 ? 8.099 -7.901 73.675 1.00 14.94 270 GLU A N 1
ATOM 1894 C CA . GLU A 1 290 ? 7.213 -8.698 74.496 1.00 15.56 270 GLU A CA 1
ATOM 1895 C C . GLU A 1 290 ? 5.752 -8.296 74.277 1.00 14.41 270 GLU A C 1
ATOM 1896 O O . GLU A 1 290 ? 4.902 -9.179 74.344 1.00 14.33 270 GLU A O 1
ATOM 1902 N N . ARG A 1 291 ? 5.448 -7.033 73.956 1.00 12.47 271 ARG A N 1
ATOM 1903 C CA . ARG A 1 291 ? 4.069 -6.654 73.618 1.00 12.07 271 ARG A CA 1
ATOM 1904 C C . ARG A 1 291 ? 3.640 -7.324 72.324 1.00 14.87 271 ARG A C 1
ATOM 1905 O O . ARG A 1 291 ? 2.498 -7.805 72.208 1.00 14.67 271 ARG A O 1
ATOM 1913 N N . ILE A 1 292 ? 4.553 -7.496 71.373 1.00 13.01 272 ILE A N 1
ATOM 1914 C CA . ILE A 1 292 ? 4.181 -8.225 70.163 1.00 12.73 272 ILE A CA 1
ATOM 1915 C C . ILE A 1 292 ? 3.935 -9.702 70.448 1.00 13.98 272 ILE A C 1
ATOM 1916 O O . ILE A 1 292 ? 2.931 -10.266 69.978 1.00 12.79 272 ILE A O 1
ATOM 1921 N N . ALA A 1 293 ? 4.809 -10.327 71.223 1.00 14.48 273 ALA A N 1
ATOM 1922 C CA . ALA A 1 293 ? 4.625 -11.738 71.601 1.00 15.14 273 ALA A CA 1
ATOM 1923 C C . ALA A 1 293 ? 3.339 -11.923 72.401 1.00 18.49 273 ALA A C 1
ATOM 1924 O O . ALA A 1 293 ? 2.582 -12.876 72.135 1.00 20.06 273 ALA A O 1
ATOM 1926 N N . ALA A 1 294 ? 3.030 -11.009 73.314 1.00 16.85 274 ALA A N 1
ATOM 1927 C CA . ALA A 1 294 ? 1.797 -11.122 74.136 1.00 20.28 274 ALA A CA 1
ATOM 1928 C C . ALA A 1 294 ? 0.578 -11.129 73.217 1.00 21.65 274 ALA A C 1
ATOM 1929 O O . ALA A 1 294 ? -0.415 -11.815 73.477 1.00 23.90 274 ALA A O 1
ATOM 1931 N N . ALA A 1 295 ? 0.604 -10.332 72.156 1.00 17.97 275 ALA A N 1
ATOM 1932 C CA . ALA A 1 295 ? -0.578 -10.120 71.325 1.00 18.50 275 ALA A CA 1
ATOM 1933 C C . ALA A 1 295 ? -0.743 -11.153 70.227 1.00 18.25 275 ALA A C 1
ATOM 1934 O O . ALA A 1 295 ? -1.841 -11.341 69.702 1.00 22.04 275 ALA A O 1
ATOM 1936 N N . THR A 1 296 ? 0.354 -11.756 69.803 1.00 16.36 276 THR A N 1
ATOM 1937 C CA . THR A 1 296 ? 0.393 -12.513 68.551 1.00 17.36 276 THR A CA 1
ATOM 1938 C C . THR A 1 296 ? 0.881 -13.944 68.770 1.00 18.02 276 THR A C 1
ATOM 1939 O O . THR A 1 296 ? 0.794 -14.777 67.866 1.00 19.81 276 THR A O 1
ATOM 1943 N N . GLY A 1 297 ? 1.539 -14.190 69.902 1.00 18.23 277 GLY A N 1
ATOM 1944 C CA . GLY A 1 297 ? 2.149 -15.495 70.159 1.00 20.79 277 GLY A CA 1
ATOM 1945 C C . GLY A 1 297 ? 3.436 -15.823 69.434 1.00 21.69 277 GLY A C 1
ATOM 1946 O O . GLY A 1 297 ? 3.881 -16.974 69.427 1.00 24.33 277 GLY A O 1
ATOM 1947 N N . ARG A 1 298 ? 4.012 -14.834 68.759 1.00 19.64 278 ARG A N 1
ATOM 1948 C CA . ARG A 1 298 ? 5.279 -15.108 68.112 1.00 19.04 278 ARG A CA 1
ATOM 1949 C C . ARG A 1 298 ? 6.258 -13.929 68.185 1.00 15.80 278 ARG A C 1
ATOM 1950 O O . ARG A 1 298 ? 5.998 -12.905 68.794 1.00 17.60 278 ARG A O 1
ATOM 1958 N N . ARG A 1 299 ? 7.448 -14.193 67.695 1.00 15.35 279 ARG A N 1
ATOM 1959 C CA . ARG A 1 299 ? 8.590 -13.383 68.016 1.00 15.30 279 ARG A CA 1
ATOM 1960 C C . ARG A 1 299 ? 9.115 -12.734 66.752 1.00 16.29 279 ARG A C 1
ATOM 1961 O O . ARG A 1 299 ? 8.717 -13.069 65.617 1.00 16.43 279 ARG A O 1
ATOM 1969 N N . VAL A 1 300 ? 9.888 -11.677 66.973 1.00 13.66 280 VAL A N 1
ATOM 1970 C CA . VAL A 1 300 ? 10.569 -10.966 65.899 1.00 12.02 280 VAL A CA 1
ATOM 1971 C C . VAL A 1 300 ? 12.059 -11.274 65.889 1.00 12.56 280 VAL A C 1
ATOM 1972 O O . VAL A 1 300 ? 12.713 -11.164 66.946 1.00 16.80 280 VAL A O 1
ATOM 1976 N N . ILE A 1 301 ? 12.569 -11.775 64.788 1.00 11.08 281 ILE A N 1
ATOM 1977 C CA . ILE A 1 301 ? 13.991 -12.072 64.596 1.00 13.56 281 ILE A CA 1
ATOM 1978 C C . ILE A 1 301 ? 14.719 -10.740 64.481 1.00 12.48 281 ILE A C 1
ATOM 1979 O O . ILE A 1 301 ? 14.248 -9.846 63.756 1.00 11.74 281 ILE A O 1
ATOM 1984 N N . GLU A 1 302 ? 15.887 -10.617 65.107 1.00 11.92 282 GLU A N 1
ATOM 1985 C CA . GLU A 1 302 ? 16.762 -9.466 64.878 1.00 11.30 282 GLU A CA 1
ATOM 1986 C C . GLU A 1 302 ? 18.036 -9.904 64.168 1.00 11.49 282 GLU A C 1
ATOM 1987 O O . GLU A 1 302 ? 18.599 -10.991 64.435 1.00 12.02 282 GLU A O 1
ATOM 1993 N N . ARG A 1 303 ? 18.501 -9.064 63.251 1.00 11.38 283 ARG A N 1
ATOM 1994 C CA . ARG A 1 303 ? 19.774 -9.279 62.611 1.00 10.85 283 ARG A CA 1
ATOM 1995 C C . ARG A 1 303 ? 20.569 -7.991 62.697 1.00 11.03 283 ARG A C 1
ATOM 1996 O O . ARG A 1 303 ? 20.000 -6.891 62.796 1.00 11.50 283 ARG A O 1
ATOM 2004 N N . TYR A 1 304 ? 21.879 -8.145 62.735 1.00 10.81 284 TYR A N 1
ATOM 2005 C CA . TYR A 1 304 ? 22.795 -7.023 62.919 1.00 10.59 284 TYR A CA 1
ATOM 2006 C C . TYR A 1 304 ? 23.686 -6.862 61.712 1.00 11.46 284 TYR A C 1
ATOM 2007 O O . TYR A 1 304 ? 24.348 -7.829 61.252 1.00 12.17 284 TYR A O 1
ATOM 2016 N N . GLY A 1 305 ? 23.725 -5.633 61.196 1.00 10.98 285 GLY A N 1
ATOM 2017 C CA . GLY A 1 305 ? 24.544 -5.318 60.054 1.00 13.32 285 GLY A CA 1
ATOM 2018 C C . GLY A 1 305 ? 24.886 -3.845 60.034 1.00 12.62 285 GLY A C 1
ATOM 2019 O O . GLY A 1 305 ? 24.493 -3.105 60.934 1.00 12.52 285 GLY A O 1
ATOM 2020 N N . MET A 1 306 ? 25.677 -3.447 59.034 1.00 12.92 286 MET A N 1
ATOM 2021 C CA . MET A 1 306 ? 26.180 -2.092 58.860 1.00 13.42 286 MET A CA 1
ATOM 2022 C C . MET A 1 306 ? 26.329 -1.911 57.369 1.00 11.82 286 MET A C 1
ATOM 2023 O O . MET A 1 306 ? 26.538 -2.910 56.662 1.00 12.22 286 MET A O 1
ATOM 2028 N N . THR A 1 307 ? 26.342 -0.678 56.899 1.00 12.21 287 THR A N 1
ATOM 2029 C CA . THR A 1 307 ? 26.565 -0.436 55.480 1.00 11.98 287 THR A CA 1
ATOM 2030 C C . THR A 1 307 ? 27.876 -1.073 54.986 1.00 11.81 287 THR A C 1
ATOM 2031 O O . THR A 1 307 ? 27.923 -1.743 53.946 1.00 12.83 287 THR A O 1
ATOM 2035 N N . GLU A 1 308 ? 28.939 -0.896 55.771 1.00 12.64 288 GLU A N 1
ATOM 2036 C CA . GLU A 1 308 ? 30.255 -1.362 55.372 1.00 12.50 288 GLU A CA 1
ATOM 2037 C C . GLU A 1 308 ? 30.424 -2.860 55.429 1.00 13.40 288 GLU A C 1
ATOM 2038 O O . GLU A 1 308 ? 31.387 -3.396 54.875 1.00 15.49 288 GLU A O 1
ATOM 2044 N N . THR A 1 309 ? 29.588 -3.564 56.170 1.00 11.58 289 THR A N 1
ATOM 2045 C CA . THR A 1 309 ? 29.699 -5.011 56.331 1.00 12.39 289 THR A CA 1
ATOM 2046 C C . THR A 1 309 ? 28.516 -5.818 55.813 1.00 13.12 289 THR A C 1
ATOM 2047 O O . THR A 1 309 ? 28.498 -7.012 55.889 1.00 13.70 289 THR A O 1
ATOM 2051 N N . LEU A 1 310 ? 27.523 -5.121 55.301 1.00 11.44 290 LEU A N 1
ATOM 2052 C CA . LEU A 1 310 ? 26.229 -5.730 55.088 1.00 12.47 290 LEU A CA 1
ATOM 2053 C C . LEU A 1 310 ? 25.910 -6.523 56.361 1.00 10.48 290 LEU A C 1
ATOM 2054 O O . LEU A 1 310 ? 26.166 -6.047 57.390 1.00 11.96 290 LEU A O 1
ATOM 2059 N N . MET A 1 311 ? 25.277 -7.678 56.269 1.00 10.47 291 MET A N 1
ATOM 2060 C CA . MET A 1 311 ? 24.812 -8.379 57.451 1.00 12.09 291 MET A CA 1
ATOM 2061 C C . MET A 1 311 ? 25.883 -9.264 58.084 1.00 12.18 291 MET A C 1
ATOM 2062 O O . MET A 1 311 ? 26.568 -9.950 57.392 1.00 12.97 291 MET A O 1
ATOM 2067 N N . ASN A 1 312 ? 25.952 -9.187 59.418 1.00 11.12 292 ASN A N 1
ATOM 2068 C CA . ASN A 1 312 ? 26.950 -9.981 60.173 1.00 12.75 292 ASN A CA 1
ATOM 2069 C C . ASN A 1 312 ? 26.369 -11.152 60.947 1.00 12.68 292 ASN A C 1
ATOM 2070 O O . ASN A 1 312 ? 26.975 -12.240 60.948 1.00 13.73 292 ASN A O 1
ATOM 2075 N N . THR A 1 313 ? 25.289 -10.918 61.672 1.00 10.81 293 THR A N 1
ATOM 2076 C CA . THR A 1 313 ? 24.681 -11.946 62.524 1.00 11.60 293 THR A CA 1
ATOM 2077 C C . THR A 1 313 ? 23.178 -11.898 62.370 1.00 11.61 293 THR A C 1
ATOM 2078 O O . THR A 1 313 ? 22.574 -10.871 61.989 1.00 11.75 293 THR A O 1
ATOM 2082 N N . SER A 1 314 ? 22.548 -12.996 62.716 1.00 11.80 294 SER A N 1
ATOM 2083 C CA . SER A 1 314 ? 21.120 -13.035 62.867 1.00 10.97 294 SER A CA 1
ATOM 2084 C C . SER A 1 314 ? 20.707 -14.155 63.804 1.00 12.45 294 SER A C 1
ATOM 2085 O O . SER A 1 314 ? 21.315 -15.245 63.780 1.00 11.40 294 SER A O 1
ATOM 2088 N N . VAL A 1 315 ? 19.610 -13.954 64.509 1.00 11.96 295 VAL A N 1
ATOM 2089 C CA . VAL A 1 315 ? 18.812 -15.105 64.978 1.00 12.88 295 VAL A CA 1
ATOM 2090 C C . VAL A 1 315 ? 18.323 -15.874 63.752 1.00 13.54 295 VAL A C 1
ATOM 2091 O O . VAL A 1 315 ? 17.928 -15.268 62.742 1.00 14.06 295 VAL A O 1
ATOM 2095 N N . ARG A 1 316 ? 18.424 -17.197 63.774 1.00 15.19 296 ARG A N 1
ATOM 2096 C CA . ARG A 1 316 ? 17.955 -18.020 62.674 1.00 13.92 296 ARG A CA 1
ATOM 2097 C C . ARG A 1 316 ? 16.464 -18.334 62.800 1.00 13.54 296 ARG A C 1
ATOM 2098 O O . ARG A 1 316 ? 15.931 -18.424 63.907 1.00 15.85 296 ARG A O 1
ATOM 2106 N N . ALA A 1 317 ? 15.814 -18.547 61.652 1.00 14.15 297 ALA A N 1
ATOM 2107 C CA . ALA A 1 317 ? 14.442 -19.041 61.624 1.00 15.75 297 ALA A CA 1
ATOM 2108 C C . ALA A 1 317 ? 14.296 -20.339 62.371 1.00 18.22 297 ALA A C 1
ATOM 2109 O O . ALA A 1 317 ? 13.262 -20.522 63.004 1.00 18.98 297 ALA A O 1
ATOM 2111 N N . ASP A 1 318 ? 15.335 -21.170 62.385 1.00 18.27 298 ASP A N 1
ATOM 2112 C CA . ASP A 1 318 ? 15.294 -22.450 63.100 1.00 21.16 298 ASP A CA 1
ATOM 2113 C C . ASP A 1 318 ? 15.932 -22.398 64.484 1.00 21.25 298 ASP A C 1
ATOM 2114 O O . ASP A 1 318 ? 16.135 -23.459 65.102 1.00 24.60 298 ASP A O 1
ATOM 2119 N N . GLY A 1 319 ? 16.165 -21.191 64.999 1.00 18.94 299 GLY A N 1
ATOM 2120 C CA . GLY A 1 319 ? 16.875 -20.989 66.266 1.00 22.30 299 GLY A CA 1
ATOM 2121 C C . GLY A 1 319 ? 15.895 -20.641 67.365 1.00 26.24 299 GLY A C 1
ATOM 2122 O O . GLY A 1 319 ? 14.708 -20.573 67.141 1.00 26.61 299 GLY A O 1
ATOM 2123 N N . GLU A 1 320 ? 16.394 -20.483 68.581 1.00 29.07 300 GLU A N 1
ATOM 2124 C CA . GLU A 1 320 ? 15.559 -20.036 69.684 1.00 32.62 300 GLU A CA 1
ATOM 2125 C C . GLU A 1 320 ? 15.415 -18.516 69.605 1.00 34.45 300 GLU A C 1
ATOM 2126 O O . GLU A 1 320 ? 16.400 -17.805 69.434 1.00 33.21 300 GLU A O 1
ATOM 2132 N N . PRO A 1 321 ? 14.199 -18.002 69.745 1.00 38.21 301 PRO A N 1
ATOM 2133 C CA . PRO A 1 321 ? 14.006 -16.546 69.761 1.00 38.95 301 PRO A CA 1
ATOM 2134 C C . PRO A 1 321 ? 14.426 -15.968 71.112 1.00 38.17 301 PRO A C 1
ATOM 2135 O O . PRO A 1 321 ? 13.914 -16.428 72.133 1.00 39.79 301 PRO A O 1
ATOM 2139 N N . ARG A 1 322 ? 15.336 -14.995 71.134 1.00 35.51 302 ARG A N 1
ATOM 2140 C CA . ARG A 1 322 ? 15.817 -14.494 72.413 1.00 30.99 302 ARG A CA 1
ATOM 2141 C C . ARG A 1 322 ? 15.811 -12.972 72.308 1.00 31.20 302 ARG A C 1
ATOM 2142 O O . ARG A 1 322 ? 16.635 -12.396 71.600 1.00 32.04 302 ARG A O 1
ATOM 2150 N N . ALA A 1 323 ? 14.891 -12.317 73.013 1.00 25.33 303 ALA A N 1
ATOM 2151 C CA . ALA A 1 323 ? 14.853 -10.854 73.039 1.00 25.77 303 ALA A CA 1
ATOM 2152 C C . ALA A 1 323 ? 16.191 -10.194 73.363 1.00 23.77 303 ALA A C 1
ATOM 2153 O O . ALA A 1 323 ? 16.972 -10.662 74.210 1.00 24.07 303 ALA A O 1
ATOM 2155 N N . GLY A 1 324 ? 16.466 -9.078 72.712 1.00 24.79 304 GLY A N 1
ATOM 2156 C CA . GLY A 1 324 ? 17.680 -8.319 72.969 1.00 20.81 304 GLY A CA 1
ATOM 2157 C C . GLY A 1 324 ? 18.957 -8.943 72.433 1.00 23.70 304 GLY A C 1
ATOM 2158 O O . GLY A 1 324 ? 20.063 -8.531 72.768 1.00 20.15 304 GLY A O 1
ATOM 2159 N N . THR A 1 325 ? 18.818 -9.959 71.595 1.00 20.68 305 THR A N 1
ATOM 2160 C CA . THR A 1 325 ? 19.994 -10.550 70.989 1.00 18.59 305 THR A CA 1
ATOM 2161 C C . THR A 1 325 ? 19.963 -10.327 69.488 1.00 16.93 305 THR A C 1
ATOM 2162 O O . THR A 1 325 ? 18.877 -10.307 68.904 1.00 18.82 305 THR A O 1
ATOM 2166 N N . VAL A 1 326 ? 21.130 -10.457 68.861 1.00 17.57 306 VAL A N 1
ATOM 2167 C CA . VAL A 1 326 ? 21.213 -10.497 67.398 1.00 16.55 306 VAL A CA 1
ATOM 2168 C C . VAL A 1 326 ? 21.742 -11.836 66.857 1.00 14.23 306 VAL A C 1
ATOM 2169 O O . VAL A 1 326 ? 22.256 -11.949 65.738 1.00 12.93 306 VAL A O 1
ATOM 2173 N N . GLY A 1 327 ? 21.635 -12.874 67.675 1.00 14.54 307 GLY A N 1
ATOM 2174 C CA . GLY A 1 327 ? 21.877 -14.244 67.201 1.00 13.25 307 GLY A CA 1
ATOM 2175 C C . GLY A 1 327 ? 23.325 -14.548 66.904 1.00 14.53 307 GLY A C 1
ATOM 2176 O O . GLY A 1 327 ? 24.238 -14.070 67.564 1.00 14.46 307 GLY A O 1
ATOM 2177 N N . VAL A 1 328 ? 23.555 -15.385 65.904 1.00 13.50 308 VAL A N 1
ATOM 2178 C CA . VAL A 1 328 ? 24.885 -15.948 65.656 1.00 13.72 308 VAL A CA 1
ATOM 2179 C C . VAL A 1 328 ? 25.434 -15.463 64.311 1.00 13.99 308 VAL A C 1
ATOM 2180 O O . VAL A 1 328 ? 24.667 -15.018 63.428 1.00 12.40 308 VAL A O 1
ATOM 2184 N N . PRO A 1 329 ? 26.754 -15.481 64.110 1.00 12.79 309 PRO A N 1
ATOM 2185 C CA . PRO A 1 329 ? 27.320 -15.113 62.820 1.00 15.33 309 PRO A CA 1
ATOM 2186 C C . PRO A 1 329 ? 26.670 -15.842 61.648 1.00 14.52 309 PRO A C 1
ATOM 2187 O O . PRO A 1 329 ? 26.364 -17.031 61.699 1.00 15.99 309 PRO A O 1
ATOM 2191 N N . LEU A 1 330 ? 26.375 -15.075 60.599 1.00 13.73 310 LEU A N 1
ATOM 2192 C CA . LEU A 1 330 ? 25.876 -15.656 59.374 1.00 14.59 310 LEU A CA 1
ATOM 2193 C C . LEU A 1 330 ? 26.906 -16.529 58.685 1.00 17.22 310 LEU A C 1
ATOM 2194 O O . LEU A 1 330 ? 28.116 -16.382 58.896 1.00 17.13 310 LEU A O 1
ATOM 2199 N N . PRO A 1 331 ? 26.424 -17.500 57.896 1.00 18.34 311 PRO A N 1
ATOM 2200 C CA . PRO A 1 331 ? 27.389 -18.315 57.160 1.00 19.39 311 PRO A CA 1
ATOM 2201 C C . PRO A 1 331 ? 28.406 -17.464 56.421 1.00 19.50 311 PRO A C 1
ATOM 2202 O O . PRO A 1 331 ? 28.037 -16.538 55.700 1.00 20.68 311 PRO A O 1
ATOM 2206 N N . GLY A 1 332 ? 29.689 -17.798 56.559 1.00 20.38 312 GLY A N 1
ATOM 2207 C CA . GLY A 1 332 ? 30.727 -17.087 55.838 1.00 20.03 312 GLY A CA 1
ATOM 2208 C C . GLY A 1 332 ? 31.253 -15.812 56.484 1.00 19.76 312 GLY A C 1
ATOM 2209 O O . GLY A 1 332 ? 32.191 -15.185 55.982 1.00 23.26 312 GLY A O 1
ATOM 2210 N N . VAL A 1 333 ? 30.641 -15.410 57.596 1.00 17.97 313 VAL A N 1
ATOM 2211 C CA . VAL A 1 333 ? 31.129 -14.249 58.327 1.00 16.36 313 VAL A CA 1
ATOM 2212 C C . VAL A 1 333 ? 32.040 -14.714 59.467 1.00 16.57 313 VAL A C 1
ATOM 2213 O O . VAL A 1 333 ? 31.641 -15.514 60.319 1.00 20.96 313 VAL A O 1
ATOM 2217 N N . GLU A 1 334 ? 33.251 -14.186 59.455 1.00 16.88 314 GLU A N 1
ATOM 2218 C CA . GLU A 1 334 ? 34.158 -14.397 60.584 1.00 20.26 314 GLU A CA 1
ATOM 2219 C C . GLU A 1 334 ? 33.982 -13.268 61.562 1.00 19.02 314 GLU A C 1
ATOM 2220 O O . GLU A 1 334 ? 34.241 -12.119 61.211 1.00 21.57 314 GLU A O 1
ATOM 2226 N N . LEU A 1 335 ? 33.640 -13.607 62.796 1.00 18.51 315 LEU A N 1
ATOM 2227 C CA . LEU A 1 335 ? 33.371 -12.630 63.847 1.00 17.63 315 LEU A CA 1
ATOM 2228 C C . LEU A 1 335 ? 34.222 -12.946 65.066 1.00 19.14 315 LEU A C 1
ATOM 2229 O O . LEU A 1 335 ? 34.305 -14.096 65.497 1.00 21.60 315 LEU A O 1
ATOM 2234 N N . ARG A 1 336 ? 34.748 -11.886 65.666 1.00 20.90 316 ARG A N 1
ATOM 2235 C CA . ARG A 1 336 ? 35.474 -12.001 66.934 1.00 22.04 316 ARG A CA 1
ATOM 2236 C C . ARG A 1 336 ? 35.138 -10.830 67.825 1.00 23.10 316 ARG A C 1
ATOM 2237 O O . ARG A 1 336 ? 34.579 -9.817 67.368 1.00 20.11 316 ARG A O 1
ATOM 2245 N N . LEU A 1 337 ? 35.359 -10.993 69.129 1.00 22.02 317 LEU A N 1
ATOM 2246 C CA . LEU A 1 337 ? 35.179 -9.904 70.085 1.00 22.53 317 LEU A CA 1
ATOM 2247 C C . LEU A 1 337 ? 36.554 -9.610 70.657 1.00 23.81 317 LEU A C 1
ATOM 2248 O O . LEU A 1 337 ? 37.267 -10.559 70.985 1.00 26.25 317 LEU A O 1
ATOM 2253 N N . VAL A 1 338 ? 36.892 -8.330 70.813 1.00 22.97 318 VAL A N 1
ATOM 2254 C CA . VAL A 1 338 ? 38.206 -7.952 71.381 1.00 24.49 318 VAL A CA 1
ATOM 2255 C C . VAL A 1 338 ? 38.176 -6.903 72.489 1.00 23.35 318 VAL A C 1
ATOM 2256 O O . VAL A 1 338 ? 37.251 -6.076 72.650 1.00 22.53 318 VAL A O 1
ATOM 2260 N N . PRO A 1 344 ? 41.510 -10.884 72.074 1.00 23.73 324 PRO A N 1
ATOM 2261 C CA . PRO A 1 344 ? 40.256 -11.543 71.748 1.00 26.86 324 PRO A CA 1
ATOM 2262 C C . PRO A 1 344 ? 39.617 -12.130 73.000 1.00 28.52 324 PRO A C 1
ATOM 2263 O O . PRO A 1 344 ? 40.309 -12.628 73.900 1.00 28.98 324 PRO A O 1
ATOM 2267 N N . ILE A 1 345 ? 38.298 -12.013 73.073 1.00 25.97 325 ILE A N 1
ATOM 2268 C CA . ILE A 1 345 ? 37.510 -12.599 74.142 1.00 25.99 325 ILE A CA 1
ATOM 2269 C C . ILE A 1 345 ? 36.972 -13.939 73.687 1.00 28.90 325 ILE A C 1
ATOM 2270 O O . ILE A 1 345 ? 36.248 -14.022 72.685 1.00 29.90 325 ILE A O 1
ATOM 2275 N N . ALA A 1 346 ? 37.319 -15.002 74.409 1.00 30.20 326 ALA A N 1
ATOM 2276 C CA . ALA A 1 346 ? 36.923 -16.327 73.952 1.00 29.99 326 ALA A CA 1
ATOM 2277 C C . ALA A 1 346 ? 35.822 -16.972 74.789 1.00 28.71 326 ALA A C 1
ATOM 2278 O O . ALA A 1 346 ? 35.170 -17.891 74.317 1.00 33.53 326 ALA A O 1
ATOM 2280 N N . ALA A 1 347 ? 35.577 -16.461 75.996 1.00 28.53 327 ALA A N 1
ATOM 2281 C CA . ALA A 1 347 ? 34.552 -17.058 76.851 1.00 26.04 327 ALA A CA 1
ATOM 2282 C C . ALA A 1 347 ? 33.167 -16.651 76.357 1.00 25.12 327 ALA A C 1
ATOM 2283 O O . ALA A 1 347 ? 32.861 -15.444 76.246 1.00 25.00 327 ALA A O 1
ATOM 2285 N N . LEU A 1 348 ? 32.300 -17.654 76.289 1.00 22.60 328 LEU A N 1
ATOM 2286 C CA . LEU A 1 348 ? 30.893 -17.445 75.943 1.00 21.71 328 LEU A CA 1
ATOM 2287 C C . LEU A 1 348 ? 30.110 -17.273 77.249 1.00 20.93 328 LEU A C 1
ATOM 2288 O O . LEU A 1 348 ? 29.309 -18.122 77.625 1.00 22.50 328 LEU A O 1
ATOM 2293 N N . ASP A 1 349 ? 30.398 -16.182 77.958 1.00 20.87 329 ASP A N 1
ATOM 2294 C CA . ASP A 1 349 ? 30.003 -16.015 79.374 1.00 19.67 329 ASP A CA 1
ATOM 2295 C C . ASP A 1 349 ? 28.847 -15.033 79.639 1.00 22.64 329 ASP A C 1
ATOM 2296 O O . ASP A 1 349 ? 28.460 -14.829 80.789 1.00 22.27 329 ASP A O 1
ATOM 2301 N N . GLY A 1 350 ? 28.320 -14.368 78.607 1.00 17.52 330 GLY A N 1
ATOM 2302 C CA . GLY A 1 350 ? 27.264 -13.366 78.773 1.00 20.33 330 GLY A CA 1
ATOM 2303 C C . GLY A 1 350 ? 27.671 -12.095 79.511 1.00 18.48 330 GLY A C 1
ATOM 2304 O O . GLY A 1 350 ? 26.815 -11.284 79.878 1.00 19.82 330 GLY A O 1
ATOM 2305 N N . GLU A 1 351 ? 28.945 -11.932 79.718 1.00 18.67 331 GLU A N 1
ATOM 2306 C CA . GLU A 1 351 ? 29.453 -10.872 80.596 1.00 20.86 331 GLU A CA 1
ATOM 2307 C C . GLU A 1 351 ? 30.696 -10.090 80.150 1.00 20.89 331 GLU A C 1
ATOM 2308 O O . GLU A 1 351 ? 30.774 -8.918 80.409 1.00 20.74 331 GLU A O 1
ATOM 2314 N N . SER A 1 352 ? 31.657 -10.771 79.537 1.00 21.11 332 SER A N 1
ATOM 2315 C CA . SER A 1 352 ? 32.846 -10.102 78.995 1.00 20.84 332 SER A CA 1
ATOM 2316 C C . SER A 1 352 ? 32.548 -9.208 77.776 1.00 21.04 332 SER A C 1
ATOM 2317 O O . SER A 1 352 ? 32.178 -9.721 76.708 1.00 21.03 332 SER A O 1
ATOM 2320 N N . VAL A 1 353 ? 32.651 -7.890 77.957 1.00 20.26 333 VAL A N 1
ATOM 2321 C CA . VAL A 1 353 ? 32.300 -6.895 76.931 1.00 21.69 333 VAL A CA 1
ATOM 2322 C C . VAL A 1 353 ? 33.477 -6.629 75.998 1.00 23.07 333 VAL A C 1
ATOM 2323 O O . VAL A 1 353 ? 34.597 -6.397 76.472 1.00 23.99 333 VAL A O 1
ATOM 2327 N N . GLY A 1 354 ? 33.228 -6.702 74.697 1.00 22.77 334 GLY A N 1
ATOM 2328 C CA . GLY A 1 354 ? 34.280 -6.540 73.719 1.00 25.39 334 GLY A CA 1
ATOM 2329 C C . GLY A 1 354 ? 33.770 -5.987 72.408 1.00 20.63 334 GLY A C 1
ATOM 2330 O O . GLY A 1 354 ? 32.577 -6.039 72.110 1.00 20.24 334 GLY A O 1
ATOM 2331 N N . GLU A 1 355 ? 34.695 -5.453 71.623 1.00 22.16 335 GLU A N 1
ATOM 2332 C CA . GLU A 1 355 ? 34.381 -4.874 70.325 1.00 21.74 335 GLU A CA 1
ATOM 2333 C C . GLU A 1 355 ? 34.185 -5.960 69.286 1.00 18.88 335 GLU A C 1
ATOM 2334 O O . GLU A 1 355 ? 35.042 -6.794 69.072 1.00 19.84 335 GLU A O 1
ATOM 2340 N N . ILE A 1 356 ? 33.040 -5.924 68.616 1.00 15.69 336 ILE A N 1
ATOM 2341 C CA . ILE A 1 356 ? 32.870 -6.793 67.454 1.00 16.19 336 ILE A CA 1
ATOM 2342 C C . ILE A 1 356 ? 33.769 -6.396 66.273 1.00 15.30 336 ILE A C 1
ATOM 2343 O O . ILE A 1 356 ? 33.816 -5.242 65.875 1.00 14.87 336 ILE A O 1
ATOM 2348 N N . GLN A 1 357 ? 34.434 -7.380 65.693 1.00 14.87 337 GLN A N 1
ATOM 2349 C CA . GLN A 1 357 ? 35.176 -7.214 64.460 1.00 15.24 337 GLN A CA 1
ATOM 2350 C C . GLN A 1 357 ? 34.830 -8.347 63.531 1.00 15.34 337 GLN A C 1
ATOM 2351 O O . GLN A 1 357 ? 34.673 -9.489 63.957 1.00 16.78 337 GLN A O 1
ATOM 2357 N N . VAL A 1 358 ? 34.664 -8.019 62.248 1.00 13.96 338 VAL A N 1
ATOM 2358 C CA . VAL A 1 358 ? 34.211 -8.988 61.244 1.00 15.57 338 VAL A CA 1
ATOM 2359 C C . VAL A 1 358 ? 35.084 -8.994 60.002 1.00 14.68 338 VAL A C 1
ATOM 2360 O O . VAL A 1 358 ? 35.621 -7.982 59.589 1.00 16.15 338 VAL A O 1
ATOM 2364 N N . ARG A 1 359 ? 35.154 -10.167 59.393 1.00 16.84 339 ARG A N 1
ATOM 2365 C CA . ARG A 1 359 ? 35.808 -10.348 58.101 1.00 17.14 339 ARG A CA 1
ATOM 2366 C C . ARG A 1 359 ? 34.972 -11.317 57.271 1.00 16.36 339 ARG A C 1
ATOM 2367 O O . ARG A 1 359 ? 34.332 -12.225 57.790 1.00 19.29 339 ARG A O 1
ATOM 2375 N N . GLY A 1 360 ? 35.024 -11.119 55.957 1.00 17.76 340 GLY A N 1
ATOM 2376 C CA . GLY A 1 360 ? 34.291 -11.987 55.045 1.00 17.80 340 GLY A CA 1
ATOM 2377 C C . GLY A 1 360 ? 33.985 -11.311 53.720 1.00 16.96 340 GLY A C 1
ATOM 2378 O O . GLY A 1 360 ? 34.171 -10.105 53.558 1.00 17.44 340 GLY A O 1
ATOM 2379 N N . PRO A 1 361 ? 33.345 -12.065 52.816 1.00 18.23 341 PRO A N 1
ATOM 2380 C CA . PRO A 1 361 ? 33.050 -11.508 51.494 1.00 17.84 341 PRO A CA 1
ATOM 2381 C C . PRO A 1 361 ? 31.859 -10.549 51.481 1.00 16.93 341 PRO A C 1
ATOM 2382 O O . PRO A 1 361 ? 31.654 -9.861 50.487 1.00 17.31 341 PRO A O 1
ATOM 2386 N N . ASN A 1 362 ? 31.221 -10.398 52.634 1.00 15.96 342 ASN A N 1
ATOM 2387 C CA . ASN A 1 362 ? 30.213 -9.346 52.861 1.00 16.11 342 ASN A CA 1
ATOM 2388 C C . ASN A 1 362 ? 30.768 -7.933 52.999 1.00 16.67 342 ASN A C 1
ATOM 2389 O O . ASN A 1 362 ? 30.026 -6.943 52.886 1.00 15.79 342 ASN A O 1
ATOM 2394 N N . LEU A 1 363 ? 32.080 -7.783 53.161 1.00 16.24 343 LEU A N 1
ATOM 2395 C CA . LEU A 1 363 ? 32.672 -6.462 53.438 1.00 15.75 343 LEU A CA 1
ATOM 2396 C C . LEU A 1 363 ? 32.706 -5.546 52.220 1.00 15.56 343 LEU A C 1
ATOM 2397 O O . LEU A 1 363 ? 32.887 -6.027 51.089 1.00 16.66 343 LEU A O 1
ATOM 2402 N N . PHE A 1 364 ? 32.579 -4.245 52.463 1.00 14.54 344 PHE A N 1
ATOM 2403 C CA . PHE A 1 364 ? 32.744 -3.238 51.439 1.00 14.57 344 PHE A CA 1
ATOM 2404 C C . PHE A 1 364 ? 34.177 -3.228 50.917 1.00 15.58 344 PHE A C 1
ATOM 2405 O O . PHE A 1 364 ? 35.081 -3.798 51.542 1.00 16.20 344 PHE A O 1
ATOM 2413 N N . THR A 1 365 ? 34.364 -2.542 49.800 1.00 13.99 345 THR A N 1
ATOM 2414 C CA . THR A 1 365 ? 35.694 -2.399 49.180 1.00 15.06 345 THR A CA 1
ATOM 2415 C C . THR A 1 365 ? 36.458 -1.263 49.840 1.00 15.55 345 THR A C 1
ATOM 2416 O O . THR A 1 365 ? 37.644 -1.420 50.197 1.00 18.20 345 THR A O 1
ATOM 2420 N N . GLU A 1 366 ? 35.824 -0.097 49.967 1.00 14.12 346 GLU A N 1
ATOM 2421 C CA . GLU A 1 366 ? 36.501 1.106 50.455 1.00 15.21 346 GLU A CA 1
ATOM 2422 C C . GLU A 1 366 ? 35.499 2.211 50.706 1.00 14.55 346 GLU A C 1
ATOM 2423 O O . GLU A 1 366 ? 34.368 2.148 50.175 1.00 14.14 346 GLU A O 1
ATOM 2429 N N . TYR A 1 367 ? 35.907 3.278 51.388 1.00 15.20 347 TYR A N 1
ATOM 2430 C CA . TYR A 1 367 ? 35.197 4.548 51.263 1.00 13.77 347 TYR A CA 1
ATOM 2431 C C . TYR A 1 367 ? 35.706 5.294 50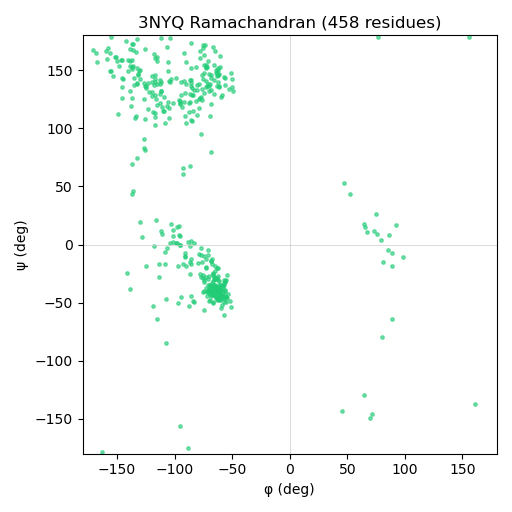.039 1.00 16.58 347 TYR A C 1
ATOM 2432 O O . TYR A 1 367 ? 36.930 5.553 49.940 1.00 16.87 347 TYR A O 1
ATOM 2441 N N . LEU A 1 368 ? 34.798 5.731 49.177 1.00 15.31 348 LEU A N 1
ATOM 2442 C CA . LEU A 1 368 ? 35.177 6.385 47.912 1.00 15.18 348 LEU A CA 1
ATOM 2443 C C . LEU A 1 368 ? 36.008 7.638 48.192 1.00 16.74 348 LEU A C 1
ATOM 2444 O O . LEU A 1 368 ? 35.667 8.477 49.039 1.00 17.01 348 LEU A O 1
ATOM 2449 N N . ASN A 1 369 ? 37.182 7.697 47.551 1.00 18.08 349 ASN A N 1
ATOM 2450 C CA . ASN A 1 369 ? 38.065 8.875 47.677 1.00 20.81 349 ASN A CA 1
ATOM 2451 C C . ASN A 1 369 ? 38.626 9.098 49.061 1.00 21.79 349 ASN A C 1
ATOM 2452 O O . ASN A 1 369 ? 39.195 10.152 49.330 1.00 23.27 349 ASN A O 1
ATOM 2457 N N . ARG A 1 370 ? 38.535 8.086 49.920 1.00 21.84 350 ARG A N 1
ATOM 2458 C CA . ARG A 1 370 ? 39.009 8.222 51.286 1.00 21.68 350 ARG A CA 1
ATOM 2459 C C . ARG A 1 370 ? 39.876 7.022 51.686 1.00 21.43 350 ARG A C 1
ATOM 2460 O O . ARG A 1 370 ? 39.507 6.222 52.549 1.00 21.79 350 ARG A O 1
ATOM 2468 N N . PRO A 1 371 ? 41.118 6.976 51.179 1.00 21.52 351 PRO A N 1
ATOM 2469 C CA . PRO A 1 371 ? 41.979 5.839 51.456 1.00 22.76 351 PRO A CA 1
ATOM 2470 C C . PRO A 1 371 ? 42.505 5.797 52.884 1.00 19.99 351 PRO A C 1
ATOM 2471 O O . PRO A 1 371 ? 42.643 4.706 53.422 1.00 22.31 351 PRO A O 1
ATOM 2475 N N . ASP A 1 372 ? 42.639 6.946 53.538 1.00 21.67 352 ASP A N 1
ATOM 2476 C CA . ASP A 1 372 ? 43.091 6.940 54.929 1.00 24.37 352 ASP A CA 1
ATOM 2477 C C . ASP A 1 372 ? 41.978 6.467 55.870 1.00 21.46 352 ASP A C 1
ATOM 2478 O O . ASP A 1 372 ? 42.208 5.641 56.764 1.00 22.15 352 ASP A O 1
ATOM 2483 N N . ALA A 1 373 ? 40.749 6.904 55.602 1.00 20.96 353 ALA A N 1
ATOM 2484 C CA . ALA A 1 373 ? 39.625 6.479 56.431 1.00 19.42 353 ALA A CA 1
ATOM 2485 C C . ALA A 1 373 ? 39.344 4.997 56.201 1.00 19.55 353 ALA A C 1
ATOM 2486 O O . ALA A 1 373 ? 38.975 4.278 57.116 1.00 18.37 353 ALA A O 1
ATOM 2488 N N . THR A 1 374 ? 39.546 4.544 54.971 1.00 17.82 354 THR A N 1
ATOM 2489 C CA . THR A 1 374 ? 39.381 3.137 54.670 1.00 19.04 354 THR A CA 1
ATOM 2490 C C . THR A 1 374 ? 40.398 2.298 55.453 1.00 19.39 354 THR A C 1
ATOM 2491 O O . THR A 1 374 ? 40.035 1.332 56.124 1.00 19.16 354 THR A O 1
ATOM 2495 N N . ALA A 1 375 ? 41.671 2.710 55.430 1.00 21.23 355 ALA A N 1
ATOM 2496 C CA . ALA A 1 375 ? 42.703 1.962 56.162 1.00 21.38 355 ALA A CA 1
ATOM 2497 C C . ALA A 1 375 ? 42.455 1.936 57.676 1.00 20.76 355 ALA A C 1
ATOM 2498 O O . ALA A 1 375 ? 42.683 0.902 58.331 1.00 22.20 355 ALA A O 1
ATOM 2500 N N . ALA A 1 376 ? 41.952 3.047 58.213 1.00 20.39 356 ALA A N 1
ATOM 2501 C CA . ALA A 1 376 ? 41.683 3.144 59.655 1.00 22.68 356 ALA A CA 1
ATOM 2502 C C . ALA A 1 376 ? 40.563 2.205 60.120 1.00 24.08 356 ALA A C 1
ATOM 2503 O O . ALA A 1 376 ? 40.446 1.903 61.305 1.00 24.83 356 ALA A O 1
ATOM 2505 N N . ALA A 1 377 ? 39.659 1.867 59.209 1.00 22.07 357 ALA A N 1
ATOM 2506 C CA . ALA A 1 377 ? 38.540 0.987 59.568 1.00 21.04 357 ALA A CA 1
ATOM 2507 C C . ALA A 1 377 ? 38.897 -0.490 59.746 1.00 22.42 357 ALA A C 1
ATOM 2508 O O . ALA A 1 377 ? 38.092 -1.303 60.205 1.00 21.56 357 ALA A O 1
ATOM 2510 N N . PHE A 1 378 ? 40.115 -0.843 59.357 1.00 20.48 358 PHE A N 1
ATOM 2511 C CA . PHE A 1 378 ? 40.533 -2.226 59.292 1.00 22.30 358 PHE A CA 1
ATOM 2512 C C . PHE A 1 378 ? 41.684 -2.493 60.255 1.00 24.71 358 PHE A C 1
ATOM 2513 O O . PHE A 1 378 ? 42.550 -1.640 60.451 1.00 27.22 358 PHE A O 1
ATOM 2521 N N . THR A 1 379 ? 41.662 -3.671 60.859 1.00 24.11 359 THR A N 1
ATOM 2522 C CA . THR A 1 379 ? 42.813 -4.156 61.617 1.00 26.28 359 THR A CA 1
ATOM 2523 C C . THR A 1 379 ? 43.891 -4.579 60.623 1.00 28.67 359 THR A C 1
ATOM 2524 O O . THR A 1 379 ? 43.639 -4.672 59.418 1.00 28.02 359 THR A O 1
ATOM 2528 N N . GLU A 1 380 ? 45.079 -4.889 61.137 1.00 31.59 360 GLU A N 1
ATOM 2529 C CA . GLU A 1 380 ? 46.181 -5.301 60.277 1.00 34.76 360 GLU A CA 1
ATOM 2530 C C . GLU A 1 380 ? 45.849 -6.574 59.508 1.00 34.44 360 GLU A C 1
ATOM 2531 O O . GLU A 1 380 ? 46.203 -6.705 58.330 1.00 36.95 360 GLU A O 1
ATOM 2537 N N . ASP A 1 381 ? 45.089 -7.470 60.135 1.00 33.14 361 ASP A N 1
ATOM 2538 C CA . ASP A 1 381 ? 44.730 -8.741 59.502 1.00 33.31 361 ASP A CA 1
ATOM 2539 C C . ASP A 1 381 ? 43.361 -8.756 58.806 1.00 31.11 361 ASP A C 1
ATOM 2540 O O . ASP A 1 381 ? 42.836 -9.819 58.467 1.00 31.19 361 ASP A O 1
ATOM 2545 N N . GLY A 1 382 ? 42.809 -7.567 58.571 1.00 30.50 362 GLY A N 1
ATOM 2546 C CA . GLY A 1 382 ? 41.726 -7.392 57.609 1.00 27.62 362 GLY A CA 1
ATOM 2547 C C . GLY A 1 382 ? 40.329 -7.498 58.200 1.00 24.02 362 GLY A C 1
ATOM 2548 O O . GLY A 1 382 ? 39.379 -7.703 57.449 1.00 24.60 362 GLY A O 1
ATOM 2549 N N . PHE A 1 383 ? 40.214 -7.389 59.524 1.00 22.61 363 PHE A N 1
ATOM 2550 C CA . PHE A 1 383 ? 38.897 -7.264 60.153 1.00 20.00 363 PHE A CA 1
ATOM 2551 C C . PHE A 1 383 ? 38.428 -5.825 60.196 1.00 20.81 363 PHE A C 1
ATOM 2552 O O . PHE A 1 383 ? 39.157 -4.897 60.538 1.00 21.22 363 PHE A O 1
ATOM 2560 N N . PHE A 1 384 ? 37.136 -5.676 59.966 1.00 18.75 364 PHE A N 1
ATOM 2561 C CA . PHE A 1 384 ? 36.518 -4.382 60.069 1.00 16.29 364 PHE A CA 1
ATOM 2562 C C . PHE A 1 384 ? 36.179 -4.105 61.521 1.00 15.62 364 PHE A C 1
ATOM 2563 O O . PHE A 1 384 ? 35.594 -4.950 62.193 1.00 16.89 364 PHE A O 1
ATOM 2571 N N . ARG A 1 385 ? 36.535 -2.907 61.961 1.00 13.42 365 ARG A N 1
ATOM 2572 C CA . ARG A 1 385 ? 36.244 -2.456 63.322 1.00 16.02 365 ARG A CA 1
ATOM 2573 C C . ARG A 1 385 ? 34.852 -1.841 63.423 1.00 15.28 365 ARG A C 1
ATOM 2574 O O . ARG A 1 385 ? 34.630 -0.720 63.005 1.00 17.35 365 ARG A O 1
ATOM 2582 N N . THR A 1 386 ? 33.919 -2.552 64.051 1.00 16.23 366 THR A N 1
ATOM 2583 C CA . THR A 1 386 ? 32.545 -2.070 63.995 1.00 16.51 366 THR A CA 1
ATOM 2584 C C . THR A 1 386 ? 32.291 -0.918 64.953 1.00 18.21 366 THR A C 1
ATOM 2585 O O . THR A 1 386 ? 31.298 -0.202 64.817 1.00 19.66 366 THR A O 1
ATOM 2589 N N . GLY A 1 387 ? 33.088 -0.859 66.018 1.00 17.90 367 GLY A N 1
ATOM 2590 C CA . GLY A 1 387 ? 32.829 0.070 67.111 1.00 22.22 367 GLY A CA 1
ATOM 2591 C C . GLY A 1 387 ? 31.775 -0.407 68.097 1.00 23.96 367 GLY A C 1
ATOM 2592 O O . GLY A 1 387 ? 31.666 0.163 69.199 1.00 24.20 367 GLY A O 1
ATOM 2593 N N . ASP A 1 388 ? 31.008 -1.431 67.707 1.00 21.62 368 ASP A N 1
ATOM 2594 C CA . ASP A 1 388 ? 29.868 -1.925 68.499 1.00 23.10 368 ASP A CA 1
ATOM 2595 C C . ASP A 1 388 ? 30.358 -2.828 69.598 1.00 20.08 368 ASP A C 1
ATOM 2596 O O . ASP A 1 388 ? 31.187 -3.714 69.386 1.00 22.23 368 ASP A O 1
ATOM 2601 N N . MET A 1 389 ? 29.771 -2.646 70.779 1.00 20.23 369 MET A N 1
ATOM 2602 C CA . MET A 1 389 ? 30.217 -3.419 71.926 1.00 20.57 369 MET A CA 1
ATOM 2603 C C . MET A 1 389 ? 29.196 -4.522 72.258 1.00 15.50 369 MET A C 1
ATOM 2604 O O . MET A 1 389 ? 27.985 -4.293 72.154 1.00 21.30 369 MET A O 1
ATOM 2609 N N . ALA A 1 390 ? 29.698 -5.681 72.631 1.00 19.47 370 ALA A N 1
ATOM 2610 C CA . ALA A 1 390 ? 28.851 -6.872 72.756 1.00 18.13 370 ALA A CA 1
ATOM 2611 C C . ALA A 1 390 ? 29.347 -7.843 73.789 1.00 20.30 370 ALA A C 1
ATOM 2612 O O . ALA A 1 390 ? 30.519 -7.873 74.137 1.00 20.56 370 ALA A O 1
ATOM 2614 N N . VAL A 1 391 ? 28.454 -8.721 74.220 1.00 18.77 371 VAL A N 1
ATOM 2615 C CA . VAL A 1 391 ? 28.851 -9.977 74.855 1.00 19.75 371 VAL A CA 1
ATOM 2616 C C . VAL A 1 391 ? 28.349 -11.145 74.007 1.00 21.64 371 VAL A C 1
ATOM 2617 O O . VAL A 1 391 ? 27.542 -10.930 73.097 1.00 19.62 371 VAL A O 1
ATOM 2621 N N . ARG A 1 392 ? 28.879 -12.345 74.238 1.00 19.59 372 ARG A N 1
ATOM 2622 C CA . ARG A 1 392 ? 28.191 -13.566 73.773 1.00 19.00 372 ARG A CA 1
ATOM 2623 C C . ARG A 1 392 ? 27.755 -14.478 74.898 1.00 18.39 372 ARG A C 1
ATOM 2624 O O . ARG A 1 392 ? 28.521 -14.743 75.810 1.00 19.42 372 ARG A O 1
ATOM 2632 N N . ASP A 1 393 ? 26.570 -15.047 74.752 1.00 15.91 373 ASP A N 1
ATOM 2633 C CA . ASP A 1 393 ? 26.031 -15.965 75.750 1.00 15.02 373 ASP A CA 1
ATOM 2634 C C . ASP A 1 393 ? 26.544 -17.407 75.498 1.00 15.48 373 ASP A C 1
ATOM 2635 O O . ASP A 1 393 ? 27.206 -17.683 74.486 1.00 15.19 373 ASP A O 1
ATOM 2640 N N . PRO A 1 394 ? 26.243 -18.333 76.418 1.00 13.93 374 PRO A N 1
ATOM 2641 C CA . PRO A 1 394 ? 26.774 -19.672 76.305 1.00 15.40 374 PRO A CA 1
ATOM 2642 C C . PRO A 1 394 ? 26.318 -20.421 75.042 1.00 17.83 374 PRO A C 1
ATOM 2643 O O . PRO A 1 394 ? 26.959 -21.406 74.699 1.00 18.91 374 PRO A O 1
ATOM 2647 N N . ASP A 1 395 ? 25.207 -19.998 74.413 1.00 14.85 375 ASP A N 1
ATOM 2648 C CA . ASP A 1 395 ? 24.691 -20.547 73.146 1.00 16.92 375 ASP A CA 1
ATOM 2649 C C . ASP A 1 395 ? 25.359 -19.947 71.913 1.00 15.81 375 ASP A C 1
ATOM 2650 O O . ASP A 1 395 ? 24.952 -20.251 70.789 1.00 18.55 375 ASP A O 1
ATOM 2655 N N . GLY A 1 396 ? 26.322 -19.056 72.090 1.00 13.95 376 GLY A N 1
ATOM 2656 C CA . GLY A 1 396 ? 26.945 -18.381 70.956 1.00 15.30 376 GLY A CA 1
ATOM 2657 C C . GLY A 1 396 ? 26.225 -17.103 70.557 1.00 16.19 376 GLY A C 1
ATOM 2658 O O . GLY A 1 396 ? 26.720 -16.356 69.700 1.00 18.13 376 GLY A O 1
ATOM 2659 N N . TYR A 1 397 ? 25.073 -16.834 71.150 1.00 14.23 377 TYR A N 1
ATOM 2660 C CA . TYR A 1 397 ? 24.309 -15.648 70.719 1.00 14.48 377 TYR A CA 1
ATOM 2661 C C . TYR A 1 397 ? 25.024 -14.360 71.129 1.00 17.17 377 TYR A C 1
ATOM 2662 O O . TYR A 1 397 ? 25.484 -14.199 72.266 1.00 17.34 377 TYR A O 1
ATOM 2671 N N . VAL A 1 398 ? 25.041 -13.395 70.226 1.00 15.00 378 VAL A N 1
ATOM 2672 C CA . VAL A 1 398 ? 25.624 -12.060 70.458 1.00 15.57 378 VAL A CA 1
ATOM 2673 C C . VAL A 1 398 ? 24.562 -11.092 70.993 1.00 13.78 378 VAL A C 1
ATOM 2674 O O . VAL A 1 398 ? 23.439 -11.058 70.506 1.00 16.76 378 VAL A O 1
ATOM 2678 N N . ARG A 1 399 ? 24.881 -10.380 72.101 1.00 17.94 379 ARG A N 1
ATOM 2679 C CA . ARG A 1 399 ? 24.056 -9.264 72.578 1.00 17.93 379 ARG A CA 1
ATOM 2680 C C . ARG A 1 399 ? 24.864 -7.966 72.490 1.00 17.20 379 ARG A C 1
ATOM 2681 O O . ARG A 1 399 ? 25.902 -7.872 73.092 1.00 19.56 379 ARG A O 1
ATOM 2689 N N . ILE A 1 400 ? 24.377 -7.006 71.719 1.00 17.11 380 ILE A N 1
ATOM 2690 C CA . ILE A 1 400 ? 25.004 -5.687 71.615 1.00 18.14 380 ILE A CA 1
ATOM 2691 C C . ILE A 1 400 ? 24.603 -4.852 72.849 1.00 20.35 380 ILE A C 1
ATOM 2692 O O . ILE A 1 400 ? 23.419 -4.669 73.166 1.00 21.06 380 ILE A O 1
ATOM 2697 N N . VAL A 1 401 ? 25.623 -4.347 73.536 1.00 22.47 381 VAL A N 1
ATOM 2698 C CA . VAL A 1 401 ? 25.416 -3.726 74.839 1.00 23.70 381 VAL A CA 1
ATOM 2699 C C . VAL A 1 401 ? 26.033 -2.336 74.945 1.00 26.73 381 VAL A C 1
ATOM 2700 O O . VAL A 1 401 ? 26.100 -1.774 76.036 1.00 29.59 381 VAL A O 1
ATOM 2704 N N . GLY A 1 402 ? 26.545 -1.809 73.843 1.00 27.50 382 GLY A N 1
ATOM 2705 C CA . GLY A 1 402 ? 27.109 -0.466 73.893 1.00 26.58 382 GLY A CA 1
ATOM 2706 C C . GLY A 1 402 ? 28.031 -0.192 72.728 1.00 29.95 382 GLY A C 1
ATOM 2707 O O . GLY A 1 402 ? 27.716 -0.622 71.588 1.00 27.61 382 GLY A O 1
ATOM 2708 N N . ARG A 1 403 ? 29.174 0.446 73.060 1.00 30.03 383 ARG A N 1
ATOM 2709 C CA . ARG A 1 403 ? 30.172 1.010 72.125 1.00 30.87 383 ARG A CA 1
ATOM 2710 C C . ARG A 1 403 ? 31.580 1.133 72.732 1.00 31.79 383 ARG A C 1
ATOM 2711 O O . ARG A 1 403 ? 31.718 1.407 73.931 1.00 33.69 383 ARG A O 1
ATOM 2719 N N . LYS A 1 404 ? 32.610 1.003 71.891 1.00 32.08 384 LYS A N 1
ATOM 2720 C CA . LYS A 1 404 ? 34.015 0.993 72.351 1.00 32.26 384 LYS A CA 1
ATOM 2721 C C . LYS A 1 404 ? 34.477 2.321 72.939 1.00 31.18 384 LYS A C 1
ATOM 2722 O O . LYS A 1 404 ? 35.041 2.348 74.039 1.00 32.52 384 LYS A O 1
ATOM 2728 N N . ALA A 1 405 ? 34.246 3.410 72.202 1.00 28.59 385 ALA A N 1
ATOM 2729 C CA . ALA A 1 405 ? 34.765 4.737 72.558 1.00 26.60 385 ALA A CA 1
ATOM 2730 C C . ALA A 1 405 ? 33.788 5.876 72.278 1.00 25.87 385 ALA A C 1
ATOM 2731 O O . ALA A 1 405 ? 33.862 6.912 72.915 1.00 23.48 385 ALA A O 1
ATOM 2733 N N . THR A 1 406 ? 32.847 5.707 71.346 1.00 23.51 386 THR A N 1
ATOM 2734 C CA . THR A 1 406 ? 32.193 6.871 70.774 1.00 27.70 386 THR A CA 1
ATOM 2735 C C . THR A 1 406 ? 30.793 6.413 70.427 1.00 25.33 386 THR A C 1
ATOM 2736 O O . THR A 1 406 ? 30.649 5.424 69.707 1.00 23.10 386 THR A O 1
ATOM 2740 N N . ASP A 1 407 ? 29.807 6.945 71.141 1.00 23.85 387 ASP A N 1
ATOM 2741 C CA . ASP A 1 407 ? 28.421 6.613 70.847 1.00 29.15 387 ASP A CA 1
ATOM 2742 C C . ASP A 1 407 ? 28.190 7.105 69.434 1.00 26.75 387 ASP A C 1
ATOM 2743 O O . ASP A 1 407 ? 28.594 8.213 69.105 1.00 30.86 387 ASP A O 1
ATOM 2748 N N . LEU A 1 408 ? 27.294 6.419 68.720 1.00 27.06 388 LEU A N 1
ATOM 2749 C CA . LEU A 1 408 ? 26.589 6.981 67.556 1.00 25.46 388 LEU A CA 1
ATOM 2750 C C . LEU A 1 408 ? 25.095 7.310 67.848 1.00 23.49 388 LEU A C 1
ATOM 2751 O O . LEU A 1 408 ? 24.568 6.932 68.894 1.00 23.93 388 LEU A O 1
ATOM 2756 N N . ILE A 1 409 ? 24.432 8.010 66.918 1.00 22.49 389 ILE A N 1
ATOM 2757 C CA . ILE A 1 409 ? 23.013 8.401 67.015 1.00 15.31 389 ILE A CA 1
ATOM 2758 C C . ILE A 1 409 ? 22.193 7.648 66.000 1.00 15.34 389 ILE A C 1
ATOM 2759 O O . ILE A 1 409 ? 22.421 7.753 64.792 1.00 15.64 389 ILE A O 1
ATOM 2764 N N . LYS A 1 410 ? 21.248 6.867 66.505 1.00 11.46 390 LYS A N 1
ATOM 2765 C CA . LYS A 1 410 ? 20.337 6.138 65.628 1.00 12.03 390 LYS A CA 1
ATOM 2766 C C . LYS A 1 410 ? 18.931 6.623 65.867 1.00 9.88 390 LYS A C 1
ATOM 2767 O O . LYS A 1 410 ? 18.396 6.494 66.980 1.00 11.87 390 LYS A O 1
ATOM 2773 N N . SER A 1 411 ? 18.339 7.272 64.873 1.00 9.06 391 SER A N 1
ATOM 2774 C CA . SER A 1 411 ? 17.024 7.831 64.986 1.00 9.45 391 SER A CA 1
ATOM 2775 C C . SER A 1 411 ? 16.162 7.248 63.891 1.00 10.26 391 SER A C 1
ATOM 2776 O O . SER A 1 411 ? 16.423 7.454 62.684 1.00 10.89 391 SER A O 1
ATOM 2779 N N . GLY A 1 412 ? 15.122 6.515 64.285 1.00 9.80 392 GLY A N 1
ATOM 2780 C CA . GLY A 1 412 ? 14.311 5.815 63.287 1.00 9.84 392 GLY A CA 1
ATOM 2781 C C . GLY A 1 412 ? 15.071 4.744 62.554 1.00 10.02 392 GLY A C 1
ATOM 2782 O O . GLY A 1 412 ? 14.663 4.341 61.465 1.00 10.34 392 GLY A O 1
ATOM 2783 N N . GLY A 1 413 ? 16.207 4.287 63.082 1.00 9.56 393 GLY A N 1
ATOM 2784 C CA . GLY A 1 413 ? 17.070 3.360 62.369 1.00 9.49 393 GLY A CA 1
ATOM 2785 C C . GLY A 1 413 ? 17.959 3.998 61.308 1.00 8.26 393 GLY A C 1
ATOM 2786 O O . GLY A 1 413 ? 18.748 3.283 60.679 1.00 9.67 393 GLY A O 1
ATOM 2787 N N . TYR A 1 414 ? 17.916 5.327 61.198 1.00 9.22 394 TYR A N 1
ATOM 2788 C CA . TYR A 1 414 ? 18.938 6.057 60.432 1.00 8.80 394 TYR A CA 1
ATOM 2789 C C . TYR A 1 414 ? 20.144 6.328 61.320 1.00 11.04 394 TYR A C 1
ATOM 2790 O O . TYR A 1 414 ? 19.982 6.726 62.473 1.00 11.68 394 TYR A O 1
ATOM 2799 N N . LYS A 1 415 ? 21.347 6.087 60.811 1.00 11.99 395 LYS A N 1
ATOM 2800 C CA . LYS A 1 415 ? 22.558 6.513 61.491 1.00 13.57 395 LYS A CA 1
ATOM 2801 C C . LYS A 1 415 ? 22.818 7.983 61.185 1.00 14.01 395 LYS A C 1
ATOM 2802 O O . LYS A 1 415 ? 22.894 8.416 60.001 1.00 17.25 395 LYS A O 1
ATOM 2808 N N . ILE A 1 416 ? 22.922 8.782 62.235 1.00 14.79 396 ILE A N 1
ATOM 2809 C CA . ILE A 1 416 ? 23.072 10.209 62.028 1.00 16.64 396 ILE A CA 1
ATOM 2810 C C . ILE A 1 416 ? 24.401 10.672 62.606 1.00 15.40 396 ILE A C 1
ATOM 2811 O O . ILE A 1 416 ? 24.759 10.276 63.707 1.00 15.50 396 ILE A O 1
ATOM 2816 N N . GLY A 1 417 ? 25.108 11.524 61.877 1.00 16.12 397 GLY A N 1
ATOM 2817 C CA . GLY A 1 417 ? 26.391 12.034 62.334 1.00 15.78 397 GLY A CA 1
ATOM 2818 C C . GLY A 1 417 ? 26.203 13.376 63.008 1.00 13.20 397 GLY A C 1
ATOM 2819 O O . GLY A 1 417 ? 25.676 14.291 62.423 1.00 14.52 397 GLY A O 1
ATOM 2820 N N . ALA A 1 418 ? 26.659 13.456 64.249 1.00 14.15 398 ALA A N 1
ATOM 2821 C CA . ALA A 1 418 ? 26.550 14.726 64.970 1.00 13.40 398 ALA A CA 1
ATOM 2822 C C . ALA A 1 418 ? 27.314 15.863 64.300 1.00 11.84 398 ALA A C 1
ATOM 2823 O O . ALA A 1 418 ? 26.809 16.995 64.279 1.00 12.30 398 ALA A O 1
ATOM 2825 N N . GLY A 1 419 ? 28.543 15.577 63.854 1.00 12.21 399 GLY A N 1
ATOM 2826 C CA . GLY A 1 419 ? 29.351 16.690 63.340 1.00 13.32 399 GLY A CA 1
ATOM 2827 C C . GLY A 1 419 ? 28.736 17.374 62.147 1.00 11.78 399 GLY A C 1
ATOM 2828 O O . GLY A 1 419 ? 28.693 18.612 62.092 1.00 14.00 399 GLY A O 1
ATOM 2829 N N . GLU A 1 420 ? 28.110 16.644 61.241 1.00 12.83 400 GLU A N 1
ATOM 2830 C CA . GLU A 1 420 ? 27.574 17.336 60.094 1.00 14.60 400 GLU A CA 1
ATOM 2831 C C . GLU A 1 420 ? 26.309 18.119 60.393 1.00 13.17 400 GLU A C 1
ATOM 2832 O O . GLU A 1 420 ? 26.075 19.177 59.815 1.00 14.20 400 GLU A O 1
ATOM 2838 N N . ILE A 1 421 ? 25.564 17.681 61.410 1.00 12.82 401 ILE A N 1
ATOM 2839 C CA . ILE A 1 421 ? 24.435 18.495 61.849 1.00 13.50 401 ILE A CA 1
ATOM 2840 C C . ILE A 1 421 ? 24.934 19.795 62.521 1.00 11.86 401 ILE A C 1
ATOM 2841 O O . ILE A 1 421 ? 24.425 20.872 62.249 1.00 12.25 401 ILE A O 1
ATOM 2846 N N . GLU A 1 422 ? 26.005 19.680 63.304 1.00 11.23 402 GLU A N 1
ATOM 2847 C CA . GLU A 1 422 ? 26.614 20.874 63.903 1.00 13.16 402 GLU A CA 1
ATOM 2848 C C . GLU A 1 422 ? 27.062 21.814 62.803 1.00 12.74 402 GLU A C 1
ATOM 2849 O O . GLU A 1 422 ? 26.852 23.010 62.922 1.00 12.68 402 GLU A O 1
ATOM 2855 N N . ASN A 1 423 ? 27.713 21.266 61.784 1.00 12.29 403 ASN A N 1
ATOM 2856 C CA . ASN A 1 423 ? 28.246 22.146 60.747 1.00 13.89 403 ASN A CA 1
ATOM 2857 C C . ASN A 1 423 ? 27.146 22.864 60.004 1.00 13.61 403 ASN A C 1
ATOM 2858 O O . ASN A 1 423 ? 27.306 24.040 59.615 1.00 16.01 403 ASN A O 1
ATOM 2863 N N . ALA A 1 424 ? 26.010 22.197 59.794 1.00 12.37 404 ALA A N 1
ATOM 2864 C CA . ALA A 1 424 ? 24.875 22.890 59.200 1.00 13.23 404 ALA A CA 1
ATOM 2865 C C . ALA A 1 424 ? 24.273 23.924 60.130 1.00 13.40 404 ALA A C 1
ATOM 2866 O O . ALA A 1 424 ? 23.938 25.039 59.690 1.00 14.15 404 ALA A O 1
ATOM 2868 N N . LEU A 1 425 ? 24.123 23.606 61.418 1.00 13.10 405 LEU A N 1
ATOM 2869 C CA . LEU A 1 425 ? 23.568 24.594 62.345 1.00 14.11 405 LEU A CA 1
ATOM 2870 C C . LEU A 1 425 ? 24.428 25.868 62.439 1.00 14.02 405 LEU A C 1
ATOM 2871 O O . LEU A 1 425 ? 23.898 26.975 62.544 1.00 14.50 405 LEU A O 1
ATOM 2876 N N . LEU A 1 426 ? 25.743 25.684 62.336 1.00 13.60 406 LEU A N 1
ATOM 2877 C CA . LEU A 1 426 ? 26.669 26.812 62.388 1.00 16.27 406 LEU A CA 1
ATOM 2878 C C . LEU A 1 426 ? 26.500 27.782 61.263 1.00 16.94 406 LEU A C 1
ATOM 2879 O O . LEU A 1 426 ? 26.956 28.931 61.365 1.00 17.23 406 LEU A O 1
ATOM 2884 N N . GLU A 1 427 ? 25.885 27.369 60.167 1.00 16.25 407 GLU A N 1
ATOM 2885 C CA . GLU A 1 427 ? 25.643 28.286 59.062 1.00 16.96 407 GLU A CA 1
ATOM 2886 C C . GLU A 1 427 ? 24.530 29.277 59.412 1.00 19.25 407 GLU A C 1
ATOM 2887 O O . GLU A 1 427 ? 24.383 30.310 58.736 1.00 21.94 407 GLU A O 1
ATOM 2893 N N . HIS A 1 428 ? 23.691 28.948 60.387 1.00 16.04 408 HIS A N 1
ATOM 2894 C CA . HIS A 1 428 ? 22.535 29.781 60.660 1.00 15.33 408 HIS A CA 1
ATOM 2895 C C . HIS A 1 428 ? 22.979 31.090 61.347 1.00 15.63 408 HIS A C 1
ATOM 2896 O O . HIS A 1 428 ? 23.729 31.049 62.312 1.00 14.03 408 HIS A O 1
ATOM 2903 N N . PRO A 1 429 ? 22.438 32.245 60.925 1.00 17.27 409 PRO A N 1
ATOM 2904 C CA . PRO A 1 429 ? 22.933 33.504 61.501 1.00 17.94 409 PRO A CA 1
ATOM 2905 C C . PRO A 1 429 ? 22.585 33.709 62.965 1.00 17.86 409 PRO A C 1
ATOM 2906 O O . PRO A 1 429 ? 23.214 34.531 63.633 1.00 19.19 409 PRO A O 1
ATOM 2910 N N . GLU A 1 430 ? 21.648 32.915 63.496 1.00 15.71 410 GLU A N 1
ATOM 2911 C CA . GLU A 1 430 ? 21.325 33.056 64.908 1.00 16.73 410 GLU A CA 1
ATOM 2912 C C . GLU A 1 430 ? 22.058 32.097 65.816 1.00 15.12 410 GLU A C 1
ATOM 2913 O O . GLU A 1 430 ? 21.786 32.037 67.011 1.00 16.05 410 GLU A O 1
ATOM 2919 N N . VAL A 1 431 ? 23.007 31.363 65.245 1.00 15.20 411 VAL A N 1
ATOM 2920 C CA . VAL A 1 431 ? 23.785 30.370 65.981 1.00 15.05 411 VAL A CA 1
ATOM 2921 C C . VAL A 1 431 ? 25.244 30.822 66.083 1.00 16.08 411 VAL A C 1
ATOM 2922 O O . VAL A 1 431 ? 25.878 31.085 65.067 1.00 16.99 411 VAL A O 1
ATOM 2926 N N . ARG A 1 432 ? 25.738 30.953 67.298 1.00 14.83 412 ARG A N 1
ATOM 2927 C CA . ARG A 1 432 ? 27.160 31.215 67.494 1.00 16.55 412 ARG A CA 1
ATOM 2928 C C . ARG A 1 432 ? 27.966 29.928 67.466 1.00 16.82 412 ARG A C 1
ATOM 2929 O O . ARG A 1 432 ? 29.065 29.894 66.897 1.00 17.24 412 ARG A O 1
ATOM 2937 N N . GLU A 1 433 ? 27.507 28.919 68.227 1.00 16.03 413 GLU A N 1
ATOM 2938 C CA . GLU A 1 433 ? 28.198 27.629 68.317 1.00 15.31 413 GLU A CA 1
ATOM 2939 C C . GLU A 1 433 ? 27.127 26.585 68.489 1.00 13.22 413 GLU A C 1
ATOM 2940 O O . GLU A 1 433 ? 26.053 26.907 68.950 1.00 14.32 413 GLU A O 1
ATOM 2946 N N . ALA A 1 434 ? 27.466 25.348 68.157 1.00 14.02 414 ALA A N 1
ATOM 2947 C CA . ALA A 1 434 ? 26.487 24.253 68.205 1.00 14.32 414 ALA A CA 1
ATOM 2948 C C . ALA A 1 434 ? 27.153 22.959 68.612 1.00 13.42 414 ALA A C 1
ATOM 2949 O O . ALA A 1 434 ? 28.294 22.657 68.238 1.00 15.12 414 ALA A O 1
ATOM 2951 N N . ALA A 1 435 ? 26.411 22.170 69.400 1.00 13.10 415 ALA A N 1
ATOM 2952 C CA . ALA A 1 435 ? 26.746 20.778 69.671 1.00 13.39 415 ALA A CA 1
ATOM 2953 C C . ALA A 1 435 ? 25.492 19.957 69.462 1.00 12.94 415 ALA A C 1
ATOM 2954 O O . ALA A 1 435 ? 24.397 20.442 69.680 1.00 13.92 415 ALA A O 1
ATOM 2956 N N . VAL A 1 436 ? 25.679 18.737 68.970 1.00 12.10 416 VAL A N 1
ATOM 2957 C CA . VAL A 1 436 ? 24.553 17.848 68.704 1.00 13.21 416 VAL A CA 1
ATOM 2958 C C . VAL A 1 436 ? 24.779 16.538 69.452 1.00 12.72 416 VAL A C 1
ATOM 2959 O O . VAL A 1 436 ? 25.898 15.993 69.465 1.00 13.68 416 VAL A O 1
ATOM 2963 N N . THR A 1 437 ? 23.692 16.067 70.079 1.00 12.56 417 THR A N 1
ATOM 2964 C CA . THR A 1 437 ? 23.714 14.756 70.740 1.00 12.28 417 THR A CA 1
ATOM 2965 C C . THR A 1 437 ? 22.420 14.033 70.423 1.00 11.87 417 THR A C 1
ATOM 2966 O O . THR A 1 437 ? 21.507 14.577 69.804 1.00 12.99 417 THR A O 1
ATOM 2970 N N . GLY A 1 438 ? 22.360 12.764 70.832 1.00 12.21 418 GLY A N 1
ATOM 2971 C CA . GLY A 1 438 ? 21.123 12.005 70.836 1.00 13.68 418 GLY A CA 1
ATOM 2972 C C . GLY A 1 438 ? 20.612 11.853 72.250 1.00 13.91 418 GLY A C 1
ATOM 2973 O O . GLY A 1 438 ? 21.403 11.830 73.196 1.00 16.07 418 GLY A O 1
ATOM 2974 N N . GLU A 1 439 ? 19.297 11.770 72.392 1.00 14.80 419 GLU A N 1
ATOM 2975 C CA . GLU A 1 439 ? 18.701 11.406 73.691 1.00 15.00 419 GLU A CA 1
ATOM 2976 C C . GLU A 1 439 ? 17.584 10.388 73.456 1.00 16.58 419 GLU A C 1
ATOM 2977 O O . GLU A 1 439 ? 17.024 10.293 72.361 1.00 14.19 419 GLU A O 1
ATOM 2983 N N . PRO A 1 440 ? 17.294 9.555 74.453 1.00 13.92 420 PRO A N 1
ATOM 2984 C CA . PRO A 1 440 ? 16.329 8.486 74.209 1.00 14.17 420 PRO A CA 1
ATOM 2985 C C . PRO A 1 440 ? 14.945 8.956 73.842 1.00 13.56 420 PRO A C 1
ATOM 2986 O O . PRO A 1 440 ? 14.482 10.012 74.265 1.00 17.09 420 PRO A O 1
ATOM 2990 N N . ASP A 1 441 ? 14.289 8.168 72.984 1.00 12.59 421 ASP A N 1
ATOM 2991 C CA . ASP A 1 441 ? 12.986 8.476 72.456 1.00 12.90 421 ASP A CA 1
ATOM 2992 C C . ASP A 1 441 ? 12.262 7.141 72.283 1.00 15.49 421 ASP A C 1
ATOM 2993 O O . ASP A 1 441 ? 12.813 6.240 71.676 1.00 13.81 421 ASP A O 1
ATOM 2998 N N . PRO A 1 442 ? 11.063 6.976 72.858 1.00 16.17 422 PRO A N 1
ATOM 2999 C CA . PRO A 1 442 ? 10.448 5.647 72.805 1.00 16.16 422 PRO A CA 1
ATOM 3000 C C . PRO A 1 442 ? 10.059 5.196 71.406 1.00 17.23 422 PRO A C 1
ATOM 3001 O O . PRO A 1 442 ? 9.941 3.977 71.173 1.00 19.78 422 PRO A O 1
ATOM 3005 N N . ASP A 1 443 ? 9.828 6.150 70.517 1.00 11.97 423 ASP A N 1
ATOM 3006 C CA . ASP A 1 443 ? 9.403 5.837 69.152 1.00 12.04 423 ASP A CA 1
ATOM 3007 C C . ASP A 1 443 ? 10.597 5.775 68.189 1.00 12.62 423 ASP A C 1
ATOM 3008 O O . ASP A 1 443 ? 10.738 4.799 67.445 1.00 12.03 423 ASP A O 1
ATOM 3013 N N . LEU A 1 444 ? 11.499 6.747 68.267 1.00 11.77 424 LEU A N 1
ATOM 3014 C CA . LEU A 1 444 ? 12.638 6.825 67.350 1.00 11.52 424 LEU A CA 1
ATOM 3015 C C . LEU A 1 444 ? 13.890 6.117 67.820 1.00 10.40 424 LEU A C 1
ATOM 3016 O O . LEU A 1 444 ? 14.836 5.995 67.049 1.00 10.65 424 LEU A O 1
ATOM 3021 N N . GLY A 1 445 ? 13.928 5.684 69.088 1.00 10.58 425 GLY A N 1
ATOM 3022 C CA . GLY A 1 445 ? 15.137 5.116 69.660 1.00 10.59 425 GLY A CA 1
ATOM 3023 C C . GLY A 1 445 ? 15.979 6.232 70.254 1.00 12.09 425 GLY A C 1
ATOM 3024 O O . GLY A 1 445 ? 16.124 6.338 71.507 1.00 12.43 425 GLY A O 1
ATOM 3025 N N . GLU A 1 446 ? 16.453 7.128 69.389 1.00 12.22 426 GLU A N 1
ATOM 3026 C CA . GLU A 1 446 ? 17.027 8.392 69.850 1.00 12.58 426 GLU A CA 1
ATOM 3027 C C . GLU A 1 446 ? 16.436 9.510 69.040 1.00 12.06 426 GLU A C 1
ATOM 3028 O O . GLU A 1 446 ? 16.096 9.317 67.849 1.00 12.03 426 GLU A O 1
ATOM 3034 N N . ARG A 1 447 ? 16.359 10.702 69.633 1.00 13.08 427 ARG A N 1
ATOM 3035 C CA . ARG A 1 447 ? 16.030 11.923 68.898 1.00 13.18 427 ARG A CA 1
ATOM 3036 C C . ARG A 1 447 ? 17.200 12.887 68.949 1.00 12.65 427 ARG A C 1
ATOM 3037 O O . ARG A 1 447 ? 17.990 12.858 69.889 1.00 13.06 427 ARG A O 1
ATOM 3045 N N . ILE A 1 448 ? 17.382 13.638 67.863 1.00 11.85 428 ILE A N 1
ATOM 3046 C CA . ILE A 1 448 ? 18.495 14.582 67.752 1.00 11.14 428 ILE A CA 1
ATOM 3047 C C . ILE A 1 448 ? 18.253 15.871 68.547 1.00 10.72 428 ILE A C 1
ATOM 3048 O O . ILE A 1 448 ? 17.212 16.476 68.435 1.00 11.27 428 ILE A O 1
ATOM 3053 N N . VAL A 1 449 ? 19.227 16.191 69.404 1.00 10.96 429 VAL A N 1
ATOM 3054 C CA . VAL A 1 449 ? 19.186 17.408 70.219 1.00 11.93 429 VAL A CA 1
ATOM 3055 C C . VAL A 1 449 ? 20.240 18.391 69.690 1.00 11.01 429 VAL A C 1
ATOM 3056 O O . VAL A 1 449 ? 21.420 18.052 69.573 1.00 11.64 429 VAL A O 1
ATOM 3060 N N . ALA A 1 450 ? 19.751 19.605 69.410 1.00 11.33 430 ALA A N 1
ATOM 3061 C CA . ALA A 1 450 ? 20.649 20.742 69.108 1.00 11.29 430 ALA A CA 1
ATOM 3062 C C . ALA A 1 450 ? 20.907 21.565 70.358 1.00 10.85 430 ALA A C 1
ATOM 3063 O O . ALA A 1 450 ? 19.950 22.042 70.981 1.00 13.47 430 ALA A O 1
ATOM 3065 N N . TRP A 1 451 ? 22.174 21.688 70.727 1.00 11.62 431 TRP A N 1
ATOM 3066 C CA . TRP A 1 451 ? 22.595 22.540 71.842 1.00 11.77 431 TRP A CA 1
ATOM 3067 C C . TRP A 1 451 ? 23.231 23.785 71.222 1.00 12.16 431 TRP A C 1
ATOM 3068 O O . TRP A 1 451 ? 24.252 23.669 70.537 1.00 14.33 431 TRP A O 1
ATOM 3079 N N . ILE A 1 452 ? 22.614 24.923 71.491 1.00 13.58 432 ILE A N 1
ATOM 3080 C CA . ILE A 1 452 ? 22.937 26.163 70.753 1.00 14.10 432 ILE A CA 1
ATOM 3081 C C . ILE A 1 452 ? 23.445 27.238 71.721 1.00 14.59 432 ILE A C 1
ATOM 3082 O O . ILE A 1 452 ? 22.766 27.542 72.702 1.00 15.36 432 ILE A O 1
ATOM 3087 N N . VAL A 1 453 ? 24.573 27.874 71.389 1.00 15.33 433 VAL A N 1
ATOM 3088 C CA . VAL A 1 453 ? 24.890 29.196 71.954 1.00 15.95 433 VAL A CA 1
ATOM 3089 C C . VAL A 1 453 ? 24.315 30.210 70.982 1.00 15.16 433 VAL A C 1
ATOM 3090 O O . VAL A 1 453 ? 24.777 30.310 69.845 1.00 15.22 433 VAL A O 1
ATOM 3094 N N . PRO A 1 454 ? 23.264 30.934 71.382 1.00 15.56 434 PRO A N 1
ATOM 3095 C CA . PRO A 1 454 ? 22.604 31.810 70.426 1.00 16.98 434 PRO A CA 1
ATOM 3096 C C . PRO A 1 454 ? 23.450 33.048 70.109 1.00 17.63 434 PRO A C 1
ATOM 3097 O O . PRO A 1 454 ? 24.186 33.526 70.973 1.00 19.53 434 PRO A O 1
ATOM 3101 N N . ALA A 1 455 ? 23.229 33.615 68.929 1.00 17.92 435 ALA A N 1
ATOM 3102 C CA . ALA A 1 455 ? 23.755 34.966 68.628 1.00 20.41 435 ALA A CA 1
ATOM 3103 C C . ALA A 1 455 ? 23.292 35.982 69.666 1.00 23.79 435 ALA A C 1
ATOM 3104 O O . ALA A 1 455 ? 24.109 36.748 70.206 1.00 22.87 435 ALA A O 1
ATOM 3106 N N . ASP A 1 456 ? 22.008 35.938 70.004 1.00 22.13 436 ASP A N 1
ATOM 3107 C CA . ASP A 1 456 ? 21.411 36.844 70.989 1.00 23.40 436 ASP A CA 1
ATOM 3108 C C . ASP A 1 456 ? 20.706 36.033 72.073 1.00 23.94 436 ASP A C 1
ATOM 3109 O O . ASP A 1 456 ? 19.652 35.429 71.820 1.00 23.11 436 ASP A O 1
ATOM 3114 N N . PRO A 1 457 ? 21.273 35.993 73.287 1.00 25.18 437 PRO A N 1
ATOM 3115 C CA . PRO A 1 457 ? 20.669 35.111 74.291 1.00 27.12 437 PRO A CA 1
ATOM 3116 C C . PRO A 1 457 ? 19.255 35.544 74.686 1.00 27.48 437 PRO A C 1
ATOM 3117 O O . PRO A 1 457 ? 18.477 34.744 75.198 1.00 27.85 437 PRO A O 1
ATOM 3121 N N . ALA A 1 458 ? 18.913 36.796 74.405 1.00 27.77 438 ALA A N 1
ATOM 3122 C CA . ALA A 1 458 ? 17.580 37.292 74.718 1.00 27.16 438 ALA A CA 1
ATOM 3123 C C . ALA A 1 458 ? 16.595 36.998 73.600 1.00 29.05 438 ALA A C 1
ATOM 3124 O O . ALA A 1 458 ? 15.388 37.089 73.808 1.00 29.07 438 ALA A O 1
ATOM 3126 N N . ALA A 1 459 ? 17.098 36.637 72.416 1.00 27.72 439 ALA A N 1
ATOM 3127 C CA . ALA A 1 459 ? 16.233 36.205 71.320 1.00 25.74 439 ALA A CA 1
ATOM 3128 C C . ALA A 1 459 ? 16.791 34.979 70.607 1.00 22.69 439 ALA A C 1
ATOM 3129 O O . ALA A 1 459 ? 17.193 35.073 69.442 1.00 22.77 439 ALA A O 1
ATOM 3131 N N . PRO A 1 460 ? 16.785 33.832 71.303 1.00 22.39 440 PRO A N 1
ATOM 3132 C CA . PRO A 1 460 ? 17.404 32.644 70.711 1.00 21.64 440 PRO A CA 1
ATOM 3133 C C . PRO A 1 460 ? 16.554 32.086 69.565 1.00 21.05 440 PRO A C 1
ATOM 3134 O O . PRO A 1 460 ? 15.330 32.295 69.519 1.00 20.84 440 PRO A O 1
ATOM 3138 N N . PRO A 1 461 ? 17.197 31.410 68.601 1.00 18.24 441 PRO A N 1
ATOM 3139 C CA . PRO A 1 461 ? 16.471 30.820 67.480 1.00 19.24 441 PRO A CA 1
ATOM 3140 C C . PRO A 1 461 ? 15.624 29.636 67.918 1.00 17.20 441 PRO A C 1
ATOM 3141 O O . PRO A 1 461 ? 16.083 28.807 68.708 1.00 17.35 441 PRO A O 1
ATOM 3145 N N . ALA A 1 462 ? 14.371 29.645 67.473 1.00 18.13 442 ALA A N 1
ATOM 3146 C CA . ALA A 1 462 ? 13.404 28.608 67.811 1.00 19.33 442 ALA A CA 1
ATOM 3147 C C . ALA A 1 462 ? 13.728 27.299 67.132 1.00 16.73 442 ALA A C 1
ATOM 3148 O O . ALA A 1 462 ? 14.412 27.273 66.104 1.00 15.33 442 ALA A O 1
ATOM 3150 N N . LEU A 1 463 ? 13.209 26.220 67.706 1.00 14.19 443 LEU A N 1
ATOM 3151 C CA . LEU A 1 463 ? 13.418 24.900 67.119 1.00 15.38 443 LEU A CA 1
ATOM 3152 C C . LEU A 1 463 ? 13.041 24.903 65.640 1.00 15.91 443 LEU A C 1
ATOM 3153 O O . LEU A 1 463 ? 13.799 24.386 64.838 1.00 16.46 443 LEU A O 1
ATOM 3158 N N . GLY A 1 464 ? 11.878 25.433 65.270 1.00 16.22 444 GLY A N 1
ATOM 3159 C CA . GLY A 1 464 ? 11.405 25.304 63.887 1.00 16.14 444 GLY A CA 1
ATOM 3160 C C . GLY A 1 464 ? 12.367 25.902 62.861 1.00 15.90 444 GLY A C 1
ATOM 3161 O O . GLY A 1 464 ? 12.614 25.308 61.795 1.00 17.04 444 GLY A O 1
ATOM 3162 N N . THR A 1 465 ? 12.882 27.074 63.145 1.00 16.88 445 THR A N 1
ATOM 3163 C CA . THR A 1 465 ? 13.857 27.672 62.279 1.00 16.63 445 THR A CA 1
ATOM 3164 C C . THR A 1 465 ? 15.113 26.797 62.103 1.00 15.17 445 THR A C 1
ATOM 3165 O O . THR A 1 465 ? 15.603 26.658 61.039 1.00 16.41 445 THR A O 1
ATOM 3169 N N . LEU A 1 466 ? 15.607 26.232 63.184 1.00 14.18 446 LEU A N 1
ATOM 3170 C CA . LEU A 1 466 ? 16.814 25.408 63.102 1.00 13.97 446 LEU A CA 1
ATOM 3171 C C . LEU A 1 466 ? 16.569 24.085 62.415 1.00 14.49 446 LEU A C 1
ATOM 3172 O O . LEU A 1 466 ? 17.368 23.638 61.585 1.00 14.89 446 LEU A O 1
ATOM 3177 N N . ALA A 1 467 ? 15.427 23.477 62.721 1.00 13.60 447 ALA A N 1
ATOM 3178 C CA . ALA A 1 467 ? 15.044 22.198 62.118 1.00 13.20 447 ALA A CA 1
ATOM 3179 C C . ALA A 1 467 ? 14.815 22.353 60.634 1.00 14.26 447 ALA A C 1
ATOM 3180 O O . ALA A 1 467 ? 15.305 21.554 59.833 1.00 14.04 447 ALA A O 1
ATOM 3182 N N . ASP A 1 468 ? 14.135 23.417 60.238 1.00 13.44 448 ASP A N 1
ATOM 3183 C CA . ASP A 1 468 ? 13.888 23.646 58.817 1.00 14.46 448 ASP A CA 1
ATOM 3184 C C . ASP A 1 468 ? 15.214 23.860 58.088 1.00 13.59 448 ASP A C 1
ATOM 3185 O O . ASP A 1 468 ? 15.408 23.412 56.960 1.00 13.71 448 ASP A O 1
ATOM 3190 N N . HIS A 1 469 ? 16.112 24.606 58.726 1.00 14.13 449 HIS A N 1
ATOM 3191 C CA . HIS A 1 469 ? 17.399 24.835 58.109 1.00 14.45 449 HIS A CA 1
ATOM 3192 C C . HIS A 1 469 ? 18.176 23.533 57.899 1.00 13.77 449 HIS A C 1
ATOM 3193 O O . HIS A 1 469 ? 18.659 23.264 56.808 1.00 14.10 449 HIS A O 1
ATOM 3200 N N . VAL A 1 470 ? 18.267 22.688 58.913 1.00 12.21 450 VAL A N 1
ATOM 3201 C CA . VAL A 1 470 ? 18.989 21.419 58.759 1.00 12.59 450 VAL A CA 1
ATOM 3202 C C . VAL A 1 470 ? 18.277 20.523 57.728 1.00 11.13 450 VAL A C 1
ATOM 3203 O O . VAL A 1 470 ? 18.939 19.859 56.925 1.00 12.03 450 VAL A O 1
ATOM 3207 N N . ALA A 1 471 ? 16.942 20.492 57.750 1.00 12.89 451 ALA A N 1
ATOM 3208 C CA . ALA A 1 471 ? 16.217 19.704 56.736 1.00 12.16 451 ALA A CA 1
ATOM 3209 C C . ALA A 1 471 ? 16.517 20.194 55.305 1.00 12.49 451 ALA A C 1
ATOM 3210 O O . ALA A 1 471 ? 16.668 19.389 54.392 1.00 14.26 451 ALA A O 1
ATOM 3212 N N . ALA A 1 472 ? 16.654 21.500 55.114 1.00 12.61 452 ALA A N 1
ATOM 3213 C CA . ALA A 1 472 ? 16.862 22.070 53.783 1.00 12.10 452 ALA A CA 1
ATOM 3214 C C . ALA A 1 472 ? 18.293 21.884 53.317 1.00 11.72 452 ALA A C 1
ATOM 3215 O O . ALA A 1 472 ? 18.547 21.788 52.122 1.00 15.55 452 ALA A O 1
ATOM 3217 N N . ARG A 1 473 ? 19.246 21.812 54.230 1.00 12.16 453 ARG A N 1
ATOM 3218 C CA . ARG A 1 473 ? 20.625 21.585 53.867 1.00 11.39 453 ARG A CA 1
ATOM 3219 C C . ARG A 1 473 ? 21.002 20.139 53.717 1.00 11.60 453 ARG A C 1
ATOM 3220 O O . ARG A 1 473 ? 21.738 19.755 52.801 1.00 12.31 453 ARG A O 1
ATOM 3228 N N . LEU A 1 474 ? 20.536 19.346 54.688 1.00 11.52 454 LEU A N 1
ATOM 3229 C CA . LEU A 1 474 ? 20.934 17.958 54.838 1.00 12.16 454 LEU A CA 1
ATOM 3230 C C . LEU A 1 474 ? 19.833 17.000 54.442 1.00 11.95 454 LEU A C 1
ATOM 3231 O O . LEU A 1 474 ? 19.787 16.556 53.306 1.00 12.89 454 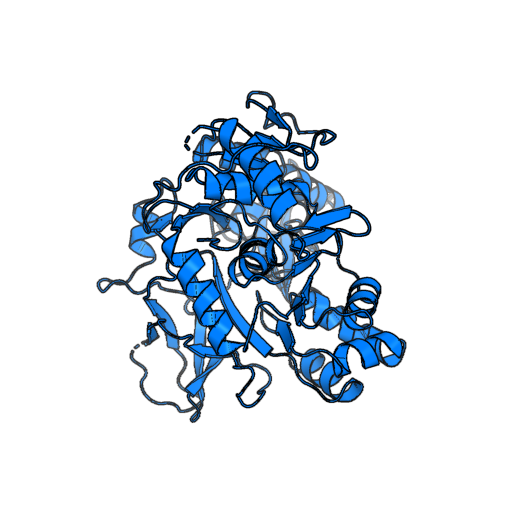LEU A O 1
ATOM 3236 N N . ALA A 1 475 ? 18.912 16.695 55.344 1.00 10.84 455 ALA A N 1
ATOM 3237 C CA . ALA A 1 475 ? 17.718 15.933 54.996 1.00 11.31 455 ALA A CA 1
ATOM 3238 C C . ALA A 1 475 ? 16.764 16.035 56.160 1.00 11.24 455 ALA A C 1
ATOM 3239 O O . ALA A 1 475 ? 17.209 16.168 57.309 1.00 11.79 455 ALA A O 1
ATOM 3241 N N . PRO A 1 476 ? 15.466 15.842 55.903 1.00 11.25 456 PRO A N 1
ATOM 3242 C CA . PRO A 1 476 ? 14.514 15.960 56.999 1.00 12.13 456 PRO A CA 1
ATOM 3243 C C . PRO A 1 476 ? 14.787 15.012 58.168 1.00 11.47 456 PRO A C 1
ATOM 3244 O O . PRO A 1 476 ? 14.563 15.399 59.318 1.00 11.37 456 PRO A O 1
ATOM 3248 N N . HIS A 1 477 ? 15.228 13.785 57.915 1.00 11.39 457 HIS A N 1
ATOM 3249 C CA . HIS A 1 477 ? 15.407 12.814 58.981 1.00 10.96 457 HIS A CA 1
ATOM 3250 C C . HIS A 1 477 ? 16.542 13.191 59.923 1.00 12.07 457 HIS A C 1
ATOM 3251 O O . HIS A 1 477 ? 16.692 12.646 61.024 1.00 12.28 457 HIS A O 1
ATOM 3258 N N . LYS A 1 478 ? 17.363 14.148 59.476 1.00 10.43 458 LYS A N 1
ATOM 3259 C CA . LYS A 1 478 ? 18.546 14.596 60.252 1.00 11.12 458 LYS A CA 1
ATOM 3260 C C . LYS A 1 478 ? 18.217 15.830 61.083 1.00 10.08 458 LYS A C 1
ATOM 3261 O O . LYS A 1 478 ? 19.117 16.363 61.746 1.00 11.61 458 LYS A O 1
ATOM 3267 N N . ARG A 1 479 ? 16.996 16.334 61.014 1.00 10.23 459 ARG A N 1
ATOM 3268 C CA . ARG A 1 479 ? 16.666 17.597 61.704 1.00 11.21 459 ARG A CA 1
ATOM 3269 C C . ARG A 1 479 ? 16.695 17.415 63.229 1.00 11.87 459 ARG A C 1
ATOM 3270 O O . ARG A 1 479 ? 16.275 16.399 63.758 1.00 13.27 459 ARG A O 1
ATOM 3278 N N . PRO A 1 480 ? 17.103 18.452 63.962 1.00 10.04 460 PRO A N 1
ATOM 3279 C CA . PRO A 1 480 ? 16.900 18.379 65.390 1.00 11.12 460 PRO A CA 1
ATOM 3280 C C . PRO A 1 480 ? 15.429 18.322 65.751 1.00 11.55 460 PRO A C 1
ATOM 3281 O O . PRO A 1 480 ? 14.607 18.968 65.097 1.00 12.39 460 PRO A O 1
ATOM 3285 N N . ARG A 1 481 ? 15.145 17.562 66.809 1.00 11.54 461 ARG A N 1
ATOM 3286 C CA . ARG A 1 481 ? 13.790 17.468 67.345 1.00 11.54 461 ARG A CA 1
ATOM 3287 C C . ARG A 1 481 ? 13.650 18.179 68.682 1.00 13.40 461 ARG A C 1
ATOM 3288 O O . ARG A 1 481 ? 12.531 18.394 69.139 1.00 14.99 461 ARG A O 1
ATOM 3296 N N . VAL A 1 482 ? 14.784 18.648 69.219 1.00 12.12 462 VAL A N 1
ATOM 3297 C CA . VAL A 1 482 ? 14.825 19.376 70.512 1.00 12.93 462 VAL A CA 1
ATOM 3298 C C . VAL A 1 482 ? 15.910 20.435 70.358 1.00 13.70 462 VAL A C 1
ATOM 3299 O O . VAL A 1 482 ? 16.947 20.174 69.737 1.00 12.25 462 VAL A O 1
ATOM 3303 N N . VAL A 1 483 ? 15.674 21.617 70.937 1.00 13.32 463 VAL A N 1
ATOM 3304 C CA . VAL A 1 483 ? 16.735 22.622 71.073 1.00 13.94 463 VAL A CA 1
ATOM 3305 C C . VAL A 1 483 ? 16.919 23.020 72.527 1.00 14.38 463 VAL A C 1
ATOM 3306 O O . VAL A 1 483 ? 15.950 23.131 73.293 1.00 16.72 463 VAL A O 1
ATOM 3310 N N . ARG A 1 484 ? 18.175 23.168 72.913 1.00 13.50 464 ARG A N 1
ATOM 3311 C CA . ARG A 1 484 ? 18.547 23.615 74.259 1.00 14.75 464 ARG A CA 1
ATOM 3312 C C . ARG A 1 484 ? 19.542 24.735 74.073 1.00 16.58 464 ARG A C 1
ATOM 3313 O O . ARG A 1 484 ? 20.419 24.661 73.214 1.00 18.08 464 ARG A O 1
ATOM 3321 N N . TYR A 1 485 ? 19.457 25.751 74.927 1.00 16.99 465 TYR A N 1
ATOM 3322 C CA . TYR A 1 485 ? 20.404 26.873 74.856 1.00 16.48 465 TYR A CA 1
ATOM 3323 C C . TYR A 1 485 ? 21.438 26.776 75.969 1.00 16.15 465 TYR A C 1
ATOM 3324 O O . TYR A 1 485 ? 21.130 26.449 77.125 1.00 19.00 465 TYR A O 1
ATOM 3333 N N . LEU A 1 486 ? 22.684 27.092 75.646 1.00 17.64 466 LEU A N 1
ATOM 3334 C CA . LEU A 1 486 ? 23.720 27.192 76.675 1.00 20.92 466 LEU A CA 1
ATOM 3335 C C . LEU A 1 486 ? 24.649 28.381 76.447 1.00 24.03 466 LEU A C 1
ATOM 3336 O O . LEU A 1 486 ? 24.557 29.076 75.436 1.00 23.87 466 LEU A O 1
ATOM 3341 N N . ASP A 1 487 ? 25.461 28.678 77.454 1.00 26.17 467 ASP A N 1
ATOM 3342 C CA . ASP A 1 487 ? 26.560 29.644 77.288 1.00 26.97 467 ASP A CA 1
ATOM 3343 C C . ASP A 1 487 ? 27.754 29.087 76.508 1.00 25.13 467 ASP A C 1
ATOM 3344 O O . ASP A 1 487 ? 28.532 29.860 75.928 1.00 26.53 467 ASP A O 1
ATOM 3349 N N . ALA A 1 488 ? 27.976 27.772 76.576 1.00 24.49 468 ALA A N 1
ATOM 3350 C CA . ALA A 1 488 ? 29.151 27.159 75.969 1.00 22.10 468 ALA A CA 1
ATOM 3351 C C . ALA A 1 488 ? 28.935 25.709 75.593 1.00 24.28 468 ALA A C 1
ATOM 3352 O O . ALA A 1 488 ? 28.166 25.002 76.264 1.00 24.09 468 ALA A O 1
ATOM 3354 N N . VAL A 1 489 ? 29.546 25.298 74.482 1.00 22.61 469 VAL A N 1
ATOM 3355 C CA . VAL A 1 489 ? 29.506 23.915 73.998 1.00 23.69 469 VAL A CA 1
ATOM 3356 C C . VAL A 1 489 ? 30.920 23.466 73.605 1.00 25.69 469 VAL A C 1
ATOM 3357 O O . VAL A 1 489 ? 31.810 24.309 73.436 1.00 25.64 469 VAL A O 1
ATOM 3361 N N . PRO A 1 490 ? 31.131 22.151 73.422 1.00 24.72 470 PRO A N 1
ATOM 3362 C CA . PRO A 1 490 ? 32.476 21.659 73.101 1.00 26.76 470 PRO A CA 1
ATOM 3363 C C . PRO A 1 490 ? 33.050 22.298 71.836 1.00 27.74 470 PRO A C 1
ATOM 3364 O O . PRO A 1 490 ? 32.305 22.627 70.908 1.00 27.38 470 PRO A O 1
ATOM 3368 N N . ARG A 1 491 ? 34.359 22.536 71.855 1.00 29.72 471 ARG A N 1
ATOM 3369 C CA . ARG A 1 491 ? 35.103 22.949 70.666 1.00 28.30 471 ARG A CA 1
ATOM 3370 C C . ARG A 1 491 ? 36.072 21.878 70.178 1.00 30.66 471 ARG A C 1
ATOM 3371 O O . ARG A 1 491 ? 36.563 21.074 70.969 1.00 33.98 471 ARG A O 1
#

Organism: Streptomyces coelicolor (strain ATCC BAA-471 / A3(2) / M145) (NCBI:txid100226)

Secondary structure (DSSP, 8-state):
--TTTSSPP-SGGGGSEEEEETTEEEEHHHHHHHHHHHHTT---EEEE--SSHHHHHHHHHHHHHT--EEEE-TT--HHHHHHHHHHH--SEEEE-TT----GGGTTSEEEE--TT---PPPP----TTSEEEEEEE--SSSSPEEEEEEHHHHHHHHHHHHHHHT--TT-EEEE---TTSHIIIIIIIIHHHHHT-EEEE-SS--HHHHHHHHTTT--EEEE-HHHHHHHHHHGGG-HHHHHHHHH-SEEEE-SS---HHHHHHHHHHHS---EEEEEETTTEEEEE--TTS---TT---EEPTT-EEEE-------S---EEEEEESTTS--EETT-HHHHHHTB-TTS-EEEEEEEEE-TTS-EEEEEESS---EEETTEEE-HHHHHHHHTTSTTEEEEEEEEEEETTTEEEEEEEEEESSTTSPPPHHHHHHHHHHHT-GGGS-SEEEE-S----